Protein AF-A0A9X8MHT0-F1 (afdb_monomer)

Organism: NCBI:txid243924

Nearest PDB structures (foldseek):
  7pds-assembly1_A  TM=8.166E-01  e=4.684E-17  Staphylococcus aureus
  7pds-assembly1_C  TM=7.817E-01  e=2.841E-17  Staphylococcus aureus
  7pds-assembly1_B  TM=7.848E-01  e=4.191E-17  Staphylococcus aureus
  7pds-assembly1_E  TM=7.690E-01  e=4.191E-17  Staphylococcus aureus
  7pds-assembly1_F  TM=8.129E-01  e=7.954E-16  Staphylococcus aureus

InterPro domains:
  IPR006171 TOPRIM domain [PF13362] (264-344)
  IPR007936 Virulence-associated protein E-like domain [PF05272] (462-667)
  IPR034154 Archaeal primase DnaG/twinkle-like, TOPRIM domain [cd01029] (260-320)

pLDDT: mean 86.62, std 12.99, range [26.2, 98.44]

Radius of gyration: 37.27 Å; Cα contacts (8 Å, |Δi|>4): 1197; chains: 1; bounding box: 78×83×98 Å

Sequence (668 aa):
MYHERGSKPTPFYSFCADRFPTTIDSLTYFFKHAQAAAAEIGGKLDQLPHLDGERHYLSDLEGKADQRHYYVGSVDQDKDGTVWPCVTFGTFKDGGRTALWKPRNLAWTMFQGEPHRPAVSDEQHAEYARQAEAVKAKAEAAKAFQEAQAEEGQRAAAQAACEAWQVAQACTVHGYLTLKNIAAYGLRLATANRKARLWHKDEGRWIEEATVVRAGDLLIPAFDTDGQLVNLQRIDSTGKKRFVMGGKVKGTFFRIEGNEPVWLVEGYATGSTVRAATGCAAIVAFSAGNLPAVAKPLAGQLQAVAADNDESGAGLKGAELTGLPHVMPPTVGQDWNDFAAAHGLAAVATELSKLQLQKSQFVSVDFPDLSAKGNPLNTLQNLEALLAALHIEARYNLVSKSIEIQVPGLIATVDNRANVALTELSSHAARHRMPRESLMDYIKAIADRRSYSPIAEWICSKSWDGRDRVSTLIASLETENNQLRDVLVKRWLISAVAAAMRPNGMWSKGVLTLQGEQNLGKTSWFRALVPAELRHLLREGLCLDAQNKDSVMTAVSHWLVELGELEATLRRDMEALKAFITQTVDRLRRPYDRVDSEFPRRTVFCASVNSDRFLKDATGNTRFWVLRCLRINHAHGLDMQQVWAQVFEQYYQAGEQWHLTEWEEELL

Mean predicted aligned error: 19.29 Å

Secondary structure (DSSP, 8-state):
------PPPPHHHHHHHHH-SSHHHHHHHTHHHHHHHHHHTTEE--SPPP-SS-EEEEEETTS---TTEEEEEEEEE-TTS-EEEEEEEEE-STT--EEEE-HHHHHHHHHTTS---PPPPHHHHHHHHHHHHHHHHHHHHHHHHHHHHHHHHHHHHHHHHHHHHHHSEEPS--HHHHHHT---TT-EE--S-EEEEEEEGGGTEEEEEEEEE-TT-EEEEEE-TTS-EEEEEEE-TT--EEEPTT---TT-BEEEP-EEEEEEESSHHHHHHHHHHH-EEEEE-SSGGGHHHHHTTTTTTEEEEE--B-TT-HHHHHHHTTTS-EE--SSTTB-HHHHHHHH-HHHHHHHHHHHHHHHTT------SSB-TTSPBPS-HHHHHHHHHHTT-EEEEETTTTEEEEE-TT----TTTHHHHHHHHHHHHHHHTT---TTHHHHHHHHHHHT-B-HHHHHHTTS---S---HHHHHHTEEES-HHHHHHHHHHHHHHHHHHHH-TT------EEEEE-STTSSHHHHHHHTS-GGGGGGEE-S----TT-HHHHHHHHTSSEEEETTHHHHHHHHHHHHHHHHT-SEEEEPPTT-SS-EEEE---EEEEEE--TT--S-SSS-TTEEEEEEEEE-TT----HHHHHHHIIIIIITTT--SSPPHHHHTT-

Solvent-accessible surface area (backbone atoms only — not comparable to full-atom values): 36313 Å² total; per-residue (Å²): 142,79,80,82,73,76,70,74,74,46,74,63,44,52,55,39,53,74,73,31,74,42,44,63,46,40,49,60,74,41,34,72,59,54,32,52,58,27,43,76,62,49,16,38,59,90,67,85,81,63,66,78,65,50,83,46,72,21,23,30,78,88,65,48,88,35,90,49,19,33,37,32,17,31,76,47,71,48,97,80,67,48,60,33,47,35,36,37,33,37,29,72,54,98,82,55,54,72,47,81,46,50,57,59,62,56,52,50,57,53,56,76,72,59,88,89,81,87,84,85,58,73,70,59,54,55,52,51,54,55,52,53,51,52,52,49,53,52,51,52,52,53,50,53,52,52,52,52,50,50,52,52,15,23,52,44,20,14,51,54,32,45,58,51,55,70,73,24,43,80,43,88,78,51,62,49,36,64,74,65,70,46,74,51,79,90,26,27,28,28,78,51,71,39,63,40,60,27,26,38,77,95,74,74,43,77,36,70,74,34,70,60,48,43,53,63,20,38,37,42,65,25,22,41,92,86,69,46,63,32,20,33,40,34,27,37,77,86,55,56,72,44,66,33,54,39,28,63,57,82,38,25,34,33,76,37,87,53,39,84,67,27,34,35,20,26,34,64,61,36,24,38,40,50,28,69,37,63,51,21,15,20,36,20,24,72,33,31,87,24,33,33,52,41,40,62,85,42,64,87,64,54,65,31,28,50,28,34,20,43,82,85,43,49,21,53,55,18,36,58,66,46,74,48,56,66,49,56,44,93,49,80,66,27,41,49,37,58,48,26,74,76,60,33,46,69,48,48,32,52,60,62,45,52,57,57,67,59,54,76,68,68,67,82,61,78,57,84,49,56,42,100,85,70,44,42,43,79,46,61,66,33,52,52,37,47,29,60,62,62,62,38,46,50,28,20,36,67,41,58,72,41,78,48,64,48,53,74,90,69,85,66,56,86,92,48,33,71,62,51,39,52,50,50,50,53,50,51,36,51,75,68,55,29,61,63,92,54,48,72,63,37,50,51,57,54,7,54,78,47,51,44,39,73,61,38,53,51,32,66,68,47,78,50,87,82,72,83,42,55,66,57,56,52,63,31,53,37,42,84,50,56,72,58,46,53,51,54,53,51,23,50,53,33,38,47,48,43,22,46,65,38,87,77,26,35,62,47,68,57,25,51,25,44,30,32,64,80,88,53,37,59,67,48,34,64,50,56,66,44,57,82,93,51,40,86,34,49,41,74,61,41,69,58,39,77,87,39,68,68,43,42,52,58,52,53,29,13,40,39,34,30,25,48,39,46,53,63,32,48,68,73,45,50,65,54,44,56,53,58,53,49,37,36,60,45,78,48,63,56,92,91,54,95,58,74,42,79,39,51,24,33,52,39,51,30,29,37,44,61,64,96,71,62,65,94,52,91,88,77,47,83,42,53,47,74,40,54,42,80,46,50,51,40,82,69,82,67,63,44,54,50,32,47,12,36,42,39,59,69,35,43,71,68,62,54,70,40,64,76,51,77,73,58,55,75,71,111

Foldseek 3Di:
DDDPPPPDQDLLSQLCCVQPVDQVSLQVVCVVVVQVQQVVQQFGDPDRDDAPQDKDFGAGPVRHGDNFKIKGWHWDADPSGDIYIWMWIWGPPPPIDIDIDTSSVVSVVVSVVDDDDDGDDPVVVVVVVVVVVVVVVVVVVVVVVLVVLLVVQLVQQLVQQVVQLVPFAFDPDALLCVVLVFDQQRKTFRQAWDFAFHAASVVSDIDGGFTQDHGRWIWAFWAAPVRRGRWIWTQHNVRDTDIRHSHDQARTKGKRDFADQEEEEAAPSLQRLLCVLARHMYIYSPHLQRLLSNLVSCPPSHQAYAFEQEPVCSRVVSRVSSVHHYFYPPDHHGGLSRVCVVPNSPVSNVRVCVVVVVVVPPQDFDAPAADPVRAHEQDLSRLVSLCVSQVWDWAQAQQLRDIDIDGPPDDDDPVCRVVSSLVVSVSSCVVSRYDCPCVVVSSVVRRHVRYAHPVLCLLVVDAAPPDDCLVVLLVLFAFPDSVLSSLQSLLLLLLLLCLRPPPQAAADLAAEEEEAAPPLCVQLLVQLLDDPVQSVQEAEQQLADLVDQVSLSVQRSHSEYENAPLLNNCVPPVPSVSVSNGDQWDWHDDVPDPHTDIRGRSHRHYYYDYDPCSDVDPPPCLHYSYTHTPHHDSVSVDPSSNNSSCSVPVANVVPHHSYDDPVSSVVD

Structure (mmCIF, N/CA/C/O backbone):
data_AF-A0A9X8MHT0-F1
#
_entry.id   AF-A0A9X8MHT0-F1
#
loop_
_atom_site.group_PDB
_atom_site.id
_atom_site.type_symbol
_atom_site.label_atom_id
_atom_site.label_alt_id
_atom_site.label_comp_id
_atom_site.label_asym_id
_atom_site.label_entity_id
_atom_site.label_seq_id
_atom_site.pdbx_PDB_ins_code
_atom_site.Cartn_x
_atom_site.Cartn_y
_atom_site.Cartn_z
_atom_site.occupancy
_atom_site.B_iso_or_equiv
_atom_site.auth_seq_id
_atom_site.auth_comp_id
_atom_site.auth_asym_id
_atom_site.auth_atom_id
_atom_site.pdbx_PDB_model_num
ATOM 1 N N . MET A 1 1 ? -17.650 46.265 -8.496 1.00 33.97 1 MET A N 1
ATOM 2 C CA . MET A 1 1 ? -16.887 46.428 -7.241 1.00 33.97 1 MET A CA 1
ATOM 3 C C . MET A 1 1 ? -16.048 45.180 -6.993 1.00 33.97 1 MET A C 1
ATOM 5 O O . MET A 1 1 ? -16.470 44.300 -6.265 1.00 33.97 1 MET A O 1
ATOM 9 N N . TYR A 1 2 ? -14.873 45.107 -7.604 1.00 26.20 2 TYR A N 1
ATOM 10 C CA . TYR A 1 2 ? -13.741 44.342 -7.086 1.00 26.20 2 TYR A CA 1
ATOM 11 C C . TYR A 1 2 ? -12.548 45.262 -7.318 1.00 26.20 2 TYR A C 1
ATOM 13 O O . TYR A 1 2 ? -12.045 45.371 -8.428 1.00 26.20 2 TYR A O 1
ATOM 21 N N . HIS A 1 3 ? -12.222 46.066 -6.307 1.00 30.38 3 HIS A N 1
ATOM 22 C CA . HIS A 1 3 ? -11.006 46.864 -6.327 1.00 30.38 3 HIS A CA 1
ATOM 23 C C . HIS A 1 3 ? -9.830 45.894 -6.208 1.00 30.38 3 HIS A C 1
ATOM 25 O O . HIS A 1 3 ? -9.629 45.312 -5.141 1.00 30.38 3 HIS A O 1
ATOM 31 N N . GLU A 1 4 ? -9.058 45.742 -7.284 1.00 35.34 4 GLU A N 1
ATOM 32 C CA . GLU A 1 4 ? -7.657 45.341 -7.194 1.00 35.34 4 GLU A CA 1
ATOM 33 C C . GLU A 1 4 ? -6.960 46.344 -6.272 1.00 35.34 4 GLU A C 1
ATOM 35 O O . GLU A 1 4 ? -6.629 47.470 -6.646 1.00 35.34 4 GLU A O 1
ATOM 40 N N . ARG A 1 5 ? -6.792 45.964 -5.006 1.00 33.88 5 ARG A N 1
ATOM 41 C CA . ARG A 1 5 ? -5.812 46.610 -4.144 1.00 33.88 5 ARG A CA 1
ATOM 42 C C . ARG A 1 5 ? -4.451 46.161 -4.657 1.00 33.88 5 ARG A C 1
ATOM 44 O O . ARG A 1 5 ? -3.945 45.139 -4.208 1.00 33.88 5 ARG A O 1
ATOM 51 N N . GLY A 1 6 ? -3.866 46.926 -5.576 1.00 39.44 6 GLY A N 1
ATOM 52 C CA . GLY A 1 6 ? -2.419 46.929 -5.751 1.00 39.44 6 GLY A CA 1
ATOM 53 C C . GLY A 1 6 ? -1.812 47.264 -4.393 1.00 39.44 6 GLY A C 1
ATOM 54 O O . GLY A 1 6 ? -1.888 48.408 -3.937 1.00 39.44 6 GLY A O 1
ATOM 55 N N . SER A 1 7 ? -1.325 46.251 -3.673 1.00 42.12 7 SER A N 1
ATOM 56 C CA . SER A 1 7 ? -0.609 46.489 -2.429 1.00 42.12 7 SER A CA 1
ATOM 57 C C . SER A 1 7 ? 0.606 47.324 -2.791 1.00 42.12 7 SER A C 1
ATOM 59 O O . SER A 1 7 ? 1.390 46.911 -3.645 1.00 42.12 7 SER A O 1
ATOM 61 N N . LYS A 1 8 ? 0.756 48.500 -2.176 1.00 52.62 8 LYS A N 1
ATOM 62 C CA . LYS A 1 8 ? 1.987 49.279 -2.322 1.00 52.62 8 LYS A CA 1
ATOM 63 C C . LYS A 1 8 ? 3.182 48.345 -2.068 1.00 52.62 8 LYS A C 1
ATOM 65 O O . LYS A 1 8 ? 3.115 47.599 -1.085 1.00 52.62 8 LYS A O 1
ATOM 70 N N . PRO A 1 9 ? 4.217 48.353 -2.930 1.00 60.12 9 PRO A N 1
ATOM 71 C CA . PRO A 1 9 ? 5.373 47.485 -2.757 1.00 60.12 9 PRO A CA 1
ATOM 72 C C . PRO A 1 9 ? 5.938 47.667 -1.350 1.00 60.12 9 PRO A C 1
ATOM 74 O O . PRO A 1 9 ? 6.026 48.790 -0.840 1.00 60.12 9 PRO A O 1
ATOM 77 N N . THR A 1 10 ? 6.241 46.550 -0.688 1.00 73.44 10 THR A N 1
ATOM 78 C CA . THR A 1 10 ? 6.783 46.585 0.670 1.00 73.44 10 THR A CA 1
ATOM 79 C C . THR A 1 10 ? 8.122 47.336 0.656 1.00 73.44 10 THR A C 1
ATOM 81 O O . THR A 1 10 ? 8.833 47.322 -0.350 1.00 73.44 10 THR A O 1
ATOM 84 N N . PRO A 1 11 ? 8.525 47.989 1.757 1.00 76.06 11 PRO A N 1
ATOM 85 C CA . PRO A 1 11 ? 9.840 48.628 1.831 1.00 76.06 11 PRO A CA 1
ATOM 86 C C . PRO A 1 11 ? 11.003 47.671 1.517 1.00 76.06 11 PRO A C 1
ATOM 88 O O . PRO A 1 11 ? 12.005 48.093 0.945 1.00 76.06 11 PRO A O 1
ATOM 91 N N . PHE A 1 12 ? 10.842 46.381 1.839 1.00 78.38 12 PHE A N 1
ATOM 92 C CA . PHE A 1 12 ? 11.799 45.341 1.473 1.00 78.38 12 PHE A CA 1
ATOM 93 C C . PHE A 1 12 ? 11.793 45.051 -0.029 1.00 78.38 12 PHE A C 1
ATOM 95 O O . PHE A 1 12 ? 12.859 45.026 -0.631 1.00 78.38 12 PHE A O 1
ATOM 102 N N . TYR A 1 13 ? 10.617 44.931 -0.653 1.00 80.44 13 TYR A N 1
ATOM 103 C CA . TYR A 1 13 ? 10.503 44.805 -2.106 1.00 80.44 13 TYR A CA 1
ATOM 104 C C . TYR A 1 13 ? 11.238 45.942 -2.821 1.00 80.44 13 TYR A C 1
ATOM 106 O O . TYR A 1 13 ? 12.040 45.684 -3.713 1.00 80.44 13 TYR A O 1
ATOM 114 N N . SER A 1 14 ? 11.035 47.192 -2.392 1.00 77.62 14 SER A N 1
ATOM 115 C CA . SER A 1 14 ? 11.712 48.353 -2.985 1.00 77.62 14 SER A CA 1
ATOM 116 C C . SER A 1 14 ? 13.231 48.314 -2.788 1.00 77.62 14 SER A C 1
ATOM 118 O O . SER A 1 14 ? 13.975 48.606 -3.718 1.00 77.62 14 SER A O 1
ATOM 120 N N . PHE A 1 15 ? 13.704 47.912 -1.603 1.00 81.12 15 PHE A N 1
ATOM 121 C CA . PHE A 1 15 ? 15.132 47.710 -1.329 1.00 81.12 15 PHE A CA 1
ATOM 122 C C . PHE A 1 15 ? 15.749 46.639 -2.241 1.00 81.12 15 PHE A C 1
ATOM 124 O O . PHE A 1 15 ? 16.865 46.806 -2.734 1.00 81.12 15 PHE A O 1
ATOM 131 N N . CYS A 1 16 ? 15.027 45.544 -2.476 1.00 78.56 16 CYS A N 1
ATOM 132 C CA . CYS A 1 16 ? 15.486 44.454 -3.328 1.00 78.56 16 CYS A CA 1
ATOM 133 C C . CYS A 1 16 ? 15.444 44.827 -4.805 1.00 78.56 16 CYS A C 1
ATOM 135 O O . CYS A 1 16 ? 16.399 44.535 -5.509 1.00 78.56 16 CYS A O 1
ATOM 137 N N . ALA A 1 17 ? 14.397 45.511 -5.261 1.00 74.00 17 ALA A N 1
ATOM 138 C CA . ALA A 1 17 ? 14.278 45.960 -6.644 1.00 74.00 17 ALA A CA 1
ATOM 139 C C . ALA A 1 17 ? 15.393 46.946 -7.041 1.00 74.00 17 ALA A C 1
ATOM 141 O O . ALA A 1 17 ? 15.846 46.918 -8.180 1.00 74.00 17 ALA A O 1
ATOM 142 N N . ASP A 1 18 ? 15.859 47.782 -6.107 1.00 75.56 18 ASP A N 1
ATOM 143 C CA . ASP A 1 18 ? 16.950 48.738 -6.342 1.00 75.56 18 ASP A CA 1
ATOM 144 C C . ASP A 1 18 ? 18.331 48.060 -6.423 1.00 75.56 18 ASP A C 1
ATOM 146 O O . ASP A 1 18 ? 19.169 48.418 -7.248 1.00 75.56 18 ASP A O 1
ATOM 150 N N . ARG A 1 19 ? 18.581 47.053 -5.577 1.00 75.38 19 ARG A N 1
ATOM 151 C CA . ARG A 1 19 ? 19.916 46.440 -5.426 1.00 75.38 19 ARG A CA 1
ATOM 152 C C . ARG A 1 19 ? 20.104 45.119 -6.150 1.00 75.38 19 ARG A C 1
ATOM 154 O O . ARG A 1 19 ? 21.220 44.790 -6.545 1.00 75.38 19 ARG A O 1
ATOM 161 N N . PHE A 1 20 ? 19.033 44.351 -6.275 1.00 83.31 20 PHE A N 1
ATOM 162 C CA . PHE A 1 20 ? 19.010 43.008 -6.840 1.00 83.31 20 PHE A CA 1
ATOM 163 C C . PHE A 1 20 ? 17.824 42.880 -7.808 1.00 83.31 20 PHE A C 1
ATOM 165 O O . PHE A 1 20 ? 16.885 42.126 -7.538 1.00 83.31 20 PHE A O 1
ATOM 172 N N . PRO A 1 21 ? 17.829 43.637 -8.920 1.00 71.94 21 PRO A N 1
ATOM 173 C CA . PRO A 1 21 ? 16.684 43.696 -9.823 1.00 71.94 21 PRO A CA 1
ATOM 174 C C . PRO A 1 21 ? 16.373 42.339 -10.466 1.00 71.94 21 PRO A C 1
ATOM 176 O O . PRO A 1 21 ? 15.224 42.076 -10.819 1.00 71.94 21 PRO A O 1
ATOM 179 N N . THR A 1 22 ? 17.364 41.448 -10.574 1.00 78.44 22 THR A N 1
ATOM 180 C CA . THR A 1 22 ? 17.167 40.063 -11.004 1.00 78.44 22 THR A CA 1
ATOM 181 C C . THR A 1 22 ? 17.646 39.041 -9.969 1.00 78.44 22 THR A C 1
ATOM 183 O O . THR A 1 22 ? 18.463 39.306 -9.078 1.00 78.44 22 THR A O 1
ATOM 186 N N . THR A 1 23 ? 17.178 37.802 -10.127 1.00 77.62 23 THR A N 1
ATOM 187 C CA . THR A 1 23 ? 17.690 36.648 -9.374 1.00 77.62 23 THR A CA 1
ATOM 188 C C . THR A 1 23 ? 19.183 36.423 -9.616 1.00 77.62 23 THR A C 1
ATOM 190 O O . THR A 1 23 ? 19.892 36.008 -8.705 1.00 77.62 23 THR A O 1
ATOM 193 N N . ILE A 1 24 ? 19.690 36.744 -10.808 1.00 80.25 24 ILE A N 1
ATOM 194 C CA . ILE A 1 24 ? 21.117 36.639 -11.126 1.00 80.25 24 ILE A CA 1
ATOM 195 C C . ILE A 1 24 ? 21.918 37.708 -10.377 1.00 80.25 24 ILE A C 1
ATOM 197 O O . ILE A 1 24 ? 23.005 37.403 -9.893 1.00 80.25 24 ILE A O 1
ATOM 201 N N . ASP A 1 25 ? 21.384 38.920 -10.207 1.00 78.94 25 ASP A N 1
ATOM 202 C CA . ASP A 1 25 ? 22.069 39.992 -9.473 1.00 78.94 25 ASP A CA 1
ATOM 203 C C . ASP A 1 25 ? 22.220 39.648 -7.993 1.00 78.94 25 ASP A C 1
ATOM 205 O O . ASP A 1 25 ? 23.317 39.751 -7.446 1.00 78.94 25 ASP A O 1
ATOM 209 N N . SER A 1 26 ? 21.153 39.157 -7.352 1.00 84.31 26 SER A N 1
ATOM 210 C CA . SER A 1 26 ? 21.243 38.663 -5.969 1.00 84.31 26 SER A CA 1
ATOM 211 C C . SER A 1 26 ? 22.180 37.458 -5.855 1.00 84.31 26 SER A C 1
ATOM 213 O O . SER A 1 26 ? 23.005 37.408 -4.942 1.00 84.31 26 SER A O 1
ATOM 215 N N . LEU A 1 27 ? 22.114 36.503 -6.788 1.00 86.38 27 LEU A N 1
ATOM 216 C CA . LEU A 1 27 ? 23.010 35.343 -6.798 1.00 86.38 27 LEU A CA 1
ATOM 217 C C . LEU A 1 27 ? 24.481 35.758 -6.939 1.00 86.38 27 LEU A C 1
ATOM 219 O O . LEU A 1 27 ? 25.338 35.227 -6.235 1.00 86.38 27 LEU A O 1
ATOM 223 N N . THR A 1 28 ? 24.757 36.730 -7.808 1.00 84.12 28 THR A N 1
ATOM 224 C CA . THR A 1 28 ? 26.097 37.268 -8.064 1.00 84.12 28 THR A CA 1
ATOM 225 C C . THR A 1 28 ? 26.610 38.051 -6.865 1.00 84.12 28 THR A C 1
ATOM 227 O O . THR A 1 28 ? 27.733 37.829 -6.410 1.00 84.12 28 THR A O 1
ATOM 230 N N . TYR A 1 29 ? 25.779 38.927 -6.302 1.00 85.12 29 TYR A N 1
ATOM 231 C CA . TYR A 1 29 ? 26.145 39.759 -5.163 1.00 85.12 29 TYR A CA 1
ATOM 232 C C . TYR A 1 29 ? 26.493 38.921 -3.927 1.00 85.12 29 TYR A C 1
ATOM 234 O O . TYR A 1 29 ? 27.500 39.166 -3.261 1.00 85.12 29 TYR A O 1
ATOM 242 N N . PHE A 1 30 ? 25.705 37.879 -3.647 1.00 88.06 30 PHE A N 1
ATOM 243 C CA . PHE A 1 30 ? 25.924 36.989 -2.506 1.00 88.06 30 PHE A CA 1
ATOM 244 C C . PHE A 1 30 ? 26.766 35.748 -2.837 1.00 88.06 30 PHE A C 1
ATOM 246 O O . PHE A 1 30 ? 26.862 34.838 -2.010 1.00 88.06 30 PHE A O 1
ATOM 253 N N . PHE A 1 31 ? 27.417 35.702 -4.004 1.00 89.38 31 PHE A N 1
ATOM 254 C CA . PHE A 1 31 ? 28.102 34.500 -4.483 1.00 89.38 31 PHE A CA 1
ATOM 255 C C . PHE A 1 31 ? 29.164 33.982 -3.505 1.00 89.38 31 PHE A C 1
ATOM 257 O O . PHE A 1 31 ? 29.215 32.786 -3.236 1.00 89.38 31 PHE A O 1
ATOM 264 N N . LYS A 1 32 ? 29.935 34.866 -2.856 1.00 80.00 32 LYS A N 1
ATOM 265 C CA . LYS A 1 32 ? 30.912 34.464 -1.823 1.00 80.00 32 LYS A CA 1
ATOM 266 C C . LYS A 1 32 ? 30.283 33.689 -0.661 1.00 80.00 32 LYS A C 1
ATOM 268 O O . LYS A 1 32 ? 30.912 32.794 -0.105 1.00 80.00 32 LYS A O 1
ATOM 273 N N . HIS A 1 33 ? 29.042 34.006 -0.299 1.00 88.56 33 HIS A N 1
ATOM 274 C CA . HIS A 1 33 ? 28.326 33.282 0.746 1.00 88.56 33 HIS A CA 1
ATOM 275 C C . HIS A 1 33 ? 27.811 31.926 0.244 1.00 88.56 33 HIS A C 1
ATOM 277 O O . HIS A 1 33 ? 27.790 30.963 1.009 1.00 88.56 33 HIS A O 1
ATOM 283 N N . ALA A 1 34 ? 27.439 31.824 -1.036 1.00 87.00 34 ALA A N 1
ATOM 284 C CA . ALA A 1 34 ? 27.135 30.538 -1.662 1.00 87.00 34 ALA A CA 1
ATOM 285 C C . ALA A 1 34 ? 28.378 29.632 -1.703 1.00 87.00 34 ALA A C 1
ATOM 287 O O . ALA A 1 34 ? 28.284 28.446 -1.405 1.00 87.00 34 ALA A O 1
ATOM 288 N N . GLN A 1 35 ? 29.554 30.197 -2.001 1.00 88.38 35 GLN A N 1
ATOM 289 C CA . GLN A 1 35 ? 30.829 29.473 -1.971 1.00 88.38 35 GLN A CA 1
ATOM 290 C C . GLN A 1 35 ? 31.163 28.956 -0.567 1.00 88.38 35 GLN A C 1
ATOM 292 O O . GLN A 1 35 ? 31.587 27.812 -0.425 1.00 88.38 35 GLN A O 1
ATOM 297 N N . ALA A 1 36 ? 30.924 29.764 0.471 1.00 82.69 36 ALA A N 1
ATOM 298 C CA . ALA A 1 36 ? 31.090 29.331 1.857 1.00 82.69 36 ALA A CA 1
ATOM 299 C C . ALA A 1 36 ? 30.132 28.180 2.218 1.00 82.69 36 ALA A C 1
ATOM 301 O O . ALA A 1 36 ? 30.571 27.176 2.770 1.00 82.69 36 ALA A O 1
ATOM 302 N N . ALA A 1 37 ? 28.855 28.280 1.830 1.00 85.81 37 ALA A N 1
ATOM 303 C CA . ALA A 1 37 ? 27.865 27.225 2.061 1.00 85.81 37 ALA A CA 1
ATOM 304 C C . ALA A 1 37 ? 28.213 25.912 1.329 1.00 85.81 37 ALA A C 1
ATOM 306 O O . ALA A 1 37 ? 28.031 24.827 1.876 1.00 85.81 37 ALA A O 1
ATOM 307 N N . ALA A 1 38 ? 28.763 25.993 0.114 1.00 88.12 38 ALA A N 1
ATOM 308 C CA . ALA A 1 38 ? 29.285 24.826 -0.595 1.00 88.12 38 ALA A CA 1
ATOM 309 C C . ALA A 1 38 ? 30.496 24.210 0.133 1.00 88.12 38 ALA A C 1
ATOM 311 O O . ALA A 1 38 ? 30.588 22.989 0.264 1.00 88.12 38 ALA A O 1
ATOM 312 N N . ALA A 1 39 ? 31.396 25.037 0.671 1.00 86.25 39 ALA A N 1
ATOM 313 C CA . ALA A 1 39 ? 32.578 24.556 1.379 1.00 86.25 39 ALA A CA 1
ATOM 314 C C . ALA A 1 39 ? 32.237 23.807 2.681 1.00 86.25 39 ALA A C 1
ATOM 316 O O . ALA A 1 39 ? 32.941 22.862 3.037 1.00 86.25 39 ALA A O 1
ATOM 317 N N . GLU A 1 40 ? 31.136 24.157 3.357 1.00 85.56 40 GLU A N 1
ATOM 318 C CA . GLU A 1 40 ? 30.661 23.463 4.568 1.00 85.56 40 GLU A CA 1
ATOM 319 C C . GLU A 1 40 ? 30.324 21.985 4.329 1.00 85.56 40 GLU A C 1
ATOM 321 O O . GLU A 1 40 ? 30.498 21.152 5.224 1.00 85.56 40 GLU A O 1
ATOM 326 N N . ILE A 1 41 ? 29.871 21.642 3.120 1.00 86.94 41 ILE A N 1
ATOM 327 C CA . ILE A 1 41 ? 29.624 20.250 2.727 1.00 86.94 41 ILE A CA 1
ATOM 328 C C . ILE A 1 41 ? 30.848 19.586 2.083 1.00 86.94 41 ILE A C 1
ATOM 330 O O . ILE A 1 41 ? 30.754 18.425 1.702 1.00 86.94 41 ILE A O 1
ATOM 334 N N . GLY A 1 42 ? 31.975 20.295 1.959 1.00 86.00 42 GLY A N 1
ATOM 335 C CA . GLY A 1 42 ? 33.198 19.813 1.309 1.00 86.00 42 GLY A CA 1
ATOM 336 C C . GLY A 1 42 ? 33.249 20.006 -0.212 1.00 86.00 42 GLY A C 1
ATOM 337 O O . GLY A 1 42 ? 34.147 19.458 -0.851 1.00 86.00 42 GLY A O 1
ATOM 338 N N . GLY A 1 43 ? 32.315 20.769 -0.791 1.00 88.56 43 GLY A N 1
ATOM 339 C CA . GLY A 1 43 ? 32.254 21.058 -2.226 1.00 88.56 43 GLY A CA 1
ATOM 340 C C . GLY A 1 43 ? 32.823 22.433 -2.582 1.00 88.56 43 GLY A C 1
ATOM 341 O O . GLY A 1 43 ? 32.682 23.398 -1.833 1.00 88.56 43 GLY A O 1
ATOM 342 N N . LYS A 1 44 ? 33.442 22.548 -3.756 1.00 90.44 44 LYS A N 1
ATOM 343 C CA . LYS A 1 44 ? 33.968 23.806 -4.290 1.00 90.44 44 LYS A CA 1
ATOM 344 C C . LYS A 1 44 ? 33.047 24.356 -5.377 1.00 90.44 44 LYS A C 1
ATOM 346 O O . LYS A 1 44 ? 32.796 23.699 -6.383 1.00 90.44 44 LYS A O 1
ATOM 351 N N . LEU A 1 45 ? 32.549 25.577 -5.177 1.00 91.69 45 LEU A N 1
ATOM 352 C CA . LEU A 1 45 ? 31.682 26.280 -6.126 1.00 91.69 45 LEU A CA 1
ATOM 353 C C . LEU A 1 45 ? 32.474 27.379 -6.851 1.00 91.69 45 LEU A C 1
ATOM 355 O O . LEU A 1 45 ? 32.735 28.444 -6.293 1.00 91.69 45 LEU A O 1
ATOM 359 N N . ASP A 1 46 ? 32.859 27.117 -8.099 1.00 86.00 46 ASP A N 1
ATOM 360 C CA . ASP A 1 46 ? 33.697 28.027 -8.899 1.00 86.00 46 ASP A CA 1
ATOM 361 C C . ASP A 1 46 ? 32.888 28.940 -9.841 1.00 86.00 46 ASP A C 1
ATOM 363 O O . ASP A 1 46 ? 33.410 29.934 -10.342 1.00 86.00 46 ASP A O 1
ATOM 367 N N . GLN A 1 47 ? 31.611 28.626 -10.075 1.00 88.81 47 GLN A N 1
ATOM 368 C CA . GLN A 1 47 ? 30.714 29.363 -10.974 1.00 88.81 47 GLN A CA 1
ATOM 369 C C . GLN A 1 47 ? 29.345 29.592 -10.330 1.00 88.81 47 GLN A C 1
ATOM 371 O O . GLN A 1 47 ? 28.993 28.920 -9.359 1.00 88.81 47 GLN A O 1
ATOM 376 N N . LEU A 1 48 ? 28.575 30.541 -10.872 1.00 88.31 48 LEU A N 1
ATOM 377 C CA . LEU A 1 48 ? 27.219 30.816 -10.399 1.00 88.31 48 LEU A CA 1
ATOM 378 C C . LEU A 1 48 ? 26.339 29.559 -10.537 1.00 88.31 48 LEU A C 1
ATOM 380 O O . LEU A 1 48 ? 26.337 28.951 -11.607 1.00 88.31 48 LEU A O 1
ATOM 384 N N .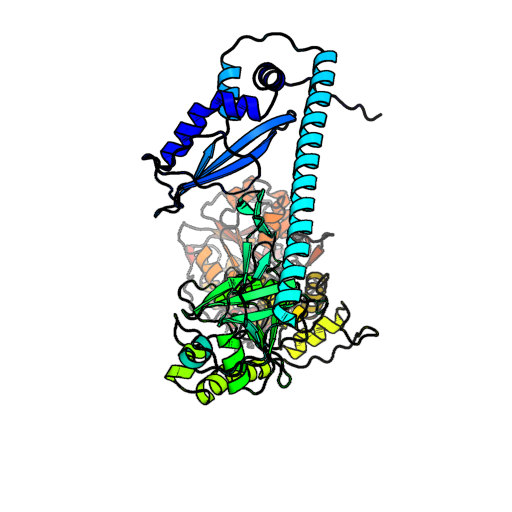 PRO A 1 49 ? 25.577 29.178 -9.494 1.00 89.19 49 PRO A N 1
ATOM 385 C CA . PRO A 1 49 ? 24.644 28.060 -9.565 1.00 89.19 49 PRO A CA 1
ATOM 386 C C . PRO A 1 49 ? 23.606 28.206 -10.682 1.00 89.19 49 PRO A C 1
ATOM 388 O O . PRO A 1 49 ? 22.968 29.252 -10.813 1.00 89.19 49 PRO A O 1
ATOM 391 N N . HIS A 1 50 ? 23.372 27.130 -11.430 1.00 88.88 50 HIS A N 1
ATOM 392 C CA . HIS A 1 50 ? 22.224 27.031 -12.329 1.00 88.88 50 HIS A CA 1
ATOM 393 C C . HIS A 1 50 ? 20.923 26.916 -11.521 1.00 88.88 50 HIS A C 1
ATOM 395 O O . HIS A 1 50 ? 20.867 26.206 -10.517 1.00 88.88 50 HIS A O 1
ATOM 401 N N . LEU A 1 51 ? 19.878 27.635 -11.947 1.00 87.81 51 LEU A N 1
ATOM 402 C CA . LEU A 1 51 ? 18.564 27.679 -11.287 1.00 87.81 51 LEU A CA 1
ATOM 403 C C . LEU A 1 51 ? 17.506 26.900 -12.088 1.00 87.81 51 LEU A C 1
ATOM 405 O O . LEU A 1 51 ? 16.411 27.398 -12.340 1.00 87.81 51 LEU A O 1
ATOM 409 N N . ASP A 1 52 ? 17.864 25.704 -12.545 1.00 85.62 52 ASP A N 1
ATOM 410 C CA . ASP A 1 52 ? 17.067 24.839 -13.428 1.00 85.62 52 ASP A CA 1
ATOM 411 C C . ASP A 1 52 ? 16.344 23.698 -12.689 1.00 85.62 52 ASP A C 1
ATOM 413 O O . ASP A 1 52 ? 15.588 22.942 -13.297 1.00 85.62 52 ASP A O 1
ATOM 417 N N . GLY A 1 53 ? 16.543 23.578 -11.374 1.00 84.56 53 GLY A N 1
ATOM 418 C CA . GLY A 1 53 ? 16.021 22.483 -10.559 1.00 84.56 53 GLY A CA 1
ATOM 419 C C . GLY A 1 53 ? 16.752 21.155 -10.768 1.00 84.56 53 GLY A C 1
ATOM 420 O O . GLY A 1 53 ? 16.365 20.151 -10.164 1.00 84.56 53 GLY A O 1
ATOM 421 N N . GLU A 1 54 ? 17.805 21.128 -11.589 1.00 86.81 54 GLU A N 1
ATOM 422 C CA . GLU A 1 54 ? 18.606 19.938 -11.837 1.00 86.81 54 GLU A CA 1
ATOM 423 C C . GLU A 1 54 ? 19.763 19.824 -10.839 1.00 86.81 54 GLU A C 1
ATOM 425 O O . GLU A 1 54 ? 20.127 20.760 -10.121 1.00 86.81 54 GLU A O 1
ATOM 430 N N . ARG A 1 55 ? 20.326 18.616 -10.747 1.00 91.62 55 ARG A N 1
ATOM 431 C CA . ARG A 1 55 ? 21.463 18.334 -9.874 1.00 91.62 55 ARG A CA 1
ATOM 432 C C . ARG A 1 55 ? 22.764 18.570 -10.625 1.00 91.62 55 ARG A C 1
ATOM 434 O O . ARG A 1 55 ? 23.046 17.878 -11.598 1.00 91.62 55 ARG A O 1
ATOM 441 N N . HIS A 1 56 ? 23.597 19.445 -10.080 1.00 92.00 56 HIS A N 1
ATOM 442 C CA . HIS A 1 56 ? 24.914 19.779 -10.613 1.00 92.00 56 HIS A CA 1
ATOM 443 C C . HIS A 1 56 ? 25.999 19.345 -9.630 1.00 92.00 56 HIS A C 1
ATOM 445 O O . HIS A 1 56 ? 25.919 19.652 -8.440 1.00 92.00 56 HIS A O 1
ATOM 451 N N . TYR A 1 57 ? 27.001 18.607 -10.105 1.00 92.50 57 TYR A N 1
ATOM 452 C CA . TYR A 1 57 ? 28.084 18.096 -9.260 1.00 92.50 57 TYR A CA 1
ATOM 453 C C . TYR A 1 57 ? 29.175 19.144 -9.044 1.00 92.50 57 TYR A C 1
ATOM 455 O O . TYR A 1 57 ? 29.512 19.904 -9.951 1.00 92.50 57 TYR A O 1
ATOM 463 N N . LEU A 1 58 ? 29.730 19.163 -7.835 1.00 89.12 58 LEU A N 1
ATOM 464 C CA . LEU A 1 58 ? 30.801 20.066 -7.426 1.00 89.12 58 LEU A CA 1
ATOM 465 C C . LEU A 1 58 ? 32.114 19.300 -7.300 1.00 89.12 58 LEU A C 1
ATOM 467 O O . LEU A 1 58 ? 32.131 18.164 -6.833 1.00 89.12 58 LEU A O 1
ATOM 471 N N . SER A 1 59 ? 33.223 19.938 -7.661 1.00 88.81 59 SER A N 1
ATOM 472 C CA . SER A 1 59 ? 34.551 19.429 -7.318 1.00 88.81 59 SER A CA 1
ATOM 473 C C . SER A 1 59 ? 34.762 19.430 -5.801 1.00 88.81 59 SER A C 1
ATOM 475 O O . SER A 1 59 ? 34.072 20.134 -5.058 1.00 88.81 59 SER A O 1
ATOM 477 N N . ASP A 1 60 ? 35.715 18.632 -5.326 1.00 85.25 60 ASP A N 1
ATOM 478 C CA . ASP A 1 60 ? 36.178 18.737 -3.943 1.00 85.25 60 ASP A CA 1
ATOM 479 C C . ASP A 1 60 ? 36.943 20.056 -3.706 1.00 85.25 60 ASP A C 1
ATOM 481 O O . ASP A 1 60 ? 37.240 20.816 -4.634 1.00 85.25 60 ASP A O 1
ATOM 485 N N . LEU A 1 61 ? 37.273 20.349 -2.445 1.00 83.94 61 LEU A N 1
ATOM 486 C CA . LEU A 1 61 ? 38.002 21.571 -2.077 1.00 83.94 61 LEU A CA 1
ATOM 487 C C . LEU A 1 61 ? 39.396 21.683 -2.728 1.00 83.94 61 LEU A C 1
ATOM 489 O O . LEU A 1 61 ? 39.916 22.792 -2.846 1.00 83.94 61 LEU A O 1
ATOM 493 N N . GLU A 1 62 ? 39.985 20.573 -3.183 1.00 82.38 62 GLU A N 1
ATOM 494 C CA . GLU A 1 62 ? 41.253 20.549 -3.926 1.00 82.38 62 GLU A CA 1
ATOM 495 C C . GLU A 1 62 ? 41.060 20.775 -5.438 1.00 82.38 62 GLU A C 1
ATOM 497 O O . GLU A 1 62 ? 42.038 20.881 -6.180 1.00 82.38 62 GLU A O 1
ATOM 502 N N . GLY A 1 63 ? 39.814 20.878 -5.912 1.00 76.25 63 GLY A N 1
ATOM 503 C CA . GLY A 1 63 ? 39.465 21.085 -7.316 1.00 76.25 63 GLY A CA 1
ATOM 504 C C . GLY A 1 63 ? 39.412 19.804 -8.151 1.00 76.25 63 GLY A C 1
ATOM 505 O O . GLY A 1 63 ? 39.305 19.892 -9.375 1.00 76.25 63 GLY A O 1
ATOM 506 N N . LYS A 1 64 ? 39.467 18.616 -7.537 1.00 77.81 64 LYS A N 1
ATOM 507 C CA . LYS A 1 64 ? 39.293 17.349 -8.257 1.00 77.81 64 LYS A CA 1
ATOM 508 C C . LYS A 1 64 ? 37.812 17.092 -8.494 1.00 77.81 64 LYS A C 1
ATOM 510 O O . LYS A 1 64 ? 36.973 17.326 -7.625 1.00 77.81 64 LYS A O 1
ATOM 515 N N . ALA A 1 65 ? 37.492 16.599 -9.688 1.00 76.88 65 ALA A N 1
ATOM 516 C CA . ALA A 1 65 ? 36.134 16.196 -10.019 1.00 76.88 65 ALA A CA 1
ATOM 517 C C . ALA A 1 65 ? 35.679 15.089 -9.060 1.00 76.88 65 ALA A C 1
ATOM 519 O O . ALA A 1 65 ? 36.316 14.039 -8.961 1.00 76.88 65 ALA A O 1
ATOM 520 N N . ASP A 1 66 ? 34.578 15.342 -8.362 1.00 68.62 66 ASP A N 1
ATOM 521 C CA . ASP A 1 66 ? 34.058 14.471 -7.323 1.00 68.62 66 ASP A CA 1
ATOM 522 C C . ASP A 1 66 ? 32.533 14.378 -7.468 1.00 68.62 66 ASP A C 1
ATOM 524 O O . ASP A 1 66 ? 31.833 15.380 -7.420 1.00 68.62 66 ASP A O 1
ATOM 528 N N . GLN A 1 67 ? 31.984 13.176 -7.663 1.00 82.19 67 GLN A N 1
ATOM 529 C CA . GLN A 1 67 ? 30.525 12.992 -7.742 1.00 82.19 67 GLN A CA 1
ATOM 530 C C . GLN A 1 67 ? 29.862 12.888 -6.359 1.00 82.19 67 GLN A C 1
ATOM 532 O O . GLN A 1 67 ? 28.673 12.588 -6.254 1.00 82.19 67 GLN A O 1
ATOM 537 N N . ARG A 1 68 ? 30.614 13.125 -5.278 1.00 84.38 68 ARG A N 1
ATOM 538 C CA . ARG A 1 68 ? 30.101 13.057 -3.905 1.00 84.38 68 ARG A CA 1
ATOM 539 C C . ARG A 1 68 ? 29.399 14.334 -3.453 1.00 84.38 68 ARG A C 1
ATOM 541 O O . ARG A 1 68 ? 28.556 14.229 -2.570 1.00 84.38 68 ARG A O 1
ATOM 548 N N . HIS A 1 69 ? 29.700 15.493 -4.042 1.00 89.69 69 HIS A N 1
ATOM 549 C CA . HIS A 1 69 ? 29.132 16.793 -3.663 1.00 89.69 69 HIS A CA 1
ATOM 550 C C . HIS A 1 69 ? 28.293 17.361 -4.804 1.00 89.69 69 HIS A C 1
ATOM 552 O O . HIS A 1 69 ? 28.660 17.236 -5.972 1.00 89.69 69 HIS A O 1
ATOM 558 N N . TYR A 1 70 ? 27.167 17.988 -4.486 1.00 92.88 70 TYR A N 1
ATOM 559 C CA . TYR A 1 70 ? 26.281 18.553 -5.497 1.00 92.88 70 TYR A CA 1
ATOM 560 C C . TYR A 1 70 ? 25.522 19.775 -4.988 1.00 92.88 70 TYR A C 1
ATOM 562 O O . TYR A 1 70 ? 25.437 20.018 -3.782 1.00 92.88 70 TYR A O 1
ATOM 570 N N . TYR A 1 71 ? 24.909 20.503 -5.917 1.00 94.50 71 TYR A N 1
ATOM 571 C CA . TYR A 1 71 ? 23.863 21.468 -5.620 1.00 94.50 71 TYR A CA 1
ATOM 572 C C . TYR A 1 71 ? 22.630 21.270 -6.506 1.00 94.50 71 TYR A C 1
ATOM 574 O O . TYR A 1 71 ? 22.704 20.664 -7.575 1.00 94.50 71 TYR A O 1
ATOM 582 N N . VAL A 1 72 ? 21.494 21.779 -6.034 1.00 94.00 72 VAL A N 1
ATOM 583 C CA . VAL A 1 72 ? 20.256 21.948 -6.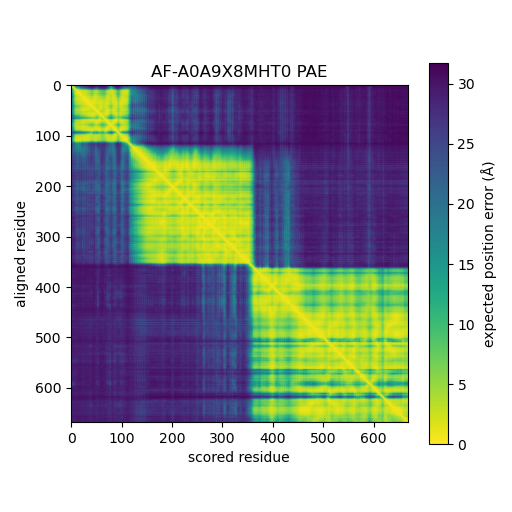803 1.00 94.00 72 VAL A CA 1
ATOM 584 C C . VAL A 1 72 ? 19.803 23.389 -6.616 1.00 94.00 72 VAL A C 1
ATOM 586 O O . VAL A 1 72 ? 19.515 23.801 -5.489 1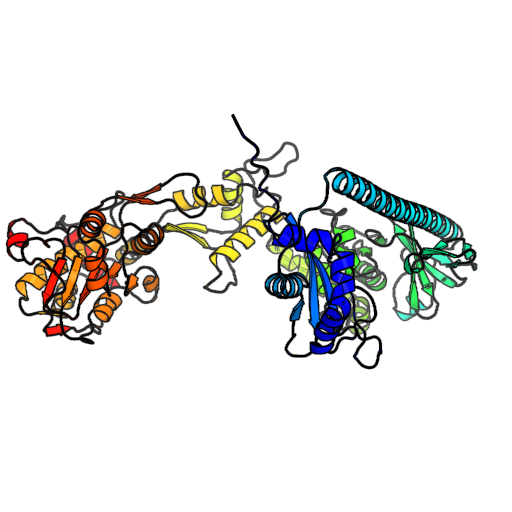.00 94.00 72 VAL A O 1
ATOM 589 N N . GLY A 1 73 ? 19.794 24.166 -7.696 1.00 91.50 73 GLY A N 1
ATOM 590 C CA . GLY A 1 73 ? 19.359 25.558 -7.683 1.00 91.50 73 GLY A CA 1
ATOM 591 C C . GLY A 1 73 ? 17.937 25.702 -8.208 1.00 91.50 73 GLY A C 1
ATOM 592 O O . GLY A 1 73 ? 17.545 25.055 -9.172 1.00 91.50 73 GLY A O 1
ATOM 593 N N . SER A 1 74 ? 17.156 26.561 -7.571 1.00 89.94 74 SER A N 1
ATOM 594 C CA . SER A 1 74 ? 15.766 26.849 -7.920 1.00 89.94 74 SER A CA 1
ATOM 595 C C . SER A 1 74 ? 15.444 28.316 -7.648 1.00 89.94 74 SER A C 1
ATOM 597 O O . SER A 1 74 ? 16.290 29.073 -7.161 1.00 89.94 74 SER A O 1
ATOM 599 N N . VAL A 1 75 ? 14.221 28.720 -7.977 1.00 88.19 75 VAL A N 1
ATOM 600 C CA . VAL A 1 75 ? 13.720 30.073 -7.759 1.00 88.19 75 VAL A CA 1
ATOM 601 C C . VAL A 1 75 ? 12.488 30.009 -6.860 1.00 88.19 75 VAL A C 1
ATOM 603 O O . VAL A 1 75 ? 11.532 29.310 -7.183 1.00 88.19 75 VAL A O 1
ATOM 606 N N . ASP A 1 76 ? 12.511 30.761 -5.762 1.00 82.81 76 ASP A N 1
ATOM 607 C CA . ASP A 1 76 ? 11.385 30.937 -4.843 1.00 82.81 76 ASP A CA 1
ATOM 608 C C . ASP A 1 76 ? 10.781 32.339 -5.013 1.00 82.81 76 ASP A C 1
ATOM 610 O O . ASP A 1 76 ? 11.501 33.304 -5.273 1.00 82.81 76 ASP A O 1
ATOM 614 N N . GLN A 1 77 ? 9.466 32.471 -4.819 1.00 84.06 77 GLN A N 1
ATOM 615 C CA . GLN A 1 77 ? 8.772 33.761 -4.804 1.00 84.06 77 GLN A CA 1
ATOM 616 C C . GLN A 1 77 ? 8.122 34.012 -3.439 1.00 84.06 77 GLN A C 1
ATOM 618 O O . GLN A 1 77 ? 7.393 33.170 -2.913 1.00 84.06 77 GLN A O 1
ATOM 623 N N . ASP A 1 78 ? 8.372 35.189 -2.874 1.00 77.12 78 ASP A N 1
ATOM 624 C CA . ASP A 1 78 ? 7.779 35.634 -1.618 1.00 77.12 78 ASP A CA 1
ATOM 625 C C . ASP A 1 78 ? 6.350 36.161 -1.797 1.00 77.12 78 ASP A C 1
ATOM 627 O O . ASP A 1 78 ? 5.917 36.547 -2.883 1.00 77.12 78 ASP A O 1
ATOM 631 N N . LYS A 1 79 ? 5.621 36.274 -0.679 1.00 73.44 79 LYS A N 1
ATOM 632 C CA . LYS A 1 79 ? 4.267 36.857 -0.642 1.00 73.44 79 LYS A CA 1
ATOM 633 C C . LYS A 1 79 ? 4.202 38.312 -1.121 1.00 73.44 79 LYS A C 1
ATOM 635 O O . LYS A 1 79 ? 3.123 38.760 -1.491 1.00 73.44 79 LYS A O 1
ATOM 640 N N . ASP A 1 80 ? 5.313 39.046 -1.073 1.00 68.88 80 ASP A N 1
ATOM 641 C CA . ASP A 1 80 ? 5.408 40.425 -1.565 1.00 68.88 80 ASP A CA 1
ATOM 642 C C . ASP A 1 80 ? 5.814 40.521 -3.044 1.00 68.88 80 ASP A C 1
ATOM 644 O O . ASP A 1 80 ? 5.960 41.621 -3.569 1.00 68.88 80 ASP A O 1
ATOM 648 N N . GLY A 1 81 ? 5.965 39.377 -3.717 1.00 73.44 81 GLY A N 1
ATOM 649 C CA . GLY A 1 81 ? 6.292 39.283 -5.132 1.00 73.44 81 GLY A CA 1
ATOM 650 C C . GLY A 1 81 ? 7.787 39.245 -5.439 1.00 73.44 81 GLY A C 1
ATOM 651 O O . GLY A 1 81 ? 8.122 38.988 -6.595 1.00 73.44 81 GLY A O 1
ATOM 652 N N . THR A 1 82 ? 8.681 39.446 -4.456 1.00 76.88 82 THR A N 1
ATOM 653 C CA . THR A 1 82 ? 10.130 39.323 -4.691 1.00 76.88 82 THR A CA 1
ATOM 654 C C . THR A 1 82 ? 10.517 37.891 -5.054 1.00 76.88 82 THR A C 1
ATOM 656 O O . THR A 1 82 ? 9.991 36.924 -4.501 1.00 76.88 82 THR A O 1
ATOM 659 N N . VAL A 1 83 ? 11.440 37.756 -6.005 1.00 81.31 83 VAL A N 1
ATOM 660 C CA . VAL A 1 83 ? 11.869 36.472 -6.563 1.00 81.31 83 VAL A CA 1
ATOM 661 C C . VAL A 1 83 ? 13.334 36.240 -6.202 1.00 81.31 83 VAL A C 1
ATOM 663 O O . VAL A 1 83 ? 14.179 37.097 -6.454 1.00 81.31 83 VAL A O 1
ATOM 666 N N . TRP A 1 84 ? 13.644 35.082 -5.621 1.00 88.06 84 TRP A N 1
ATOM 667 C CA . TRP A 1 84 ? 14.949 34.784 -5.038 1.00 88.06 84 TRP A CA 1
ATOM 668 C C . TRP A 1 84 ? 15.521 33.456 -5.528 1.00 88.06 84 TRP A C 1
ATOM 670 O O . TRP A 1 84 ? 14.794 32.465 -5.598 1.00 88.06 84 TRP A O 1
ATOM 680 N N . PRO A 1 85 ? 16.839 33.381 -5.779 1.00 89.31 85 PRO A N 1
ATOM 681 C CA . PRO A 1 85 ? 17.531 32.105 -5.868 1.00 89.31 85 PRO A CA 1
ATOM 682 C C . PRO A 1 85 ? 17.381 31.306 -4.571 1.00 89.31 85 PRO A C 1
ATOM 684 O O . PRO A 1 85 ? 17.396 31.862 -3.471 1.00 89.31 85 PRO A O 1
ATOM 687 N N . CYS A 1 86 ? 17.308 29.991 -4.698 1.00 90.12 86 CYS A N 1
ATOM 688 C CA . CYS A 1 86 ? 17.276 29.050 -3.592 1.00 90.12 86 CYS A CA 1
ATOM 689 C C . CYS A 1 86 ? 18.151 27.853 -3.970 1.00 90.12 86 CYS A C 1
ATOM 691 O O . CYS A 1 86 ? 17.842 27.142 -4.926 1.00 90.12 86 CYS A O 1
ATOM 693 N N . VAL A 1 87 ? 19.270 27.656 -3.267 1.00 93.19 87 VAL A N 1
ATOM 694 C CA . VAL A 1 87 ? 20.260 26.628 -3.622 1.00 93.19 87 VAL A CA 1
ATOM 695 C C . VAL A 1 87 ? 20.412 25.649 -2.470 1.00 93.19 87 VAL A C 1
ATOM 697 O O . VAL A 1 87 ? 20.723 26.041 -1.348 1.00 93.19 87 VAL A O 1
ATOM 700 N N . THR A 1 88 ? 20.200 24.366 -2.747 1.00 94.00 88 THR A N 1
ATOM 701 C CA . THR A 1 88 ? 20.450 23.286 -1.787 1.00 94.00 88 THR A CA 1
ATOM 702 C C . THR A 1 88 ? 21.761 22.604 -2.130 1.00 94.00 88 THR A C 1
ATOM 704 O O . THR A 1 88 ? 21.879 22.038 -3.213 1.00 94.00 88 THR A O 1
ATOM 707 N N . PHE A 1 89 ? 22.720 22.612 -1.211 1.00 92.88 89 PHE A N 1
ATOM 708 C CA . PHE A 1 89 ? 23.979 21.877 -1.315 1.00 92.88 89 PHE A CA 1
ATOM 709 C C . PHE A 1 89 ? 23.857 20.532 -0.589 1.00 92.88 89 PHE A C 1
ATOM 711 O O . PHE A 1 89 ? 23.289 20.483 0.502 1.00 92.88 89 PHE A O 1
ATOM 718 N N . GLY A 1 90 ? 24.371 19.441 -1.163 1.00 90.19 90 GLY A N 1
ATOM 719 C CA . GLY A 1 90 ? 24.327 18.109 -0.548 1.00 90.19 90 GLY A CA 1
ATOM 720 C C . GLY A 1 90 ? 25.577 17.255 -0.780 1.00 90.19 90 GLY A C 1
ATOM 721 O O . GLY A 1 90 ? 26.333 17.483 -1.725 1.00 90.19 90 GLY A O 1
ATOM 722 N N . THR A 1 91 ? 25.782 16.255 0.087 1.00 85.94 91 THR A N 1
ATOM 723 C CA . THR A 1 91 ? 26.875 15.269 -0.013 1.00 85.94 91 THR A CA 1
ATOM 724 C C . THR A 1 91 ? 26.395 13.827 0.192 1.00 85.94 91 THR A C 1
ATOM 726 O O . THR A 1 91 ? 25.492 13.581 0.990 1.00 85.94 91 THR A O 1
ATOM 729 N N . PHE A 1 92 ? 27.019 12.870 -0.503 1.00 80.56 92 PHE A N 1
ATOM 730 C CA . PHE A 1 92 ? 26.725 11.428 -0.423 1.00 80.56 92 PHE A CA 1
ATOM 731 C C . PHE A 1 92 ? 27.600 10.648 0.580 1.00 80.56 92 PHE A C 1
ATOM 733 O O . PHE A 1 92 ? 27.541 9.422 0.620 1.00 80.56 92 PHE A O 1
ATOM 740 N N . LYS A 1 93 ? 28.434 11.320 1.383 1.00 70.12 93 LYS A N 1
ATOM 741 C CA . LYS A 1 93 ? 29.265 10.669 2.415 1.00 70.12 93 LYS A CA 1
ATOM 742 C C . LYS A 1 93 ? 28.416 10.220 3.620 1.00 70.12 93 LYS A C 1
ATOM 744 O O . LYS A 1 93 ? 27.386 10.837 3.891 1.00 70.12 93 LYS A O 1
ATOM 749 N N . ASP A 1 94 ? 28.855 9.190 4.353 1.00 43.69 94 ASP A N 1
ATOM 750 C CA . ASP A 1 94 ? 28.153 8.630 5.525 1.00 43.69 94 ASP A CA 1
ATOM 751 C C . ASP A 1 94 ? 27.625 9.726 6.471 1.00 43.69 94 ASP A C 1
ATOM 753 O O . ASP A 1 94 ? 28.395 10.495 7.053 1.00 43.69 94 ASP A O 1
ATOM 757 N N . GLY A 1 95 ? 26.294 9.817 6.587 1.00 56.94 95 GLY A N 1
ATOM 758 C CA . GLY A 1 95 ? 25.589 10.843 7.367 1.00 56.94 95 GLY A CA 1
ATOM 759 C C . GLY A 1 95 ? 25.021 12.036 6.578 1.00 56.94 95 GLY A C 1
ATOM 760 O O . GLY A 1 95 ? 24.494 12.944 7.214 1.00 56.94 95 GLY A O 1
ATOM 761 N N . GLY A 1 96 ? 25.126 12.050 5.240 1.00 59.59 96 GLY A N 1
ATOM 762 C CA . GLY A 1 96 ? 24.367 12.881 4.286 1.00 59.59 96 GLY A CA 1
ATOM 763 C C . GLY A 1 96 ? 23.923 14.261 4.782 1.00 59.59 96 GLY A C 1
ATOM 764 O O . GLY A 1 96 ? 22.775 14.442 5.185 1.00 59.59 96 GLY A O 1
ATOM 765 N N . ARG A 1 97 ? 24.817 15.255 4.739 1.00 65.75 97 ARG A N 1
ATOM 766 C CA . ARG A 1 97 ? 24.485 16.635 5.126 1.00 65.75 97 ARG A CA 1
ATOM 767 C C . ARG A 1 97 ? 23.908 17.400 3.939 1.00 65.75 97 ARG A C 1
ATOM 769 O O . ARG A 1 97 ? 24.483 17.377 2.851 1.00 65.75 97 ARG A O 1
ATOM 776 N N . THR A 1 98 ? 22.810 18.114 4.170 1.00 77.81 98 THR A N 1
ATOM 777 C CA . THR A 1 98 ? 22.216 19.047 3.206 1.00 77.81 98 THR A CA 1
ATOM 778 C C . THR A 1 98 ? 22.126 20.440 3.810 1.00 77.81 98 THR A C 1
ATOM 780 O O . THR A 1 98 ? 21.612 20.591 4.918 1.00 77.81 98 THR A O 1
ATOM 783 N N . ALA A 1 99 ? 22.584 21.449 3.078 1.00 78.38 99 ALA A N 1
ATOM 784 C CA . ALA A 1 99 ? 22.538 22.846 3.486 1.00 78.38 99 ALA A CA 1
ATOM 785 C C . ALA A 1 99 ? 21.678 23.645 2.503 1.00 78.38 99 ALA A C 1
ATOM 787 O O . ALA A 1 99 ? 21.962 23.692 1.306 1.00 78.38 99 ALA A O 1
ATOM 788 N N . LEU A 1 100 ? 20.619 24.274 3.013 1.00 86.00 100 LEU A N 1
ATOM 789 C CA . LEU A 1 100 ? 19.771 25.170 2.235 1.00 86.00 100 LEU A CA 1
ATOM 790 C C . LEU A 1 100 ? 20.303 26.598 2.345 1.00 86.00 100 LEU A C 1
ATOM 792 O O . LEU A 1 100 ? 20.327 27.174 3.432 1.00 86.00 100 LEU A O 1
ATOM 796 N N . TRP A 1 101 ? 20.682 27.185 1.218 1.00 88.50 101 TRP A N 1
ATOM 797 C CA . TRP A 1 101 ? 21.197 28.542 1.142 1.00 88.50 101 TRP A CA 1
ATOM 798 C C . TRP A 1 101 ? 20.215 29.461 0.407 1.00 88.50 101 TRP A C 1
ATOM 800 O O . TRP A 1 101 ? 19.831 29.203 -0.738 1.00 88.50 101 TRP A O 1
ATOM 810 N N . LYS A 1 102 ? 19.811 30.549 1.079 1.00 87.50 102 LYS A N 1
ATOM 811 C CA . LYS A 1 102 ? 18.889 31.560 0.542 1.00 87.50 102 LYS A CA 1
ATOM 812 C C . LYS A 1 102 ? 19.481 32.974 0.672 1.00 87.50 102 LYS A C 1
ATOM 814 O O . LYS A 1 102 ? 19.493 33.507 1.786 1.00 87.50 102 LYS A O 1
ATOM 819 N N . PRO A 1 103 ? 19.902 33.629 -0.428 1.00 85.88 103 PRO A N 1
ATOM 820 C CA . PRO A 1 103 ? 20.409 35.005 -0.411 1.00 85.88 103 PRO A CA 1
ATOM 821 C C . PRO A 1 103 ? 19.384 36.016 0.122 1.00 85.88 103 PRO A C 1
ATOM 823 O O . PRO A 1 103 ? 19.767 37.010 0.732 1.00 85.88 103 PRO A O 1
ATOM 826 N N . ARG A 1 104 ? 18.084 35.714 0.002 1.00 86.94 104 ARG A N 1
ATOM 827 C CA . ARG A 1 104 ? 16.979 36.462 0.623 1.00 86.94 104 ARG A CA 1
ATOM 828 C C . ARG A 1 104 ? 17.231 36.805 2.093 1.00 86.94 104 ARG A C 1
ATOM 830 O O . ARG A 1 104 ? 16.980 37.928 2.516 1.00 86.94 104 ARG A O 1
ATOM 837 N N . ASN A 1 105 ? 17.705 35.840 2.884 1.00 83.50 105 ASN A N 1
ATOM 838 C CA . ASN A 1 105 ? 17.889 36.036 4.323 1.00 83.50 105 ASN A CA 1
ATOM 839 C C . ASN A 1 105 ? 19.006 37.049 4.605 1.00 83.50 105 ASN A C 1
ATOM 841 O O . ASN A 1 105 ? 18.871 37.876 5.501 1.00 83.50 105 ASN A O 1
ATOM 845 N N . LEU A 1 106 ? 20.063 37.032 3.791 1.00 81.62 106 LEU A N 1
ATOM 846 C CA . LEU A 1 106 ? 21.173 37.982 3.871 1.00 81.62 106 LEU A CA 1
ATOM 847 C C . LEU A 1 106 ? 20.728 39.382 3.443 1.00 81.62 106 LEU A C 1
ATOM 849 O O . LEU A 1 106 ? 21.029 40.362 4.122 1.00 81.62 106 LEU A O 1
ATOM 853 N N . ALA A 1 107 ? 19.949 39.472 2.363 1.00 82.81 107 ALA A N 1
ATOM 854 C CA . ALA A 1 107 ? 19.355 40.725 1.915 1.00 82.81 107 ALA A CA 1
ATOM 855 C C . ALA A 1 107 ? 18.394 41.318 2.957 1.00 82.81 107 ALA A C 1
ATOM 857 O O . ALA A 1 107 ? 18.387 42.529 3.159 1.00 82.81 107 ALA A O 1
ATOM 858 N N . TRP A 1 108 ? 17.624 40.483 3.662 1.00 80.75 108 TRP A N 1
ATOM 859 C CA . TRP A 1 108 ? 16.753 40.923 4.755 1.00 80.75 108 TRP A CA 1
ATOM 860 C C . TRP A 1 108 ? 17.548 41.512 5.924 1.00 80.75 108 TRP A C 1
ATOM 862 O O . TRP A 1 108 ? 17.192 42.569 6.442 1.00 80.75 108 TRP A O 1
ATOM 872 N N . THR A 1 109 ? 18.665 40.889 6.304 1.00 77.94 109 THR A N 1
ATOM 873 C CA . THR A 1 109 ? 19.569 41.442 7.324 1.00 77.94 109 THR A CA 1
ATOM 874 C C . THR A 1 109 ? 20.180 42.778 6.887 1.00 77.94 109 THR A C 1
ATOM 876 O O . THR A 1 109 ? 20.266 43.694 7.699 1.00 77.94 109 THR A O 1
ATOM 879 N N . MET A 1 110 ? 20.549 42.927 5.608 1.00 78.56 110 MET A N 1
ATOM 880 C CA . MET A 1 110 ? 21.035 44.204 5.060 1.00 78.56 110 MET A CA 1
ATOM 881 C C . MET A 1 110 ? 19.952 45.287 5.078 1.00 78.56 110 MET A C 1
ATOM 883 O O . MET A 1 110 ? 20.216 46.420 5.469 1.00 78.56 110 MET A O 1
ATOM 887 N N . PHE A 1 111 ? 18.723 44.927 4.713 1.00 77.25 111 PHE A N 1
ATOM 888 C CA . PHE A 1 111 ? 17.578 45.830 4.736 1.00 77.25 111 PHE A CA 1
ATOM 889 C C . PHE A 1 111 ? 17.270 46.357 6.144 1.00 77.25 111 PHE A C 1
ATOM 891 O O . PHE A 1 111 ? 16.979 47.538 6.309 1.00 77.25 111 PHE A O 1
ATOM 898 N N . GLN A 1 112 ? 17.382 45.510 7.170 1.00 74.81 112 GLN A N 1
ATOM 899 C CA . GLN A 1 112 ? 17.188 45.919 8.566 1.00 74.81 112 GLN A CA 1
ATOM 900 C C . GLN A 1 112 ? 18.266 46.896 9.078 1.00 74.81 112 GLN A C 1
ATOM 902 O O . GLN A 1 112 ? 18.069 47.511 10.125 1.00 74.81 112 GLN A O 1
ATOM 907 N N . GLY A 1 113 ? 19.387 47.043 8.361 1.00 63.88 113 GLY A N 1
ATOM 908 C CA . GLY A 1 113 ? 20.535 47.859 8.758 1.00 63.88 113 GLY A CA 1
ATOM 909 C C . GLY A 1 113 ? 20.614 49.267 8.153 1.00 63.88 113 GLY A C 1
ATOM 910 O O . GLY A 1 113 ? 21.545 49.990 8.503 1.00 63.88 113 GLY A O 1
ATOM 911 N N . GLU A 1 114 ? 19.693 49.688 7.271 1.00 56.22 114 GLU A N 1
ATOM 912 C CA . GLU A 1 114 ? 19.816 50.958 6.526 1.00 56.22 114 GLU A CA 1
ATOM 913 C C . GLU A 1 114 ? 18.584 51.894 6.597 1.00 56.22 114 GLU A C 1
ATOM 915 O O . GLU A 1 114 ? 17.446 51.423 6.560 1.00 56.22 114 GLU A O 1
ATOM 920 N N . PRO A 1 115 ? 18.771 53.235 6.620 1.00 48.06 115 PRO A N 1
ATOM 921 C CA . PRO A 1 115 ? 17.671 54.201 6.528 1.00 48.06 115 PRO A CA 1
ATOM 922 C C . PRO A 1 115 ? 17.172 54.415 5.076 1.00 48.06 115 PRO A C 1
ATOM 924 O O . PRO A 1 115 ? 17.956 54.592 4.147 1.00 48.06 115 PRO A O 1
ATOM 927 N N . HIS A 1 116 ? 15.843 54.416 4.893 1.00 46.78 116 HIS A N 1
ATOM 928 C CA . HIS A 1 116 ? 15.117 54.321 3.609 1.00 46.78 116 HIS A CA 1
ATOM 929 C C . HIS A 1 116 ? 15.361 55.451 2.570 1.00 46.78 116 HIS A C 1
ATOM 931 O O . HIS A 1 116 ? 15.330 56.633 2.912 1.00 46.78 116 HIS A O 1
ATOM 937 N N . ARG A 1 117 ? 15.469 55.089 1.273 1.00 40.47 117 ARG A N 1
ATOM 938 C CA . ARG A 1 117 ? 15.389 55.983 0.084 1.00 40.47 117 ARG A CA 1
ATOM 939 C C . ARG A 1 117 ? 14.110 55.723 -0.751 1.00 40.47 117 ARG A C 1
ATOM 941 O O . ARG A 1 117 ? 13.566 54.623 -0.662 1.00 40.47 117 ARG A O 1
ATOM 948 N N . PRO A 1 118 ? 13.604 56.710 -1.525 1.00 45.50 118 PRO A N 1
ATOM 949 C CA . PRO A 1 118 ? 12.309 56.622 -2.216 1.00 45.50 118 PRO A CA 1
ATOM 950 C C . PRO A 1 118 ? 12.339 55.828 -3.540 1.00 45.50 118 PRO A C 1
ATOM 952 O O . PRO A 1 118 ? 13.399 55.605 -4.115 1.00 45.50 118 PRO A O 1
ATOM 955 N N . ALA A 1 119 ? 11.146 55.410 -3.988 1.00 46.34 119 ALA A N 1
ATOM 956 C CA . ALA A 1 119 ? 10.888 54.421 -5.042 1.00 46.34 119 ALA A CA 1
ATOM 957 C C . ALA A 1 119 ? 11.153 54.893 -6.491 1.00 46.34 119 ALA A C 1
ATOM 959 O O . ALA A 1 119 ? 11.032 56.075 -6.810 1.00 46.34 119 ALA A O 1
ATOM 960 N N . VAL A 1 120 ? 11.478 53.917 -7.348 1.00 48.50 120 VAL A N 1
ATOM 961 C CA . VAL A 1 120 ? 11.807 54.023 -8.783 1.00 48.50 120 VAL A CA 1
ATOM 962 C C . VAL A 1 120 ? 10.542 54.286 -9.630 1.00 48.50 120 VAL A C 1
ATOM 964 O O . VAL A 1 120 ? 9.443 53.917 -9.221 1.00 48.50 120 VAL A O 1
ATOM 967 N N . SER A 1 121 ? 10.677 54.950 -10.785 1.00 50.34 121 SER A N 1
ATOM 968 C CA . SER A 1 121 ? 9.547 55.409 -11.622 1.00 50.34 121 SER A CA 1
ATOM 969 C C . SER A 1 121 ? 8.896 54.311 -12.487 1.00 50.34 121 SER A C 1
ATOM 971 O O . SER A 1 121 ? 9.547 53.338 -12.870 1.00 50.34 121 SER A O 1
ATOM 973 N N . ASP A 1 122 ? 7.623 54.499 -12.861 1.00 46.94 122 ASP A N 1
ATOM 974 C CA . ASP A 1 122 ? 6.842 53.555 -13.686 1.00 46.94 122 ASP A CA 1
ATOM 975 C C . ASP A 1 122 ? 7.459 53.292 -15.080 1.00 46.94 122 ASP A C 1
ATOM 977 O O . ASP A 1 122 ? 7.350 52.185 -15.612 1.00 46.94 122 ASP A O 1
ATOM 981 N N . GLU A 1 123 ? 8.171 54.266 -15.662 1.00 49.34 123 GLU A N 1
ATOM 982 C CA . GLU A 1 123 ? 8.887 54.094 -16.940 1.00 49.34 123 GLU A CA 1
ATOM 983 C C . GLU A 1 123 ? 10.040 53.088 -16.835 1.00 49.34 123 GLU A C 1
ATOM 985 O O . GLU A 1 123 ? 10.273 52.300 -17.753 1.00 49.34 123 GLU A O 1
ATOM 990 N N . GLN A 1 124 ? 10.736 53.062 -15.698 1.00 45.34 124 GLN A N 1
ATOM 991 C CA . GLN A 1 124 ? 11.840 52.129 -15.475 1.00 45.34 124 GLN A CA 1
ATOM 992 C C . GLN A 1 124 ? 11.321 50.699 -15.267 1.00 45.34 124 GLN A C 1
ATOM 994 O O . GLN A 1 124 ? 11.943 49.749 -15.736 1.00 45.34 124 GLN A O 1
ATOM 999 N N . HIS A 1 125 ? 10.139 50.530 -14.664 1.00 45.50 125 HIS A N 1
ATOM 1000 C CA . HIS A 1 125 ? 9.478 49.225 -14.568 1.00 45.50 125 HIS A CA 1
ATOM 1001 C C . HIS A 1 125 ? 9.098 48.643 -15.938 1.00 45.50 125 HIS A C 1
ATOM 1003 O O . HIS A 1 125 ? 9.307 47.451 -16.177 1.00 45.50 125 HIS A O 1
ATOM 1009 N N . ALA A 1 126 ? 8.582 49.472 -16.850 1.00 52.03 126 ALA A N 1
ATOM 1010 C CA . ALA A 1 126 ? 8.236 49.039 -18.204 1.00 52.03 126 ALA A CA 1
ATOM 1011 C C . ALA A 1 126 ? 9.476 48.632 -19.023 1.00 52.03 126 ALA A C 1
ATOM 1013 O O . ALA A 1 126 ? 9.431 47.669 -19.792 1.00 52.03 126 ALA A O 1
ATOM 1014 N N . GLU A 1 127 ? 10.600 49.326 -18.834 1.00 47.53 127 GLU A N 1
ATOM 1015 C CA . GLU A 1 127 ? 11.873 48.985 -19.476 1.00 47.53 127 GLU A CA 1
ATOM 1016 C C . GLU A 1 127 ? 12.392 47.609 -19.027 1.00 47.53 127 GLU A C 1
ATOM 1018 O O . GLU A 1 127 ? 12.757 46.782 -19.865 1.00 47.53 127 GLU A O 1
ATOM 1023 N N . TYR A 1 128 ? 12.338 47.309 -17.725 1.00 48.84 128 TYR A N 1
ATOM 1024 C CA . TYR A 1 128 ? 12.768 46.009 -17.201 1.00 48.84 128 TYR A CA 1
ATOM 1025 C C . TYR A 1 128 ? 11.904 44.842 -17.693 1.00 48.84 128 TYR A C 1
ATOM 1027 O O . TYR A 1 128 ? 12.438 43.781 -18.022 1.00 48.84 128 TYR A O 1
ATOM 1035 N N . ALA A 1 129 ? 10.586 45.033 -17.811 1.00 50.91 129 ALA A N 1
ATOM 1036 C CA . ALA A 1 129 ? 9.693 44.011 -18.359 1.00 50.91 129 ALA A CA 1
ATOM 1037 C C . ALA A 1 129 ? 10.051 43.658 -19.816 1.00 50.91 129 ALA A C 1
ATOM 1039 O O . ALA A 1 129 ? 10.147 42.478 -20.161 1.00 50.91 129 ALA A O 1
ATOM 1040 N N . ARG A 1 130 ? 10.350 44.669 -20.649 1.00 63.38 130 ARG A N 1
ATOM 1041 C CA . ARG A 1 130 ? 10.783 44.465 -22.044 1.00 63.38 130 ARG A CA 1
ATOM 1042 C C . ARG A 1 130 ? 12.104 43.701 -22.138 1.00 63.38 130 ARG A C 1
ATOM 1044 O O . ARG A 1 130 ? 12.258 42.829 -22.993 1.00 63.38 130 ARG A O 1
ATOM 1051 N N . GLN A 1 131 ? 13.053 43.996 -21.253 1.00 54.59 131 GLN A N 1
ATOM 1052 C CA . GLN A 1 131 ? 14.344 43.305 -21.224 1.00 54.59 131 GLN A CA 1
ATOM 1053 C C . GLN A 1 131 ? 14.203 41.840 -20.780 1.00 54.59 131 GLN A C 1
ATOM 1055 O O . GLN A 1 131 ? 14.825 40.959 -21.376 1.00 54.59 131 GLN A O 1
ATOM 1060 N N . ALA A 1 132 ? 13.342 41.550 -19.799 1.00 51.69 132 ALA A N 1
ATOM 1061 C CA . ALA A 1 132 ? 13.067 40.185 -19.350 1.00 51.69 132 ALA A CA 1
ATOM 1062 C C . ALA A 1 132 ? 12.406 39.325 -20.444 1.00 51.69 132 ALA A C 1
ATOM 1064 O O . ALA A 1 132 ? 12.814 38.179 -20.661 1.00 51.69 132 ALA A O 1
ATOM 1065 N N . GLU A 1 133 ? 11.439 39.879 -21.182 1.00 59.97 133 GLU A N 1
ATOM 1066 C CA . GLU A 1 133 ? 10.824 39.198 -22.329 1.00 59.97 133 GLU A CA 1
ATOM 1067 C C . GLU A 1 133 ? 11.842 38.910 -23.440 1.00 59.97 133 GLU A C 1
ATOM 1069 O O . GLU A 1 133 ? 11.867 37.801 -23.977 1.00 59.97 133 GLU A O 1
ATOM 1074 N N . ALA A 1 134 ? 12.739 39.856 -23.738 1.00 64.75 134 ALA A N 1
ATOM 1075 C CA . ALA A 1 134 ? 13.789 39.662 -24.737 1.00 64.75 134 ALA A CA 1
ATOM 1076 C C . ALA A 1 134 ? 14.778 38.546 -24.348 1.00 64.75 134 ALA A C 1
ATOM 1078 O O . ALA A 1 134 ? 15.186 37.748 -25.197 1.00 64.75 134 ALA A O 1
ATOM 1079 N N . VAL A 1 135 ? 15.145 38.447 -23.065 1.00 61.84 135 VAL A N 1
ATOM 1080 C CA . VAL A 1 135 ? 16.012 37.371 -22.553 1.00 61.84 135 VAL A CA 1
ATOM 1081 C C . VAL A 1 135 ? 15.312 36.014 -22.636 1.00 61.84 135 VAL A C 1
ATOM 1083 O O . VAL A 1 135 ? 15.916 35.047 -23.107 1.00 61.84 135 VAL A O 1
ATOM 1086 N N . LYS A 1 136 ? 14.033 35.943 -22.248 1.00 60.97 136 LYS A N 1
ATOM 1087 C CA . LYS A 1 136 ? 13.227 34.719 -22.349 1.00 60.97 136 LYS A CA 1
ATOM 1088 C C . LYS A 1 136 ? 13.099 34.251 -23.800 1.00 60.97 136 LYS A C 1
ATOM 1090 O O . LYS A 1 136 ? 13.389 33.092 -24.088 1.00 60.97 136 LYS A O 1
ATOM 1095 N N . ALA A 1 137 ? 12.775 35.161 -24.717 1.00 72.06 137 ALA A N 1
ATOM 1096 C CA . ALA A 1 137 ? 12.674 34.859 -26.143 1.00 72.06 137 ALA A CA 1
ATOM 1097 C C . ALA A 1 137 ? 14.007 34.351 -26.721 1.00 72.06 137 ALA A C 1
ATOM 1099 O O . ALA A 1 137 ? 14.031 33.401 -27.503 1.00 72.06 137 ALA A O 1
ATOM 1100 N N . LYS A 1 138 ? 15.140 34.929 -26.300 1.00 71.12 138 LYS A N 1
ATOM 1101 C CA . LYS A 1 138 ? 16.474 34.481 -26.725 1.00 71.12 138 LYS A CA 1
ATOM 1102 C C . LYS A 1 138 ? 16.814 33.079 -26.202 1.00 71.12 138 LYS A C 1
ATOM 1104 O O . LYS A 1 138 ? 17.405 32.291 -26.939 1.00 71.12 138 LYS A O 1
ATOM 1109 N N . ALA A 1 139 ? 16.438 32.759 -24.964 1.00 68.31 139 ALA A N 1
ATOM 1110 C CA . ALA A 1 139 ? 16.638 31.432 -24.379 1.00 68.31 139 ALA A CA 1
ATOM 1111 C C . ALA A 1 139 ? 15.763 30.363 -25.058 1.00 68.31 139 ALA A C 1
ATOM 1113 O O . ALA A 1 139 ? 16.253 29.284 -25.390 1.00 68.31 139 ALA A O 1
ATOM 1114 N N . GLU A 1 140 ? 14.494 30.678 -25.328 1.00 74.19 140 GLU A N 1
ATOM 1115 C CA . GLU A 1 140 ? 13.575 29.796 -26.057 1.00 74.19 140 GLU A CA 1
ATOM 1116 C C . GLU A 1 140 ? 14.054 29.545 -27.493 1.00 74.19 140 GLU A C 1
ATOM 1118 O O . GLU A 1 140 ? 14.091 28.397 -27.934 1.00 74.19 140 GLU A O 1
ATOM 1123 N N . ALA A 1 141 ? 14.522 30.585 -28.192 1.00 77.75 141 ALA A N 1
ATOM 1124 C CA . ALA A 1 141 ? 15.101 30.450 -29.528 1.00 77.75 141 ALA A CA 1
ATOM 1125 C C . ALA A 1 141 ? 16.374 29.584 -29.533 1.00 77.75 141 ALA A C 1
ATOM 1127 O O . ALA A 1 141 ? 16.548 28.748 -30.420 1.00 77.75 141 ALA A O 1
ATOM 1128 N N . ALA A 1 142 ? 17.250 29.735 -28.532 1.00 75.31 142 ALA A N 1
ATOM 1129 C CA . ALA A 1 142 ? 18.451 28.911 -28.398 1.00 75.31 142 ALA A CA 1
ATOM 1130 C C . ALA A 1 142 ? 18.112 27.434 -28.132 1.00 75.31 142 ALA A C 1
ATOM 1132 O O . ALA A 1 142 ? 18.721 26.546 -28.733 1.00 75.31 142 ALA A O 1
ATOM 1133 N N . LYS A 1 143 ? 17.115 27.163 -27.280 1.00 77.75 143 LYS A N 1
ATOM 1134 C CA . LYS A 1 143 ? 16.627 25.805 -27.010 1.00 77.75 143 LYS A CA 1
ATOM 1135 C C . LYS A 1 143 ? 16.015 25.168 -28.259 1.00 77.75 143 LYS A C 1
ATOM 1137 O O . LYS A 1 143 ? 16.401 24.057 -28.613 1.00 77.75 143 LYS A O 1
ATOM 1142 N N . ALA A 1 144 ? 15.135 25.887 -28.955 1.00 81.50 144 ALA A N 1
ATOM 1143 C CA . ALA A 1 144 ? 14.506 25.408 -30.185 1.00 81.50 144 ALA A CA 1
ATOM 1144 C C . ALA A 1 144 ? 15.543 25.103 -31.281 1.00 81.50 144 ALA A C 1
ATOM 1146 O O . ALA A 1 144 ? 15.442 24.092 -31.973 1.00 81.50 144 ALA A O 1
ATOM 1147 N N . PHE A 1 145 ? 16.582 25.936 -31.406 1.00 80.19 145 PHE A N 1
ATOM 1148 C CA . PHE A 1 145 ? 17.684 25.687 -32.334 1.00 80.19 145 PHE A CA 1
ATOM 1149 C C . PHE A 1 145 ? 18.456 24.402 -31.991 1.00 80.19 145 PHE A C 1
ATOM 1151 O O . PHE A 1 145 ? 18.742 23.601 -32.879 1.00 80.19 145 PHE A O 1
ATOM 1158 N N . GLN A 1 146 ? 18.761 24.173 -30.710 1.00 77.44 146 GLN A N 1
ATOM 1159 C CA . GLN A 1 146 ? 19.449 22.957 -30.257 1.00 77.44 146 GLN A CA 1
ATOM 1160 C C . GLN A 1 146 ? 18.601 21.692 -30.451 1.00 77.44 146 GLN A C 1
ATOM 1162 O O . GLN A 1 146 ? 19.121 20.662 -30.879 1.00 77.44 146 GLN A O 1
ATOM 1167 N N . GLU A 1 147 ? 17.295 21.761 -30.184 1.00 83.25 147 GLU A N 1
ATOM 1168 C CA . GLU A 1 147 ? 16.365 20.652 -30.426 1.00 83.25 147 GLU A CA 1
ATOM 1169 C C . GLU A 1 147 ? 16.272 20.314 -31.921 1.00 83.25 147 GLU A C 1
ATOM 1171 O O . GLU A 1 147 ? 16.389 19.144 -32.288 1.00 83.25 147 GLU A O 1
ATOM 1176 N N . ALA A 1 148 ? 16.186 21.327 -32.791 1.00 86.56 148 ALA A N 1
ATOM 1177 C CA . ALA A 1 148 ? 16.191 21.135 -34.241 1.00 86.56 148 ALA A CA 1
ATOM 1178 C C . ALA A 1 148 ? 17.489 20.468 -34.740 1.00 86.56 148 ALA A C 1
ATOM 1180 O O . ALA A 1 148 ? 17.431 19.533 -35.541 1.00 86.56 148 ALA A O 1
ATOM 1181 N N . GLN A 1 149 ? 18.654 20.887 -34.228 1.00 85.94 149 GLN A N 1
ATOM 1182 C CA . GLN A 1 149 ? 19.940 20.251 -34.551 1.00 85.94 149 GLN A CA 1
ATOM 1183 C C . GLN A 1 149 ? 20.008 18.796 -34.061 1.00 85.94 149 GLN A C 1
ATOM 1185 O O . GLN A 1 149 ? 20.517 17.924 -34.765 1.00 85.94 149 GLN A O 1
ATOM 1190 N N . ALA A 1 150 ? 19.464 18.498 -32.877 1.00 84.75 150 ALA A N 1
ATOM 1191 C CA . ALA A 1 150 ? 19.423 17.135 -32.352 1.00 84.75 150 ALA A CA 1
ATOM 1192 C C . ALA A 1 150 ? 18.508 16.211 -33.177 1.00 84.75 150 ALA A C 1
ATOM 1194 O O . ALA A 1 150 ? 18.857 15.049 -33.397 1.00 84.75 150 ALA A O 1
ATOM 1195 N N . GLU A 1 151 ? 17.361 16.707 -33.651 1.00 89.94 151 GLU A N 1
ATOM 1196 C CA . GLU A 1 151 ? 16.481 15.960 -34.557 1.00 89.94 151 GLU A CA 1
ATOM 1197 C C . GLU A 1 151 ? 17.139 15.686 -35.911 1.00 89.94 151 GLU A C 1
ATOM 1199 O O . GLU A 1 151 ? 17.090 14.557 -36.403 1.00 89.94 151 GLU A O 1
ATOM 1204 N N . GLU A 1 152 ? 17.776 16.695 -36.509 1.00 93.06 152 GLU A N 1
ATOM 1205 C CA . GLU A 1 152 ? 18.535 16.535 -37.752 1.00 93.06 152 GLU A CA 1
ATOM 1206 C C . GLU A 1 152 ? 19.664 15.508 -37.572 1.00 93.06 152 GLU A C 1
ATOM 1208 O O . GLU A 1 152 ? 19.828 14.601 -38.391 1.00 93.06 152 GLU A O 1
ATOM 1213 N N . GLY A 1 153 ? 20.371 15.576 -36.442 1.00 93.12 153 GLY A N 1
ATOM 1214 C CA . GLY A 1 153 ? 21.382 14.606 -36.039 1.00 93.12 153 GLY A CA 1
ATOM 1215 C C . GLY A 1 153 ? 20.862 13.170 -35.952 1.00 93.12 153 GLY A C 1
ATOM 1216 O O . GLY A 1 153 ? 21.511 12.250 -36.453 1.00 93.12 153 GLY A O 1
ATOM 1217 N N . GLN A 1 154 ? 19.675 12.968 -35.371 1.00 93.75 154 GLN A N 1
ATOM 1218 C CA . GLN A 1 154 ? 19.041 11.647 -35.311 1.00 93.75 154 GLN A CA 1
ATOM 1219 C C . GLN A 1 154 ? 18.675 11.119 -36.700 1.00 93.75 154 GLN A C 1
ATOM 1221 O O . GLN A 1 154 ? 18.894 9.937 -36.969 1.00 93.75 154 GLN A O 1
ATOM 1226 N N . ARG A 1 155 ? 18.160 11.974 -37.595 1.00 94.88 155 ARG A N 1
ATOM 1227 C CA . ARG A 1 155 ? 17.834 11.590 -38.982 1.00 94.88 155 ARG A CA 1
ATOM 1228 C C . ARG A 1 155 ? 19.089 11.185 -39.756 1.00 94.88 155 ARG A C 1
ATOM 1230 O O . ARG A 1 155 ? 19.086 10.141 -40.404 1.00 94.88 155 ARG A O 1
ATOM 1237 N N . ALA A 1 156 ? 20.172 11.954 -39.632 1.00 96.19 156 ALA A N 1
ATOM 1238 C CA . ALA A 1 156 ? 21.456 11.637 -40.259 1.00 96.19 156 ALA A CA 1
ATOM 1239 C C . ALA A 1 156 ? 22.024 10.296 -39.758 1.00 96.19 156 ALA A C 1
ATOM 1241 O O . ALA A 1 156 ? 22.457 9.459 -40.552 1.00 96.19 156 ALA A O 1
ATOM 1242 N N . ALA A 1 157 ? 21.966 10.051 -38.446 1.00 96.88 157 ALA A N 1
ATOM 1243 C CA . ALA A 1 157 ? 22.402 8.788 -37.858 1.00 96.88 157 ALA A CA 1
ATOM 1244 C C . ALA A 1 157 ? 21.539 7.596 -38.306 1.00 96.88 157 ALA A C 1
ATOM 1246 O O . ALA A 1 157 ? 22.088 6.540 -38.620 1.00 96.88 157 ALA A O 1
ATOM 1247 N N . ALA A 1 158 ? 20.214 7.762 -38.382 1.00 97.31 158 ALA A N 1
ATOM 1248 C CA . ALA A 1 158 ? 19.292 6.736 -38.871 1.00 97.31 158 ALA A CA 1
ATOM 1249 C C . ALA A 1 158 ? 19.553 6.386 -40.344 1.00 97.31 158 ALA A C 1
ATOM 1251 O O . ALA A 1 158 ? 19.621 5.206 -40.694 1.00 97.31 158 ALA A O 1
ATOM 1252 N N . GLN A 1 159 ? 19.779 7.392 -41.195 1.00 97.69 159 GLN A N 1
ATOM 1253 C CA . GLN A 1 159 ? 20.146 7.180 -42.595 1.00 97.69 159 GLN A CA 1
ATOM 1254 C C . GLN A 1 159 ? 21.471 6.412 -42.712 1.00 97.69 159 GLN A C 1
ATOM 1256 O O . GLN A 1 159 ? 21.530 5.377 -43.377 1.00 97.69 159 GLN A O 1
ATOM 1261 N N . ALA A 1 160 ? 22.515 6.861 -42.011 1.00 97.31 160 ALA A N 1
ATOM 1262 C CA . ALA A 1 160 ? 23.820 6.204 -42.027 1.00 97.31 160 ALA A CA 1
ATOM 1263 C C . ALA A 1 160 ? 23.751 4.754 -41.506 1.00 97.31 160 ALA A C 1
ATOM 1265 O O . ALA A 1 160 ? 24.394 3.855 -42.056 1.00 97.31 160 ALA A O 1
ATOM 1266 N N . ALA A 1 161 ? 22.945 4.511 -40.468 1.00 97.75 161 ALA A N 1
ATOM 1267 C CA . ALA A 1 161 ? 22.651 3.182 -39.941 1.00 97.75 161 ALA A CA 1
ATOM 1268 C C . ALA A 1 161 ? 21.956 2.290 -40.984 1.00 97.75 161 ALA A C 1
ATOM 1270 O O . ALA A 1 161 ? 22.376 1.148 -41.183 1.00 97.75 161 ALA A O 1
ATOM 1271 N N . CYS A 1 162 ? 20.944 2.805 -41.687 1.00 97.50 162 CYS A N 1
ATOM 1272 C CA . CYS A 1 162 ? 20.244 2.079 -42.748 1.00 97.50 162 CYS A CA 1
ATOM 1273 C C . CYS A 1 162 ? 21.173 1.694 -43.901 1.00 97.50 162 CYS A C 1
ATOM 1275 O O . CYS A 1 162 ? 21.203 0.532 -44.308 1.00 97.50 162 CYS A O 1
ATOM 1277 N N . GLU A 1 163 ? 21.969 2.641 -44.396 1.00 96.81 163 GLU A N 1
ATOM 1278 C CA . GLU A 1 163 ? 22.926 2.396 -45.476 1.00 96.81 163 GLU A CA 1
ATOM 1279 C C . GLU A 1 163 ? 23.969 1.345 -45.074 1.00 96.81 163 GLU A C 1
ATOM 1281 O O . GLU A 1 163 ? 24.270 0.432 -45.845 1.00 96.81 163 GLU A O 1
ATOM 1286 N N . ALA A 1 164 ? 24.498 1.436 -43.847 1.00 97.25 164 ALA A N 1
ATOM 1287 C CA . ALA A 1 164 ? 25.432 0.450 -43.315 1.00 97.25 164 ALA A CA 1
ATOM 1288 C C . ALA A 1 164 ? 24.789 -0.940 -43.176 1.00 97.25 164 ALA A C 1
ATOM 1290 O O . ALA A 1 164 ? 25.421 -1.939 -43.517 1.00 97.25 164 ALA A O 1
ATOM 1291 N N . TRP A 1 165 ? 23.535 -1.015 -42.723 1.00 97.50 165 TRP A N 1
ATOM 1292 C CA . TRP A 1 165 ? 22.797 -2.270 -42.581 1.00 97.50 165 TRP A CA 1
ATOM 1293 C C . TRP A 1 165 ? 22.526 -2.951 -43.925 1.00 97.50 165 TRP A C 1
ATOM 1295 O O . TRP A 1 165 ? 22.710 -4.163 -44.046 1.00 97.50 165 TRP A O 1
ATOM 1305 N N . GLN A 1 166 ? 22.114 -2.188 -44.942 1.00 96.19 166 GLN A N 1
ATOM 1306 C CA . GLN A 1 166 ? 21.746 -2.710 -46.262 1.00 96.19 166 GLN A CA 1
ATOM 1307 C C . GLN A 1 166 ? 22.903 -3.426 -46.962 1.00 96.19 166 GLN A C 1
ATOM 1309 O O . GLN A 1 166 ? 22.685 -4.474 -47.566 1.00 96.19 166 GLN A O 1
ATOM 1314 N N . VAL A 1 167 ? 24.121 -2.889 -46.852 1.00 95.50 167 VAL A N 1
ATOM 1315 C CA . VAL A 1 167 ? 25.317 -3.464 -47.493 1.00 95.50 167 VAL A CA 1
ATOM 1316 C C . VAL A 1 167 ? 26.057 -4.486 -46.626 1.00 95.50 167 VAL A C 1
ATOM 1318 O O . VAL A 1 167 ? 26.986 -5.141 -47.102 1.00 95.50 167 VAL A O 1
ATOM 1321 N N . ALA A 1 168 ? 25.686 -4.605 -45.350 1.00 96.75 168 ALA A N 1
ATOM 1322 C CA . ALA A 1 168 ? 26.241 -5.608 -44.455 1.00 96.75 168 ALA A CA 1
ATOM 1323 C C . ALA A 1 168 ? 25.745 -7.006 -44.845 1.00 96.75 168 ALA A C 1
ATOM 1325 O O . ALA A 1 168 ? 24.620 -7.185 -45.316 1.00 96.75 168 ALA A O 1
ATOM 1326 N N . GLN A 1 169 ? 26.585 -8.014 -44.632 1.00 96.12 169 GLN A N 1
ATOM 1327 C CA . GLN A 1 169 ? 26.259 -9.398 -44.972 1.00 96.12 169 GLN A CA 1
ATOM 1328 C C . GLN A 1 169 ? 25.645 -10.118 -43.778 1.00 96.12 169 GLN A C 1
ATOM 1330 O O . GLN A 1 169 ? 25.930 -9.772 -42.635 1.00 96.12 169 GLN A O 1
ATOM 1335 N N . ALA A 1 170 ? 24.811 -11.129 -44.023 1.00 96.00 170 ALA A N 1
ATOM 1336 C CA . ALA A 1 170 ? 24.305 -11.981 -42.950 1.00 96.00 170 ALA A CA 1
ATOM 1337 C C . ALA A 1 170 ? 25.478 -12.567 -42.148 1.00 96.00 170 ALA A C 1
ATOM 1339 O O . ALA A 1 170 ? 26.423 -13.109 -42.722 1.00 96.00 170 ALA A O 1
ATOM 1340 N N . CYS A 1 171 ? 25.437 -12.431 -40.823 1.00 92.62 171 CYS A N 1
ATOM 1341 C CA . CYS A 1 171 ? 26.493 -12.955 -39.973 1.00 92.62 171 CYS A CA 1
ATOM 1342 C C . CYS A 1 171 ? 26.270 -14.452 -39.740 1.00 92.62 171 CYS A C 1
ATOM 1344 O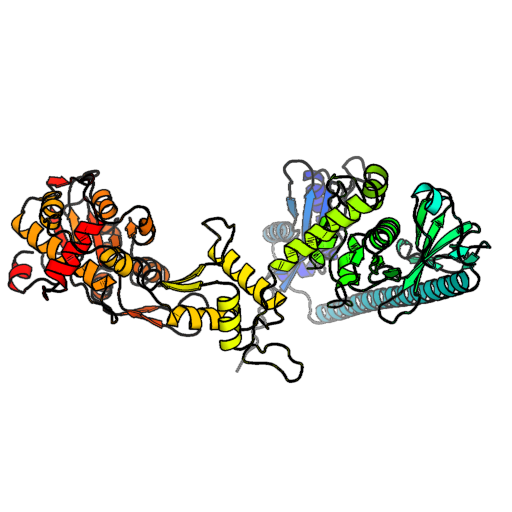 O . CYS A 1 171 ? 25.257 -14.852 -39.169 1.00 92.62 171 CYS A O 1
ATOM 1346 N N . THR A 1 172 ? 27.233 -15.274 -40.158 1.00 80.69 172 THR A N 1
ATOM 1347 C CA . THR A 1 172 ? 27.261 -16.710 -39.843 1.00 80.69 172 THR A CA 1
ATOM 1348 C C . THR A 1 172 ? 28.261 -17.046 -38.739 1.00 80.69 172 THR A C 1
ATOM 1350 O O . THR A 1 172 ? 28.010 -17.954 -37.952 1.00 80.69 172 THR A O 1
ATOM 1353 N N . VAL A 1 173 ? 29.369 -16.301 -38.641 1.00 84.06 173 VAL A N 1
ATOM 1354 C CA . VAL A 1 173 ? 30.414 -16.468 -37.619 1.00 84.06 173 VAL A CA 1
ATOM 1355 C C . VAL A 1 173 ? 30.935 -15.096 -37.190 1.00 84.06 173 VAL A C 1
ATOM 1357 O O . VAL A 1 173 ? 31.199 -14.237 -38.030 1.00 84.06 173 VAL A O 1
ATOM 1360 N N . HIS A 1 174 ? 31.107 -14.890 -35.883 1.00 92.56 174 HIS A N 1
ATOM 1361 C CA . HIS A 1 174 ? 31.750 -13.700 -35.324 1.00 92.56 174 HIS A CA 1
ATOM 1362 C C . HIS A 1 174 ? 32.362 -14.016 -33.954 1.00 92.56 174 HIS A C 1
ATOM 1364 O O . HIS A 1 174 ? 31.752 -14.732 -33.162 1.00 92.56 174 HIS A O 1
ATOM 1370 N N . GLY A 1 175 ? 33.529 -13.438 -33.641 1.00 90.00 175 GLY A N 1
ATOM 1371 C CA . GLY A 1 175 ? 34.277 -13.739 -32.412 1.00 90.00 175 GLY A CA 1
ATOM 1372 C C . GLY A 1 175 ? 33.464 -13.554 -31.127 1.00 90.00 175 GLY A C 1
ATOM 1373 O O . GLY A 1 175 ? 33.509 -14.409 -30.252 1.00 90.00 175 GLY A O 1
ATOM 1374 N N . TYR A 1 176 ? 32.641 -12.501 -31.046 1.00 92.69 176 TYR A N 1
ATOM 1375 C CA . TYR A 1 176 ? 31.733 -12.284 -29.909 1.00 92.69 176 TYR A CA 1
ATOM 1376 C C . TYR A 1 176 ? 30.692 -13.403 -29.747 1.00 92.69 176 TYR A C 1
ATOM 1378 O O . TYR A 1 176 ? 30.436 -13.839 -28.628 1.00 92.69 176 TYR A O 1
ATOM 1386 N N . LEU A 1 177 ? 30.102 -13.872 -30.852 1.00 92.88 177 LEU A N 1
ATOM 1387 C CA . LEU A 1 177 ? 29.076 -14.918 -30.826 1.00 92.88 177 LEU A CA 1
ATOM 1388 C C . LEU A 1 177 ? 29.682 -16.261 -30.423 1.00 92.88 177 LEU A C 1
ATOM 1390 O O . LEU A 1 177 ? 29.110 -16.962 -29.595 1.00 92.88 177 LEU A O 1
ATOM 1394 N N . THR A 1 178 ? 30.873 -16.574 -30.945 1.00 91.75 178 THR A N 1
ATOM 1395 C CA . THR A 1 178 ? 31.643 -17.760 -30.553 1.00 91.75 178 THR A CA 1
ATOM 1396 C C . THR A 1 178 ? 32.043 -17.699 -29.080 1.00 91.75 178 THR A C 1
ATOM 1398 O O . THR A 1 178 ? 31.849 -18.671 -28.361 1.00 91.75 178 THR A O 1
ATOM 1401 N N . LEU A 1 179 ? 32.550 -16.552 -28.610 1.00 90.56 179 LEU A N 1
ATOM 1402 C CA . LEU A 1 179 ? 32.972 -16.360 -27.219 1.00 90.56 179 LEU A CA 1
ATOM 1403 C C . LEU A 1 179 ? 31.808 -16.525 -26.237 1.00 90.56 179 LEU A C 1
ATOM 1405 O O . LEU A 1 179 ? 31.962 -17.168 -25.205 1.00 90.56 179 LEU A O 1
ATOM 1409 N N . LYS A 1 180 ? 30.648 -15.938 -26.552 1.00 90.69 180 LYS A N 1
ATOM 1410 C CA . LYS A 1 180 ? 29.445 -16.041 -25.717 1.00 90.69 180 LYS A CA 1
ATOM 1411 C C . LYS A 1 180 ? 28.648 -17.330 -25.969 1.00 90.69 180 LYS A C 1
ATOM 1413 O O . LYS A 1 180 ? 27.718 -17.584 -25.219 1.00 90.69 180 LYS A O 1
ATOM 1418 N N . ASN A 1 181 ? 29.033 -18.141 -26.960 1.00 93.12 181 ASN A N 1
ATOM 1419 C CA . ASN A 1 181 ? 28.351 -19.363 -27.398 1.00 93.12 181 ASN A CA 1
ATOM 1420 C C . ASN A 1 181 ? 26.857 -19.154 -27.728 1.00 93.12 181 ASN A C 1
ATOM 1422 O O . ASN A 1 181 ? 25.984 -19.882 -27.258 1.00 93.12 181 ASN A O 1
ATOM 1426 N N . ILE A 1 182 ? 26.565 -18.132 -28.537 1.00 93.75 182 ILE A N 1
ATOM 1427 C CA . ILE A 1 182 ? 25.202 -17.703 -28.886 1.00 93.75 182 ILE A CA 1
ATOM 1428 C C . ILE A 1 182 ? 25.006 -17.573 -30.395 1.00 93.75 182 ILE A C 1
ATOM 1430 O O . ILE A 1 182 ? 25.934 -17.267 -31.142 1.00 93.75 182 ILE A O 1
ATOM 1434 N N . ALA A 1 183 ? 23.768 -17.761 -30.854 1.00 94.00 183 ALA A N 1
ATOM 1435 C CA . ALA A 1 183 ? 23.424 -17.655 -32.268 1.00 94.00 183 ALA A CA 1
ATOM 1436 C C . ALA A 1 183 ? 23.247 -16.197 -32.724 1.00 94.00 183 ALA A C 1
ATOM 1438 O O . ALA A 1 183 ? 22.962 -15.294 -31.928 1.00 94.00 183 ALA A O 1
ATOM 1439 N N . ALA A 1 184 ? 23.388 -15.988 -34.036 1.00 93.00 184 ALA A N 1
ATOM 1440 C CA . ALA A 1 184 ? 23.324 -14.680 -34.680 1.00 93.00 184 ALA A CA 1
ATOM 1441 C C . ALA A 1 184 ? 21.905 -14.182 -34.988 1.00 93.00 184 ALA A C 1
ATOM 1443 O O . ALA A 1 184 ? 21.782 -13.018 -35.293 1.00 93.00 184 ALA A O 1
ATOM 1444 N N . TYR A 1 185 ? 20.858 -15.012 -35.000 1.00 94.38 185 TYR A N 1
ATOM 1445 C CA . TYR A 1 185 ? 19.448 -14.607 -35.203 1.00 94.38 185 TYR A CA 1
ATOM 1446 C C . TYR A 1 185 ? 19.190 -13.334 -36.052 1.00 94.38 185 TYR A C 1
ATOM 1448 O O . TYR A 1 185 ? 18.577 -12.376 -35.588 1.00 94.38 185 TYR A O 1
ATOM 1456 N N . GLY A 1 186 ? 19.658 -13.310 -37.305 1.00 92.06 186 GLY A N 1
ATOM 1457 C CA . GLY A 1 186 ? 19.416 -12.190 -38.230 1.00 92.06 186 GLY A CA 1
ATOM 1458 C C . GLY A 1 186 ? 20.371 -10.993 -38.104 1.00 92.06 186 GLY A C 1
ATOM 1459 O O . GLY A 1 186 ? 20.210 -10.019 -38.841 1.00 92.06 186 GLY A O 1
ATOM 1460 N N . LEU A 1 187 ? 21.382 -11.062 -37.233 1.00 96.94 187 LEU A N 1
ATOM 1461 C CA . LEU A 1 187 ? 22.473 -10.091 -37.164 1.00 96.94 187 LEU A CA 1
ATOM 1462 C C . LEU A 1 187 ? 23.312 -10.086 -38.449 1.00 96.94 187 LEU A C 1
ATOM 1464 O O . LEU A 1 187 ? 23.400 -11.079 -39.181 1.00 96.94 187 LEU A O 1
ATOM 1468 N N . ARG A 1 188 ? 23.972 -8.955 -38.710 1.00 97.69 188 ARG A N 1
ATOM 1469 C CA . ARG A 1 188 ? 24.813 -8.756 -39.898 1.00 97.69 188 ARG A CA 1
ATOM 1470 C C . ARG A 1 188 ? 26.240 -8.380 -39.532 1.00 97.69 188 ARG A C 1
ATOM 1472 O O . ARG A 1 188 ? 26.489 -7.845 -38.459 1.00 97.69 188 ARG A O 1
ATOM 1479 N N . LEU A 1 189 ? 27.173 -8.654 -40.433 1.00 96.94 189 LEU A N 1
ATOM 1480 C CA . LEU A 1 189 ? 28.574 -8.280 -40.323 1.00 96.94 189 LEU A CA 1
ATOM 1481 C C . LEU A 1 189 ? 28.872 -7.119 -41.273 1.00 96.94 189 LEU A C 1
ATOM 1483 O O . LEU A 1 189 ? 28.597 -7.195 -42.475 1.00 96.94 189 LEU A O 1
ATOM 1487 N N . ALA A 1 190 ? 29.465 -6.055 -40.741 1.00 96.75 190 ALA A N 1
ATOM 1488 C CA . ALA A 1 190 ? 29.986 -4.973 -41.560 1.00 96.75 190 ALA A CA 1
ATOM 1489 C C . ALA A 1 190 ? 31.179 -5.469 -42.392 1.00 96.75 190 ALA A C 1
ATOM 1491 O O . ALA A 1 190 ? 32.160 -5.981 -41.858 1.00 96.75 190 ALA A O 1
ATOM 1492 N N . THR A 1 191 ? 31.122 -5.291 -43.710 1.00 94.50 191 THR A N 1
ATOM 1493 C CA . THR A 1 191 ? 32.173 -5.737 -44.644 1.00 94.50 191 THR A CA 1
ATOM 1494 C C . THR A 1 191 ? 33.189 -4.646 -44.981 1.00 94.50 191 THR A C 1
ATOM 1496 O O . THR A 1 191 ? 34.258 -4.939 -45.508 1.00 94.50 191 THR A O 1
ATOM 1499 N N . ALA A 1 192 ? 32.880 -3.389 -44.661 1.00 94.88 192 ALA A N 1
ATOM 1500 C CA . ALA A 1 192 ? 33.723 -2.233 -44.937 1.00 94.88 192 ALA A CA 1
ATOM 1501 C C . ALA A 1 192 ? 33.606 -1.186 -43.821 1.00 94.88 192 ALA A C 1
ATOM 1503 O O . ALA A 1 192 ? 32.598 -1.113 -43.115 1.00 94.88 192 ALA A O 1
ATOM 1504 N N . ASN A 1 193 ? 34.630 -0.341 -43.696 1.00 97.00 193 ASN A N 1
ATOM 1505 C CA . ASN A 1 193 ? 34.565 0.843 -42.845 1.00 97.00 193 ASN A CA 1
ATOM 1506 C C . ASN A 1 193 ? 33.613 1.869 -43.467 1.00 97.00 193 ASN A C 1
ATOM 1508 O O . ASN A 1 193 ? 33.726 2.171 -44.654 1.00 97.00 193 ASN A O 1
ATOM 1512 N N . ARG A 1 194 ? 32.719 2.444 -42.661 1.00 96.25 194 ARG A N 1
ATOM 1513 C CA . ARG A 1 194 ? 31.855 3.552 -43.079 1.00 96.25 194 ARG A CA 1
ATOM 1514 C C . ARG A 1 194 ? 31.936 4.700 -42.093 1.00 96.25 194 ARG A C 1
ATOM 1516 O O . ARG A 1 194 ? 31.914 4.501 -40.874 1.00 96.25 194 ARG A O 1
ATOM 1523 N N . LYS A 1 195 ? 32.003 5.904 -42.647 1.00 97.38 195 LYS A N 1
ATOM 1524 C CA . LYS A 1 195 ? 31.951 7.164 -41.918 1.00 97.38 195 LYS A CA 1
ATOM 1525 C C . LYS A 1 195 ? 30.825 8.024 -42.474 1.00 97.38 195 LYS A C 1
ATOM 1527 O O . LYS A 1 195 ? 30.469 7.873 -43.640 1.00 97.38 195 LYS A O 1
ATOM 1532 N N . ALA A 1 196 ? 30.284 8.895 -41.639 1.00 96.81 196 ALA A N 1
ATOM 1533 C CA . ALA A 1 196 ? 29.278 9.869 -42.025 1.00 96.81 196 ALA A CA 1
ATOM 1534 C C . ALA A 1 196 ? 29.397 11.114 -41.145 1.00 96.81 196 ALA A C 1
ATOM 1536 O O . ALA A 1 196 ? 30.003 11.073 -40.068 1.00 96.81 196 ALA A O 1
ATOM 1537 N N . ARG A 1 197 ? 28.759 12.195 -41.590 1.00 96.75 197 ARG A N 1
ATOM 1538 C CA . ARG A 1 197 ? 28.574 13.404 -40.797 1.00 96.75 197 ARG A CA 1
ATOM 1539 C C . ARG A 1 197 ? 27.517 13.144 -39.722 1.00 96.75 197 ARG A C 1
ATOM 1541 O O . ARG A 1 197 ? 26.350 12.957 -40.053 1.00 96.75 197 ARG A O 1
ATOM 1548 N N . LEU A 1 198 ? 27.917 13.100 -38.449 1.00 96.50 198 LEU A N 1
ATOM 1549 C CA . LEU A 1 198 ? 27.032 12.773 -37.319 1.00 96.50 198 LEU A CA 1
ATOM 1550 C C . LEU A 1 198 ? 27.046 13.866 -36.247 1.00 96.50 198 LEU A C 1
ATOM 1552 O O . LEU A 1 198 ? 28.053 14.546 -36.050 1.00 96.50 198 LEU A O 1
ATOM 1556 N N . TRP A 1 199 ? 25.930 14.020 -35.535 1.00 94.00 199 TRP A N 1
ATOM 1557 C CA . TRP A 1 199 ? 25.783 15.004 -34.461 1.00 94.00 199 TRP A CA 1
ATOM 1558 C C . TRP A 1 199 ? 26.317 14.476 -33.124 1.00 94.00 199 TRP A C 1
ATOM 1560 O O . TRP A 1 199 ? 25.898 13.414 -32.653 1.00 94.00 199 TRP A O 1
ATOM 1570 N N . HIS A 1 200 ? 27.205 15.236 -32.481 1.00 91.94 200 HIS A N 1
ATOM 1571 C CA . HIS A 1 200 ? 27.727 14.940 -31.149 1.00 91.94 200 HIS A CA 1
ATOM 1572 C C . HIS A 1 200 ? 26.954 15.728 -30.091 1.00 91.94 200 HIS A C 1
ATOM 1574 O O . HIS A 1 200 ? 27.249 16.894 -29.827 1.00 91.94 200 HIS A O 1
ATOM 1580 N N . LYS A 1 201 ? 25.972 15.077 -29.457 1.00 84.75 201 LYS A N 1
ATOM 1581 C CA . LYS A 1 201 ? 25.044 15.726 -28.518 1.00 84.75 201 LYS A CA 1
ATOM 1582 C C . LYS A 1 201 ? 25.753 16.468 -27.381 1.00 84.75 201 LYS A C 1
ATOM 1584 O O . LYS A 1 201 ? 25.415 17.616 -27.123 1.00 84.75 201 LYS A O 1
ATOM 1589 N N . ASP A 1 202 ? 26.747 15.847 -26.751 1.0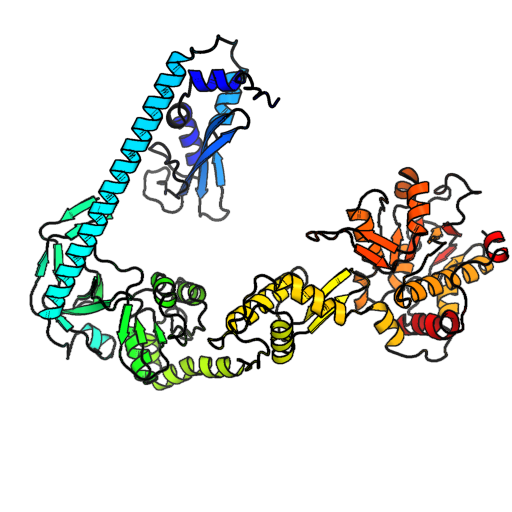0 82.75 202 ASP A N 1
ATOM 1590 C CA . ASP A 1 202 ? 27.399 16.426 -25.565 1.00 82.75 202 ASP A CA 1
ATOM 1591 C C . ASP A 1 202 ? 28.330 17.598 -25.907 1.00 82.75 202 ASP A C 1
ATOM 1593 O O . ASP A 1 202 ? 28.624 18.430 -25.058 1.00 82.75 202 ASP A O 1
ATOM 1597 N N . GLU A 1 203 ? 28.780 17.683 -27.162 1.00 85.94 203 GLU A N 1
ATOM 1598 C CA . GLU A 1 203 ? 29.654 18.766 -27.631 1.00 85.94 203 GLU A CA 1
ATOM 1599 C C . GLU A 1 203 ? 28.869 19.826 -28.419 1.00 85.94 203 GLU A C 1
ATOM 1601 O O . GLU A 1 203 ? 29.440 20.840 -28.812 1.00 85.94 203 GLU A O 1
ATOM 1606 N N . GLY A 1 204 ? 27.577 19.590 -28.687 1.00 86.69 204 GLY A N 1
ATOM 1607 C CA . GLY A 1 204 ? 26.718 20.494 -29.451 1.00 86.69 204 GLY A CA 1
ATOM 1608 C C . GLY A 1 204 ? 27.240 20.809 -30.857 1.00 86.69 204 GLY A C 1
ATOM 1609 O O . GLY A 1 204 ? 27.091 21.943 -31.314 1.00 86.69 204 GLY A O 1
ATOM 1610 N N . ARG A 1 205 ? 27.896 19.850 -31.532 1.00 91.44 205 ARG A N 1
ATOM 1611 C CA . ARG A 1 205 ? 28.510 20.065 -32.856 1.00 91.44 205 ARG A CA 1
ATOM 1612 C C . ARG A 1 205 ? 28.429 18.856 -33.787 1.00 91.44 205 ARG A C 1
ATOM 1614 O O . ARG A 1 205 ? 28.311 17.713 -33.348 1.00 91.44 205 ARG A O 1
ATOM 1621 N N . TRP A 1 206 ? 28.577 19.117 -35.085 1.00 93.94 206 TRP A N 1
ATOM 1622 C CA . TRP A 1 206 ? 28.720 18.095 -36.124 1.00 93.94 206 TRP A CA 1
ATOM 1623 C C . TRP A 1 206 ? 30.153 17.556 -36.200 1.00 93.94 206 TRP A C 1
ATOM 1625 O O . TRP A 1 206 ? 31.121 18.313 -36.126 1.00 93.94 206 TRP A O 1
ATOM 1635 N N . ILE A 1 207 ? 30.276 16.246 -36.400 1.00 95.50 207 ILE A N 1
ATOM 1636 C CA . ILE A 1 207 ? 31.528 15.542 -36.674 1.00 95.50 207 ILE A CA 1
ATOM 1637 C C . ILE A 1 207 ? 31.454 15.010 -38.104 1.00 95.50 207 ILE A C 1
ATOM 1639 O O . ILE A 1 207 ? 30.703 14.076 -38.375 1.00 95.50 207 ILE A O 1
ATOM 1643 N N . GLU A 1 208 ? 32.235 15.597 -39.011 1.00 94.19 208 GLU A N 1
ATOM 1644 C CA . GLU A 1 208 ? 32.171 15.322 -40.458 1.00 94.19 208 GLU A CA 1
ATOM 1645 C C . GLU A 1 208 ? 32.530 13.872 -40.828 1.00 94.19 208 GLU A C 1
ATOM 1647 O O . GLU A 1 208 ? 31.931 13.279 -41.720 1.00 94.19 208 GLU A O 1
ATOM 1652 N N . GLU A 1 209 ? 33.476 13.269 -40.105 1.00 95.50 209 GLU A N 1
ATOM 1653 C CA . GLU A 1 209 ? 34.003 11.927 -40.375 1.00 95.50 209 GLU A CA 1
ATOM 1654 C C . GLU A 1 209 ? 33.805 10.969 -39.185 1.00 95.50 209 GLU A C 1
ATOM 1656 O O . GLU A 1 209 ? 34.711 10.232 -38.771 1.00 95.50 209 GLU A O 1
ATOM 1661 N N . ALA A 1 210 ? 32.609 10.967 -38.599 1.00 95.94 210 ALA A N 1
ATOM 1662 C CA . ALA A 1 210 ? 32.299 10.072 -37.495 1.00 95.94 210 ALA A CA 1
ATOM 1663 C C . ALA A 1 210 ? 32.176 8.619 -37.981 1.00 95.94 210 ALA A C 1
ATOM 1665 O O . ALA A 1 210 ? 31.581 8.328 -39.016 1.00 95.94 210 ALA A O 1
ATOM 1666 N N . THR A 1 211 ? 32.740 7.677 -37.221 1.00 96.56 211 THR A N 1
ATOM 1667 C CA . THR A 1 211 ? 32.641 6.245 -37.546 1.00 96.56 211 THR A CA 1
ATOM 1668 C C . THR A 1 211 ? 31.209 5.753 -37.353 1.00 96.56 211 THR A C 1
ATOM 1670 O O . THR A 1 211 ? 30.703 5.778 -36.231 1.00 96.56 211 THR A O 1
ATOM 1673 N N . VAL A 1 212 ? 30.612 5.221 -38.419 1.00 96.88 212 VAL A N 1
ATOM 1674 C CA . VAL A 1 212 ? 29.315 4.533 -38.382 1.00 96.88 212 VAL A CA 1
ATOM 1675 C C . VAL A 1 212 ? 29.545 3.066 -38.021 1.00 96.88 212 VAL A C 1
ATOM 1677 O O . VAL A 1 212 ? 29.101 2.605 -36.974 1.00 96.88 212 VAL A O 1
ATOM 1680 N N . VAL A 1 213 ? 30.331 2.354 -38.837 1.00 96.94 213 VAL A N 1
ATOM 1681 C CA . VAL A 1 213 ? 30.730 0.951 -38.627 1.00 96.94 213 VAL A CA 1
ATOM 1682 C C . VAL A 1 213 ? 32.165 0.723 -39.104 1.00 96.94 213 VAL A C 1
ATOM 1684 O O . VAL A 1 213 ? 32.670 1.461 -39.954 1.00 96.94 213 VAL A O 1
ATOM 1687 N N . ARG A 1 214 ? 32.835 -0.297 -38.567 1.00 96.19 214 ARG A N 1
ATOM 1688 C CA . ARG A 1 214 ? 34.129 -0.792 -39.054 1.00 96.19 214 ARG A CA 1
ATOM 1689 C C . ARG A 1 214 ? 33.962 -2.162 -39.688 1.00 96.19 214 ARG A C 1
ATOM 1691 O O . ARG A 1 214 ? 33.087 -2.920 -39.287 1.00 96.19 214 ARG A O 1
ATOM 1698 N N . ALA A 1 215 ? 34.817 -2.490 -40.650 1.00 95.31 215 ALA A N 1
ATOM 1699 C CA . ALA A 1 215 ? 34.875 -3.836 -41.200 1.00 95.31 215 ALA A CA 1
ATOM 1700 C C . ALA A 1 215 ? 35.111 -4.850 -40.066 1.00 95.31 215 ALA A C 1
ATOM 1702 O O . ALA A 1 215 ? 36.017 -4.675 -39.251 1.00 95.31 215 ALA A O 1
ATOM 1703 N N . GLY A 1 216 ? 34.277 -5.885 -40.014 1.00 94.25 216 GLY A N 1
ATOM 1704 C CA . GLY A 1 216 ? 34.274 -6.893 -38.960 1.00 94.25 216 GLY A CA 1
ATOM 1705 C C . GLY A 1 216 ? 33.394 -6.571 -37.750 1.00 94.25 216 GLY A C 1
ATOM 1706 O O . GLY A 1 216 ? 33.227 -7.456 -36.921 1.00 94.25 216 GLY A O 1
ATOM 1707 N N . ASP A 1 217 ? 32.801 -5.375 -37.639 1.00 97.19 217 ASP A N 1
ATOM 1708 C CA . ASP A 1 217 ? 31.827 -5.093 -36.576 1.00 97.19 217 ASP A CA 1
ATOM 1709 C C . ASP A 1 217 ? 30.567 -5.964 -36.778 1.00 97.19 217 ASP A C 1
ATOM 1711 O O . ASP A 1 217 ? 29.974 -5.992 -37.863 1.00 97.19 217 ASP A O 1
ATOM 1715 N N . LEU A 1 218 ? 30.122 -6.638 -35.716 1.00 97.88 218 LEU A N 1
ATOM 1716 C CA . LEU A 1 218 ? 28.813 -7.289 -35.656 1.00 97.88 218 LEU A CA 1
ATOM 1717 C C . LEU A 1 218 ? 27.735 -6.237 -35.394 1.00 97.88 218 LEU A C 1
ATOM 1719 O O . LEU A 1 218 ? 27.846 -5.448 -34.456 1.00 97.88 218 LEU A O 1
ATOM 1723 N N . LEU A 1 219 ? 26.683 -6.237 -36.204 1.00 98.19 219 LEU A N 1
ATOM 1724 C CA . LEU A 1 219 ? 25.639 -5.221 -36.207 1.00 98.19 219 LEU A CA 1
ATOM 1725 C C . LEU A 1 219 ? 24.327 -5.790 -35.674 1.00 98.19 219 LEU A C 1
ATOM 1727 O O . LEU A 1 219 ? 23.816 -6.778 -36.206 1.00 98.19 219 LEU A O 1
ATOM 1731 N N . ILE A 1 220 ? 23.768 -5.113 -34.671 1.00 98.06 220 ILE A N 1
ATOM 1732 C CA . ILE A 1 220 ? 22.427 -5.339 -34.134 1.00 98.06 220 ILE A CA 1
ATOM 1733 C C . ILE A 1 220 ? 21.545 -4.143 -34.503 1.00 98.06 220 ILE A C 1
ATOM 1735 O O . ILE A 1 220 ? 21.859 -3.017 -34.100 1.00 98.06 220 ILE A O 1
ATOM 1739 N N . PRO A 1 221 ? 20.465 -4.353 -35.273 1.00 98.06 221 PRO A N 1
ATOM 1740 C CA . PRO A 1 221 ? 19.599 -3.270 -35.705 1.00 98.06 221 PRO A CA 1
ATOM 1741 C C . PRO A 1 221 ? 18.677 -2.825 -34.574 1.00 98.06 221 PRO A C 1
ATOM 1743 O O . PRO A 1 221 ? 18.115 -3.653 -33.864 1.00 98.06 221 PRO A O 1
ATOM 1746 N N . ALA A 1 222 ? 18.524 -1.516 -34.405 1.00 98.12 222 ALA A N 1
ATOM 1747 C CA . ALA A 1 222 ? 17.637 -0.931 -33.412 1.00 98.12 222 ALA A CA 1
ATOM 1748 C C . ALA A 1 222 ? 16.451 -0.266 -34.118 1.00 98.12 222 ALA A C 1
ATOM 1750 O O . ALA A 1 222 ? 16.603 0.768 -34.779 1.00 98.12 222 ALA A O 1
ATOM 1751 N N . PHE A 1 223 ? 15.283 -0.883 -33.977 1.00 97.81 223 PHE A N 1
ATOM 1752 C CA . PHE A 1 223 ? 14.031 -0.435 -34.571 1.00 97.81 223 PHE A CA 1
ATOM 1753 C C . PHE A 1 223 ? 13.219 0.393 -33.584 1.00 97.81 223 PHE A C 1
ATOM 1755 O O . PHE A 1 223 ? 13.301 0.173 -32.375 1.00 97.81 223 PHE A O 1
ATOM 1762 N N . ASP A 1 224 ? 12.435 1.339 -34.083 1.00 94.94 224 ASP A N 1
ATOM 1763 C CA . ASP A 1 224 ? 11.387 1.984 -33.296 1.00 94.94 224 ASP A CA 1
ATOM 1764 C C . ASP A 1 224 ? 10.056 1.211 -33.357 1.00 94.94 224 ASP A C 1
ATOM 1766 O O . ASP A 1 224 ? 9.954 0.122 -33.925 1.00 94.94 224 ASP A O 1
ATOM 1770 N N . THR A 1 225 ? 9.021 1.768 -32.728 1.00 90.38 225 THR A N 1
ATOM 1771 C CA . THR A 1 225 ? 7.678 1.175 -32.657 1.00 90.38 225 THR A CA 1
ATOM 1772 C C . THR A 1 225 ? 6.958 1.117 -33.999 1.00 90.38 225 THR A C 1
ATOM 1774 O O . THR A 1 225 ? 6.025 0.332 -34.137 1.00 90.38 225 THR A O 1
ATOM 1777 N N . ASP A 1 226 ? 7.403 1.906 -34.978 1.00 89.75 226 ASP A N 1
ATOM 1778 C CA . ASP A 1 226 ? 6.863 1.922 -36.338 1.00 89.75 226 ASP A CA 1
ATOM 1779 C C . ASP A 1 226 ? 7.611 0.931 -37.253 1.00 89.75 226 ASP A C 1
ATOM 1781 O O . ASP A 1 226 ? 7.355 0.854 -38.457 1.00 89.75 226 ASP A O 1
ATOM 1785 N N . GLY A 1 227 ? 8.549 0.159 -36.687 1.00 91.12 227 GLY A N 1
ATOM 1786 C CA . GLY A 1 227 ? 9.355 -0.827 -37.401 1.00 91.12 227 GLY A CA 1
ATOM 1787 C C . GLY A 1 227 ? 10.469 -0.211 -38.249 1.00 91.12 227 GLY A C 1
ATOM 1788 O O . GLY A 1 227 ? 11.038 -0.904 -39.094 1.00 91.12 227 GLY A O 1
ATOM 1789 N N . GLN A 1 228 ? 10.799 1.068 -38.047 1.00 95.62 228 GLN A N 1
ATOM 1790 C CA . GLN A 1 228 ? 11.854 1.746 -38.795 1.00 95.62 228 GLN A CA 1
ATOM 1791 C C . GLN A 1 228 ? 13.210 1.533 -38.134 1.00 95.62 228 GLN A C 1
ATOM 1793 O O . GLN A 1 228 ? 13.359 1.666 -36.919 1.00 95.62 228 GLN A O 1
ATOM 1798 N N . LEU A 1 229 ? 14.224 1.211 -38.940 1.00 97.25 229 LEU A N 1
ATOM 1799 C CA . LEU A 1 229 ? 15.601 1.119 -38.467 1.00 97.25 229 LEU A CA 1
ATOM 1800 C C . LEU A 1 229 ? 16.132 2.530 -38.207 1.00 97.25 229 LEU A C 1
ATOM 1802 O O . LEU A 1 229 ? 16.366 3.293 -39.139 1.00 97.25 229 LEU A O 1
ATOM 1806 N N . VAL A 1 230 ? 16.354 2.865 -36.939 1.00 97.12 230 VAL A N 1
ATOM 1807 C CA . VAL A 1 230 ? 16.752 4.225 -36.537 1.00 97.12 230 VAL A CA 1
ATOM 1808 C C . VAL A 1 230 ? 18.157 4.296 -35.944 1.00 97.12 230 VAL A C 1
ATOM 1810 O O . VAL A 1 230 ? 18.680 5.390 -35.735 1.00 97.12 230 VAL A O 1
ATOM 1813 N N . ASN A 1 231 ? 18.785 3.148 -35.659 1.00 98.06 231 ASN A N 1
ATOM 1814 C CA . ASN A 1 231 ? 20.166 3.070 -35.180 1.00 98.06 231 ASN A CA 1
ATOM 1815 C C . ASN A 1 231 ? 20.752 1.650 -35.338 1.00 98.06 231 ASN A C 1
ATOM 1817 O O . ASN A 1 231 ? 20.025 0.684 -35.560 1.00 98.06 231 ASN A O 1
ATOM 1821 N N . LEU A 1 232 ? 22.068 1.508 -35.167 1.00 98.12 232 LEU A N 1
ATOM 1822 C CA . LEU A 1 232 ? 22.769 0.228 -35.035 1.00 98.12 232 LEU A CA 1
ATOM 1823 C C . LEU A 1 232 ? 23.551 0.191 -33.721 1.00 98.12 232 LEU A C 1
ATOM 1825 O O . LEU A 1 232 ? 24.297 1.123 -33.413 1.00 98.12 232 LEU A O 1
ATOM 1829 N N . GLN A 1 233 ? 23.459 -0.917 -32.986 1.00 98.00 233 GLN A N 1
ATOM 1830 C CA . GLN A 1 233 ? 24.474 -1.279 -32.002 1.00 98.00 233 GLN A CA 1
ATOM 1831 C C . GLN A 1 233 ? 25.534 -2.129 -32.697 1.00 98.00 233 GLN A C 1
ATOM 1833 O O . GLN A 1 233 ? 25.241 -3.184 -33.253 1.00 98.00 233 GLN A O 1
ATOM 1838 N N . ARG A 1 234 ? 26.779 -1.675 -32.652 1.00 96.69 234 ARG A N 1
ATOM 1839 C CA . ARG A 1 234 ? 27.936 -2.395 -33.172 1.00 96.69 234 ARG A CA 1
ATOM 1840 C C . ARG A 1 234 ? 28.731 -3.031 -32.044 1.00 96.69 234 ARG A C 1
ATOM 1842 O O . ARG A 1 234 ? 28.942 -2.407 -31.002 1.00 96.69 234 ARG A O 1
ATOM 1849 N N . ILE A 1 235 ? 29.186 -4.253 -32.274 1.00 96.44 235 ILE A N 1
ATOM 1850 C CA . ILE A 1 235 ? 30.056 -5.008 -31.379 1.00 96.44 235 ILE A CA 1
ATOM 1851 C C . ILE A 1 235 ? 31.347 -5.290 -32.136 1.00 96.44 235 ILE A C 1
ATOM 1853 O O . ILE A 1 235 ? 31.326 -5.981 -33.153 1.00 96.44 235 ILE A O 1
ATOM 1857 N N . ASP A 1 236 ? 32.454 -4.729 -31.655 1.00 91.00 236 ASP A N 1
ATOM 1858 C CA . ASP A 1 236 ? 33.762 -4.988 -32.260 1.00 91.00 236 ASP A CA 1
ATOM 1859 C C . ASP A 1 236 ? 34.294 -6.385 -31.884 1.00 91.00 236 ASP A C 1
ATOM 1861 O O . ASP A 1 236 ? 33.715 -7.111 -31.069 1.00 91.00 236 ASP A O 1
ATOM 1865 N N . SER A 1 237 ? 35.422 -6.772 -32.478 1.00 80.94 237 SER A N 1
ATOM 1866 C CA . SER A 1 237 ? 36.074 -8.067 -32.247 1.00 80.94 237 SER A CA 1
ATOM 1867 C C . SER A 1 237 ? 36.477 -8.309 -30.787 1.00 80.94 237 SER A C 1
ATOM 1869 O O . SER A 1 237 ? 36.620 -9.461 -30.385 1.00 80.94 237 SER A O 1
ATOM 1871 N N . THR A 1 238 ? 36.604 -7.250 -29.977 1.00 83.88 238 THR A N 1
ATOM 1872 C CA . THR A 1 238 ? 36.884 -7.347 -28.534 1.00 83.88 238 THR A CA 1
ATOM 1873 C C . THR A 1 238 ? 35.618 -7.501 -27.684 1.00 83.88 238 THR A C 1
ATOM 1875 O O . THR A 1 238 ? 35.706 -7.670 -26.472 1.00 83.88 238 THR A O 1
ATOM 1878 N N . GLY A 1 239 ? 34.430 -7.439 -28.296 1.00 86.12 239 GLY A N 1
ATOM 1879 C CA . GLY A 1 239 ? 33.145 -7.481 -27.600 1.00 86.12 239 GLY A CA 1
ATOM 1880 C C . GLY A 1 239 ? 32.654 -6.113 -27.122 1.00 86.12 239 GLY A C 1
ATOM 1881 O O . GLY A 1 239 ? 31.615 -6.037 -26.458 1.00 86.12 239 GLY A O 1
ATOM 1882 N N . LYS A 1 240 ? 33.350 -5.015 -27.449 1.00 92.81 240 LYS A N 1
ATOM 1883 C CA . LYS A 1 240 ? 32.950 -3.681 -26.993 1.00 92.81 240 LYS A CA 1
ATOM 1884 C C . LYS A 1 240 ? 31.785 -3.161 -27.829 1.00 92.81 240 LYS A C 1
ATOM 1886 O O . LYS A 1 240 ? 31.889 -2.972 -29.041 1.00 92.81 240 LYS A O 1
ATOM 1891 N N . LYS A 1 241 ? 30.675 -2.892 -27.141 1.00 94.75 241 LYS A N 1
ATOM 1892 C CA . LYS A 1 241 ? 29.400 -2.469 -27.729 1.00 94.75 241 LYS A CA 1
ATOM 1893 C C . LYS A 1 241 ? 29.322 -0.946 -27.811 1.00 94.75 241 LYS A C 1
ATOM 1895 O O . LYS A 1 241 ? 29.640 -0.260 -26.840 1.00 94.75 241 LYS A O 1
ATOM 1900 N N . ARG A 1 242 ? 28.906 -0.398 -28.952 1.00 95.50 242 ARG A N 1
ATOM 1901 C CA . ARG A 1 242 ? 28.673 1.046 -29.145 1.00 95.50 242 ARG A CA 1
ATOM 1902 C C . ARG A 1 242 ? 27.493 1.262 -30.082 1.00 95.50 242 ARG A C 1
ATOM 1904 O O . ARG A 1 242 ? 27.331 0.498 -31.020 1.00 95.50 242 ARG A O 1
ATOM 1911 N N . PHE A 1 243 ? 26.709 2.310 -29.874 1.00 97.38 243 PHE A N 1
ATOM 1912 C CA . PHE A 1 243 ? 25.719 2.747 -30.863 1.00 97.38 243 PHE A CA 1
ATOM 1913 C C . PHE A 1 243 ? 26.346 3.680 -31.904 1.00 97.38 243 PHE A C 1
ATOM 1915 O O . PHE A 1 243 ? 27.431 4.228 -31.671 1.00 97.38 243 PHE A O 1
ATOM 1922 N N . VAL A 1 244 ? 25.670 3.875 -33.041 1.00 96.62 244 VAL A N 1
ATOM 1923 C CA . VAL A 1 244 ? 26.007 4.967 -33.964 1.00 96.62 244 VAL A CA 1
ATOM 1924 C C . VAL A 1 244 ? 25.730 6.294 -33.255 1.00 96.62 244 VAL A C 1
ATOM 1926 O O . VAL A 1 244 ? 24.682 6.489 -32.634 1.00 96.62 244 VAL A O 1
ATOM 1929 N N . MET A 1 245 ? 26.714 7.192 -33.307 1.00 94.88 245 MET A N 1
ATOM 1930 C CA . MET A 1 245 ? 26.668 8.495 -32.645 1.00 94.88 245 MET A CA 1
ATOM 1931 C C . MET A 1 245 ? 25.484 9.325 -33.148 1.00 94.88 245 MET A C 1
ATOM 1933 O O . MET A 1 245 ? 25.180 9.320 -34.337 1.00 94.88 245 MET A O 1
ATOM 1937 N N . GLY A 1 246 ? 24.815 10.029 -32.235 1.00 91.94 246 GLY A N 1
ATOM 1938 C CA . GLY A 1 246 ? 23.664 10.876 -32.558 1.00 91.94 246 GLY A CA 1
ATOM 1939 C C . GLY A 1 246 ? 22.366 10.111 -32.839 1.00 91.94 246 GLY A C 1
ATOM 1940 O O . GLY A 1 246 ? 21.307 10.728 -32.871 1.00 91.94 246 GLY A O 1
ATOM 1941 N N . GLY A 1 247 ? 22.413 8.784 -32.990 1.00 93.75 247 GLY A N 1
ATOM 1942 C CA . GLY A 1 247 ? 21.230 7.971 -33.258 1.00 93.75 247 GLY A CA 1
ATOM 1943 C C . GLY A 1 247 ? 20.333 7.775 -32.034 1.00 93.75 247 GLY A C 1
ATOM 1944 O O . GLY A 1 247 ? 20.780 7.783 -30.884 1.00 93.75 247 GLY A O 1
ATOM 1945 N N . LYS A 1 248 ? 19.043 7.542 -32.287 1.00 94.88 248 LYS A N 1
ATOM 1946 C CA . LYS A 1 248 ? 18.044 7.259 -31.249 1.00 94.88 248 LYS A CA 1
ATOM 1947 C C . LYS A 1 248 ? 18.314 5.893 -30.602 1.00 94.88 248 LYS A C 1
ATOM 1949 O O . LYS A 1 248 ? 18.576 4.914 -31.294 1.00 94.88 248 LYS A O 1
ATOM 1954 N N . VAL A 1 249 ? 18.262 5.824 -29.271 1.00 94.69 249 VAL A N 1
ATOM 1955 C CA . VAL A 1 249 ? 18.432 4.570 -28.497 1.00 94.69 249 VAL A CA 1
ATOM 1956 C C . VAL A 1 249 ? 17.249 4.333 -27.560 1.00 94.69 249 VAL A C 1
ATOM 1958 O O . VAL A 1 249 ? 16.747 3.223 -27.440 1.00 94.69 249 VAL A O 1
ATOM 1961 N N . LYS A 1 250 ? 16.759 5.387 -26.900 1.00 95.25 250 LYS A N 1
ATOM 1962 C CA . LYS A 1 250 ? 15.615 5.265 -25.994 1.00 95.25 250 LYS A CA 1
ATOM 1963 C C . LYS A 1 250 ? 14.361 4.829 -26.761 1.00 95.25 250 LYS A C 1
ATOM 1965 O O . LYS A 1 250 ? 13.978 5.476 -27.737 1.00 95.25 250 LYS A O 1
ATOM 1970 N N . GLY A 1 251 ? 13.718 3.769 -26.282 1.00 95.31 251 GLY A N 1
ATOM 1971 C CA . GLY A 1 251 ? 12.520 3.168 -26.867 1.00 95.31 251 GLY A CA 1
ATOM 1972 C C . GLY A 1 251 ? 12.772 2.336 -28.125 1.00 95.31 251 GLY A C 1
ATOM 1973 O O . GLY A 1 251 ? 11.802 1.876 -28.718 1.00 95.31 251 GLY A O 1
ATOM 1974 N N . THR A 1 252 ? 14.028 2.147 -28.546 1.00 97.56 252 THR A N 1
ATOM 1975 C CA . THR A 1 252 ? 14.351 1.261 -29.670 1.00 97.56 252 THR A CA 1
ATOM 1976 C C . THR A 1 252 ? 14.626 -0.157 -29.187 1.00 97.56 252 THR A C 1
ATOM 1978 O O . THR A 1 252 ? 15.044 -0.363 -28.044 1.00 97.56 252 THR A O 1
ATOM 1981 N N . PHE A 1 253 ? 14.377 -1.140 -30.047 1.00 98.31 253 PHE A N 1
ATOM 1982 C CA . PHE A 1 253 ? 14.525 -2.553 -29.715 1.00 98.31 253 PHE A CA 1
ATOM 1983 C C . PHE A 1 253 ? 14.933 -3.396 -30.926 1.00 98.31 253 PHE A C 1
ATOM 1985 O O . PHE A 1 253 ? 14.843 -2.959 -32.073 1.00 98.31 253 PHE A O 1
ATOM 1992 N N . PHE A 1 254 ? 15.370 -4.626 -30.667 1.00 98.25 254 PHE A N 1
ATOM 1993 C CA . PHE A 1 254 ? 15.555 -5.652 -31.692 1.00 98.25 254 PHE A CA 1
ATOM 1994 C C . PHE A 1 254 ? 14.704 -6.878 -31.372 1.00 98.25 254 PHE A C 1
ATOM 1996 O O . PHE A 1 254 ? 14.739 -7.362 -30.243 1.00 98.25 254 PHE A O 1
ATOM 2003 N N . ARG A 1 255 ? 13.960 -7.404 -32.349 1.00 97.12 255 ARG A N 1
ATOM 2004 C CA . ARG A 1 255 ? 13.184 -8.638 -32.184 1.00 97.12 255 ARG A CA 1
ATOM 2005 C C . ARG A 1 255 ? 13.971 -9.830 -32.726 1.00 97.12 255 ARG A C 1
ATOM 2007 O O . ARG A 1 255 ? 14.270 -9.903 -33.912 1.00 97.12 255 ARG A O 1
ATOM 2014 N N . ILE A 1 256 ? 14.269 -10.777 -31.843 1.00 97.88 256 ILE A N 1
ATOM 2015 C CA . ILE A 1 256 ? 14.711 -12.126 -32.188 1.00 97.88 256 ILE A CA 1
ATOM 2016 C C . ILE A 1 256 ? 13.455 -12.969 -32.415 1.00 97.88 256 ILE A C 1
ATOM 2018 O O . ILE A 1 256 ? 12.668 -13.181 -31.487 1.00 97.88 256 ILE A O 1
ATOM 2022 N N . GLU A 1 257 ? 13.266 -13.450 -33.642 1.00 96.38 257 GLU A N 1
ATOM 2023 C CA . GLU A 1 257 ? 12.072 -14.214 -34.012 1.00 96.38 257 GLU A CA 1
ATOM 2024 C C . GLU A 1 257 ? 12.005 -15.588 -33.338 1.00 96.38 257 GLU A C 1
ATOM 2026 O O . GLU A 1 257 ? 13.007 -16.292 -33.191 1.00 96.38 257 GLU A O 1
ATOM 2031 N N . GLY A 1 258 ? 10.795 -15.998 -32.961 1.00 93.94 258 GLY A N 1
ATOM 2032 C CA . GLY A 1 258 ? 10.499 -17.246 -32.261 1.00 93.94 258 GLY A CA 1
ATOM 2033 C C . GLY A 1 258 ? 8.999 -17.432 -32.048 1.00 93.94 258 GLY A C 1
ATOM 2034 O O . GLY A 1 258 ? 8.194 -16.698 -32.617 1.00 93.94 258 GLY A O 1
ATOM 2035 N N . ASN A 1 259 ? 8.630 -18.413 -31.229 1.00 91.06 259 ASN A N 1
ATOM 2036 C CA . ASN A 1 259 ? 7.228 -18.674 -30.908 1.00 91.06 259 ASN A CA 1
ATOM 2037 C C . ASN A 1 259 ? 6.677 -17.636 -29.920 1.00 91.06 259 ASN A C 1
ATOM 2039 O O . ASN A 1 259 ? 7.421 -17.053 -29.132 1.00 91.06 259 ASN A O 1
ATOM 2043 N N . GLU A 1 260 ? 5.363 -17.445 -29.916 1.00 82.88 260 GLU A N 1
ATOM 2044 C CA . GLU A 1 260 ? 4.691 -16.828 -28.773 1.00 82.88 260 GLU A CA 1
ATOM 2045 C C . GLU A 1 260 ? 4.750 -17.780 -27.566 1.00 82.88 260 GLU A C 1
ATOM 2047 O O . GLU A 1 260 ? 4.727 -19.003 -27.756 1.00 82.88 260 GLU A O 1
ATOM 2052 N N . PRO A 1 261 ? 4.777 -17.270 -26.325 1.00 88.00 261 PRO A N 1
ATOM 2053 C CA . PRO A 1 261 ? 4.731 -15.854 -25.919 1.00 88.00 261 PRO A CA 1
ATOM 2054 C C . PRO A 1 261 ? 6.076 -15.086 -26.010 1.00 88.00 261 PRO A C 1
ATOM 2056 O O . PRO A 1 261 ? 7.133 -15.684 -25.843 1.00 88.00 261 PRO A O 1
ATOM 2059 N N . VAL A 1 262 ? 6.065 -13.755 -26.199 1.00 93.50 262 VAL A N 1
ATOM 2060 C CA . VAL A 1 262 ? 7.297 -12.927 -26.323 1.00 93.50 262 VAL A CA 1
ATOM 2061 C C . VAL A 1 262 ? 7.933 -12.539 -24.979 1.00 93.50 262 VAL A C 1
ATOM 2063 O O . VAL A 1 262 ? 7.264 -12.014 -24.087 1.00 93.50 262 VAL A O 1
ATOM 2066 N N . TRP A 1 263 ? 9.251 -12.715 -24.844 1.00 96.75 263 TRP A N 1
ATOM 2067 C CA . TRP A 1 263 ? 10.055 -12.197 -23.725 1.00 96.75 263 TRP A CA 1
ATOM 2068 C C . TRP A 1 263 ? 10.600 -10.795 -23.996 1.00 96.75 263 TRP A C 1
ATOM 2070 O O . TRP A 1 263 ? 11.055 -10.514 -25.101 1.00 96.75 263 TRP A O 1
ATOM 2080 N N . LEU A 1 264 ? 10.646 -9.939 -22.976 1.00 97.75 264 LEU A N 1
ATOM 2081 C CA . LEU A 1 264 ? 11.474 -8.731 -22.989 1.00 97.75 264 LEU A CA 1
ATOM 2082 C C . LEU A 1 264 ? 12.806 -9.029 -22.293 1.00 97.75 264 LEU A C 1
ATOM 2084 O O . LEU A 1 264 ? 12.816 -9.645 -21.231 1.00 97.75 264 LEU A O 1
ATOM 2088 N N . VAL A 1 265 ? 13.924 -8.596 -22.870 1.00 97.50 265 VAL A N 1
ATOM 2089 C CA . VAL A 1 265 ? 15.263 -8.853 -22.325 1.00 97.50 265 VAL A CA 1
ATOM 2090 C C . VAL A 1 265 ? 16.139 -7.609 -22.362 1.00 97.50 265 VAL A C 1
ATOM 2092 O O . VAL A 1 265 ? 15.950 -6.720 -23.195 1.00 97.50 265 VAL A O 1
ATOM 2095 N N . GLU A 1 266 ? 17.139 -7.566 -21.488 1.00 94.94 266 GLU A N 1
ATOM 2096 C CA . GLU A 1 266 ? 18.087 -6.456 -21.418 1.00 94.94 266 GLU A CA 1
ATOM 2097 C C . GLU A 1 266 ? 19.060 -6.441 -22.607 1.00 94.94 266 GLU A C 1
ATOM 2099 O O . GLU A 1 266 ? 19.107 -5.472 -23.364 1.00 94.94 266 GLU A O 1
ATOM 2104 N N . GLY A 1 267 ? 19.829 -7.513 -22.803 1.00 95.44 267 GLY A N 1
ATOM 2105 C CA . GLY A 1 267 ? 20.888 -7.582 -23.810 1.00 95.44 267 GLY A CA 1
ATOM 2106 C C . GLY A 1 267 ? 20.634 -8.591 -24.929 1.00 95.44 267 GLY A C 1
ATOM 2107 O O . GLY A 1 267 ? 19.814 -9.500 -24.815 1.00 95.44 267 GLY A O 1
ATOM 2108 N N . TYR A 1 268 ? 21.396 -8.472 -26.023 1.00 96.50 268 TYR A N 1
ATOM 2109 C CA . TYR A 1 268 ? 21.325 -9.433 -27.130 1.00 96.50 268 TYR A CA 1
ATOM 2110 C C . TYR A 1 268 ? 21.737 -10.852 -26.710 1.00 96.50 268 TYR A C 1
ATOM 2112 O O . TYR A 1 268 ? 21.086 -11.811 -27.110 1.00 96.50 268 TYR A O 1
ATOM 2120 N N . ALA A 1 269 ? 22.791 -10.994 -25.894 1.00 95.62 269 ALA A N 1
ATOM 2121 C CA . ALA A 1 269 ? 23.220 -12.301 -25.388 1.00 95.62 269 ALA A CA 1
ATOM 2122 C C . ALA A 1 269 ? 22.102 -12.966 -24.575 1.00 95.62 269 ALA A C 1
ATOM 2124 O O . ALA A 1 269 ? 21.699 -14.076 -24.902 1.00 95.62 269 ALA A O 1
ATOM 2125 N N . THR A 1 270 ? 21.518 -12.230 -23.626 1.00 96.69 270 THR A N 1
ATOM 2126 C CA . THR A 1 270 ? 20.328 -12.633 -22.868 1.00 96.69 270 THR A CA 1
ATOM 2127 C C . THR A 1 270 ? 19.190 -13.074 -23.792 1.00 96.69 270 THR A C 1
ATOM 2129 O O . THR A 1 270 ? 18.666 -14.174 -23.640 1.00 96.69 270 THR A O 1
ATOM 2132 N N . GLY A 1 271 ? 18.852 -12.280 -24.813 1.00 97.25 271 GLY A N 1
ATOM 2133 C CA . GLY A 1 271 ? 17.802 -12.624 -25.780 1.00 97.25 271 GLY A CA 1
ATOM 2134 C C . GLY A 1 271 ? 18.082 -13.878 -26.593 1.00 97.25 271 GLY A C 1
ATOM 2135 O O . GLY A 1 271 ? 17.192 -14.709 -26.767 1.00 97.25 271 GLY A O 1
ATOM 2136 N N . SER A 1 272 ? 19.319 -14.039 -27.059 1.00 97.44 272 SER A N 1
ATOM 2137 C CA . SER A 1 272 ? 19.744 -15.215 -27.818 1.00 97.44 272 SER A CA 1
ATOM 2138 C C . SER A 1 272 ? 19.641 -16.487 -26.968 1.00 97.44 272 SER A C 1
ATOM 2140 O O . SER A 1 272 ? 19.107 -17.502 -27.423 1.00 97.44 272 SER A O 1
ATOM 2142 N N . THR A 1 273 ? 20.050 -16.403 -25.702 1.00 97.81 273 THR A N 1
ATOM 2143 C CA . THR A 1 273 ? 19.981 -17.501 -24.735 1.00 97.81 273 THR A CA 1
ATOM 2144 C C . THR A 1 273 ? 18.547 -17.858 -24.359 1.00 97.81 273 THR A C 1
ATOM 2146 O O . THR A 1 273 ? 18.179 -19.031 -24.404 1.00 97.81 273 THR A O 1
ATOM 2149 N N . VAL A 1 274 ? 17.701 -16.866 -24.066 1.00 96.50 274 VAL A N 1
ATOM 2150 C CA . VAL A 1 274 ? 16.272 -17.075 -23.777 1.00 96.50 274 VAL A CA 1
ATOM 2151 C C . VAL A 1 274 ? 15.566 -17.718 -24.974 1.00 96.50 274 VAL A C 1
ATOM 2153 O O . VAL A 1 274 ? 14.821 -18.688 -24.803 1.00 96.50 274 VAL A O 1
ATOM 2156 N N . ARG A 1 275 ? 15.846 -17.250 -26.199 1.00 96.94 275 ARG A N 1
ATOM 2157 C CA . ARG A 1 275 ? 15.308 -17.831 -27.439 1.00 96.94 275 ARG A CA 1
ATOM 2158 C C . ARG A 1 275 ? 15.727 -19.287 -27.629 1.00 96.94 275 ARG A C 1
ATOM 2160 O O . ARG A 1 275 ? 14.907 -20.105 -28.059 1.00 96.94 275 ARG A O 1
ATOM 2167 N N . ALA A 1 276 ? 16.990 -19.601 -27.346 1.00 96.56 276 ALA A N 1
ATOM 2168 C CA . ALA A 1 276 ? 17.530 -20.950 -27.468 1.00 96.56 276 ALA A CA 1
ATOM 2169 C C . ALA A 1 276 ? 16.945 -21.900 -26.410 1.00 96.56 276 ALA A C 1
ATOM 2171 O O . ALA A 1 276 ? 16.610 -23.035 -26.733 1.00 96.56 276 ALA A O 1
ATOM 2172 N N . ALA A 1 277 ? 16.775 -21.428 -25.172 1.00 96.00 277 ALA A N 1
ATOM 2173 C CA . ALA A 1 277 ? 16.250 -22.227 -24.068 1.00 96.00 277 ALA A CA 1
ATOM 2174 C C . ALA A 1 277 ? 14.740 -22.497 -24.178 1.00 96.00 277 ALA A C 1
ATOM 2176 O O . ALA A 1 277 ? 14.282 -23.579 -23.826 1.00 96.00 277 ALA A O 1
ATOM 2177 N N . THR A 1 278 ? 13.956 -21.523 -24.653 1.00 94.12 278 THR A N 1
ATOM 2178 C CA . THR A 1 278 ? 12.482 -21.580 -24.576 1.00 94.12 278 THR A CA 1
ATOM 2179 C C . THR A 1 278 ? 11.779 -21.783 -25.914 1.00 94.12 278 THR A C 1
ATOM 2181 O O . THR A 1 278 ? 10.582 -22.057 -25.941 1.00 94.12 278 THR A O 1
ATOM 2184 N N . GLY A 1 279 ? 12.463 -21.575 -27.040 1.00 94.81 279 GLY A N 1
ATOM 2185 C CA . GLY A 1 279 ? 11.803 -21.521 -28.345 1.00 94.81 279 GLY A CA 1
ATOM 2186 C C . GLY A 1 279 ? 11.064 -20.202 -28.632 1.00 94.81 279 GLY A C 1
ATOM 2187 O O . GLY A 1 279 ? 10.673 -19.956 -29.775 1.00 94.81 279 GLY A O 1
ATOM 2188 N N . CYS A 1 280 ? 10.877 -19.355 -27.618 1.00 95.00 280 CYS A N 1
ATOM 2189 C CA . CYS A 1 280 ? 10.038 -18.163 -27.674 1.00 95.00 280 CYS A CA 1
ATOM 2190 C C . CYS A 1 280 ? 10.769 -16.951 -28.265 1.00 95.00 280 CYS A C 1
ATOM 2192 O O . CYS A 1 280 ? 11.985 -16.823 -28.120 1.00 95.00 280 CYS A O 1
ATOM 2194 N N . ALA A 1 281 ? 10.029 -16.043 -28.902 1.00 96.88 281 ALA A N 1
ATOM 2195 C CA . ALA A 1 281 ? 10.561 -14.774 -29.390 1.00 96.88 281 ALA A CA 1
ATOM 2196 C C . ALA A 1 281 ? 11.087 -13.906 -28.232 1.00 96.88 281 ALA A C 1
ATOM 2198 O O . ALA A 1 281 ? 10.570 -13.962 -27.112 1.00 96.88 281 ALA A O 1
ATOM 2199 N N . ALA A 1 282 ? 12.097 -13.079 -28.510 1.00 97.75 282 ALA A N 1
ATOM 2200 C CA . ALA A 1 282 ? 12.694 -12.179 -27.524 1.00 97.75 282 ALA A CA 1
ATOM 2201 C C . ALA A 1 282 ? 12.890 -10.769 -28.095 1.00 97.75 282 ALA A C 1
ATOM 2203 O O . ALA A 1 282 ? 13.425 -10.599 -29.189 1.00 97.75 282 ALA A O 1
ATOM 2204 N N . ILE A 1 283 ? 12.488 -9.753 -27.338 1.00 98.12 283 ILE A N 1
ATOM 2205 C CA . ILE A 1 283 ? 12.689 -8.340 -27.652 1.00 98.12 283 ILE A CA 1
ATOM 2206 C C . ILE A 1 283 ? 13.838 -7.809 -26.805 1.00 98.12 283 ILE A C 1
ATOM 2208 O O . ILE A 1 283 ? 13.752 -7.758 -25.583 1.00 98.12 283 ILE A O 1
ATOM 2212 N N . VAL A 1 284 ? 14.917 -7.415 -27.470 1.00 98.25 284 VAL A N 1
ATOM 2213 C CA . VAL A 1 284 ? 16.144 -6.890 -26.872 1.00 98.25 284 VAL A CA 1
ATOM 2214 C C . VAL A 1 284 ? 16.020 -5.382 -26.690 1.00 98.25 284 VAL A C 1
ATOM 2216 O O . VAL A 1 284 ? 15.920 -4.650 -27.674 1.00 98.25 284 VAL A O 1
ATOM 2219 N N . ALA A 1 285 ? 16.066 -4.922 -25.439 1.00 97.75 285 ALA A N 1
ATOM 2220 C CA . ALA A 1 285 ? 15.986 -3.506 -25.079 1.00 97.75 285 ALA A CA 1
ATOM 2221 C C . ALA A 1 285 ? 17.351 -2.794 -25.056 1.00 97.75 285 ALA A C 1
ATOM 2223 O O . ALA A 1 285 ? 17.408 -1.582 -24.885 1.00 97.75 285 ALA A O 1
ATOM 2224 N N . PHE A 1 286 ? 18.453 -3.518 -25.234 1.00 97.25 286 PHE A N 1
ATOM 2225 C CA . PHE A 1 286 ? 19.846 -3.052 -25.213 1.00 97.25 286 PHE A CA 1
ATOM 2226 C C . PHE A 1 286 ? 20.420 -2.590 -23.863 1.00 97.25 286 PHE A C 1
ATOM 2228 O O . PHE A 1 286 ? 21.647 -2.555 -23.742 1.00 97.25 286 PHE A O 1
ATOM 2235 N N . SER A 1 287 ? 19.592 -2.220 -22.883 1.00 95.38 287 SER A N 1
ATOM 2236 C CA . SER A 1 287 ? 20.015 -1.903 -21.513 1.00 95.38 287 SER A CA 1
ATOM 2237 C C . SER A 1 287 ? 18.846 -1.933 -20.526 1.00 95.38 287 SER A C 1
ATOM 2239 O O . SER A 1 287 ? 17.697 -1.687 -20.911 1.00 95.38 287 SER A O 1
ATOM 2241 N N . ALA A 1 288 ? 19.142 -2.138 -19.239 1.00 93.56 288 ALA A N 1
ATOM 2242 C CA . ALA A 1 288 ? 18.147 -2.110 -18.169 1.00 93.56 288 ALA A CA 1
ATOM 2243 C C . ALA A 1 288 ? 17.307 -0.820 -18.152 1.00 93.56 288 ALA A C 1
ATOM 2245 O O . ALA A 1 288 ? 16.082 -0.852 -18.042 1.00 93.56 288 ALA A O 1
ATOM 2246 N N . GLY A 1 289 ? 17.952 0.338 -18.332 1.00 93.62 289 GLY A N 1
ATOM 2247 C CA . GLY A 1 289 ? 17.275 1.640 -18.342 1.00 93.62 289 GLY A CA 1
ATOM 2248 C C . GLY A 1 289 ? 16.315 1.844 -19.521 1.00 93.62 289 GLY A C 1
ATOM 2249 O O . GLY A 1 289 ? 15.462 2.732 -19.468 1.00 93.62 289 GLY A O 1
ATOM 2250 N N . ASN A 1 290 ? 16.431 1.036 -20.579 1.00 96.94 290 ASN A N 1
ATOM 2251 C CA . ASN A 1 290 ? 15.569 1.114 -21.754 1.00 96.94 290 ASN A CA 1
ATOM 2252 C C . ASN A 1 290 ? 14.382 0.133 -21.703 1.00 96.94 290 ASN A C 1
ATOM 2254 O O . ASN A 1 290 ? 13.407 0.334 -22.428 1.00 96.94 290 ASN A O 1
ATOM 2258 N N . LEU A 1 291 ? 14.414 -0.870 -20.813 1.00 96.62 291 LEU A N 1
ATOM 2259 C CA . LEU A 1 291 ? 13.319 -1.826 -20.593 1.00 96.62 291 LEU A CA 1
ATOM 2260 C C . LEU A 1 291 ? 11.936 -1.153 -20.479 1.00 96.62 291 LEU A C 1
ATOM 2262 O O . LEU A 1 291 ? 11.058 -1.502 -21.271 1.00 96.62 291 LEU A O 1
ATOM 2266 N N . PRO A 1 292 ? 11.702 -0.155 -19.598 1.00 94.81 292 PRO A N 1
ATOM 2267 C CA . PRO A 1 292 ? 10.379 0.466 -19.473 1.00 94.81 292 PRO A CA 1
ATOM 2268 C C . PRO A 1 292 ? 9.962 1.265 -20.716 1.00 94.81 292 PRO A C 1
ATOM 2270 O O . PRO A 1 292 ? 8.775 1.336 -21.039 1.00 94.81 292 PRO A O 1
ATOM 2273 N N . ALA A 1 293 ? 10.920 1.852 -21.442 1.00 94.25 293 ALA A N 1
ATOM 2274 C CA . ALA A 1 293 ? 10.639 2.607 -22.662 1.00 94.25 293 ALA A CA 1
ATOM 2275 C C . ALA A 1 293 ? 10.193 1.696 -23.819 1.00 94.25 293 ALA A C 1
ATOM 2277 O O . ALA A 1 293 ? 9.397 2.133 -24.647 1.00 94.25 293 ALA A O 1
ATOM 2278 N N . VAL A 1 294 ? 10.670 0.446 -23.846 1.00 96.25 294 VAL A N 1
ATOM 2279 C CA . VAL A 1 294 ? 10.275 -0.586 -24.819 1.00 96.25 294 VAL A CA 1
ATOM 2280 C C . VAL A 1 294 ? 9.010 -1.329 -24.374 1.00 96.25 294 VAL A C 1
ATOM 2282 O O . VAL A 1 294 ? 8.137 -1.603 -25.193 1.00 96.25 294 VAL A O 1
ATOM 2285 N N . ALA A 1 295 ? 8.861 -1.611 -23.076 1.00 93.56 295 ALA A N 1
ATOM 2286 C CA . ALA A 1 295 ? 7.711 -2.339 -22.540 1.00 93.56 295 ALA A CA 1
ATOM 2287 C C . ALA A 1 295 ? 6.388 -1.589 -22.746 1.00 93.56 295 ALA A C 1
ATOM 2289 O O . ALA A 1 295 ? 5.383 -2.189 -23.123 1.00 93.56 295 ALA A O 1
ATOM 2290 N N . LYS A 1 296 ? 6.388 -0.268 -22.525 1.00 90.75 296 LYS A N 1
ATOM 2291 C CA . LYS A 1 296 ? 5.186 0.573 -22.592 1.00 90.75 296 LYS A CA 1
ATOM 2292 C C . LYS A 1 296 ? 4.444 0.497 -23.941 1.00 90.75 296 LYS A C 1
ATOM 2294 O O . LYS A 1 296 ? 3.243 0.238 -23.912 1.00 90.75 296 LYS A O 1
ATOM 2299 N N . PRO A 1 297 ? 5.082 0.724 -25.107 1.00 87.94 297 PRO A N 1
ATOM 2300 C CA . PRO A 1 297 ? 4.393 0.626 -26.397 1.00 87.94 297 PRO A CA 1
ATOM 2301 C C . PRO A 1 297 ? 4.017 -0.810 -26.793 1.00 87.94 297 PRO A C 1
ATOM 2303 O O . PRO A 1 297 ? 3.121 -0.992 -27.610 1.00 87.94 297 PRO A O 1
ATOM 2306 N N . LEU A 1 298 ? 4.662 -1.824 -26.208 1.00 86.25 298 LEU A N 1
ATOM 2307 C CA . LEU A 1 298 ? 4.426 -3.245 -26.497 1.00 86.25 298 LEU A CA 1
ATOM 2308 C C . LEU A 1 298 ? 3.562 -3.939 -25.431 1.00 86.25 298 LEU A C 1
ATOM 2310 O O . LEU A 1 298 ? 3.520 -5.171 -25.342 1.00 86.25 298 LEU A O 1
ATOM 2314 N N . ALA A 1 299 ? 2.863 -3.158 -24.605 1.00 81.19 299 ALA A N 1
ATOM 2315 C CA . ALA A 1 299 ? 2.002 -3.674 -23.553 1.00 81.19 299 ALA A CA 1
ATOM 2316 C C . ALA A 1 299 ? 0.946 -4.639 -24.123 1.00 81.19 299 ALA A C 1
ATOM 2318 O O . ALA A 1 299 ? 0.267 -4.345 -25.106 1.00 81.19 299 ALA A O 1
ATOM 2319 N N . GLY A 1 300 ? 0.811 -5.810 -23.499 1.00 76.62 300 GLY A N 1
ATOM 2320 C CA . GLY A 1 300 ? -0.094 -6.873 -23.949 1.00 76.62 300 GLY A CA 1
ATOM 2321 C C . GLY A 1 300 ? 0.483 -7.824 -25.003 1.00 76.62 300 GLY A C 1
ATOM 2322 O O . GLY A 1 300 ? -0.126 -8.864 -25.232 1.00 76.62 300 GLY A O 1
ATOM 2323 N N . GLN A 1 301 ? 1.645 -7.520 -25.594 1.00 84.00 301 GLN A N 1
ATOM 2324 C CA . GLN A 1 301 ? 2.390 -8.444 -26.468 1.00 84.00 301 GLN A CA 1
ATOM 2325 C C . GLN A 1 301 ? 3.505 -9.189 -25.716 1.00 84.00 301 GLN A C 1
ATOM 2327 O O . GLN A 1 301 ? 3.970 -10.234 -26.155 1.00 84.00 301 GLN A O 1
ATOM 2332 N N . LEU A 1 302 ? 3.946 -8.641 -24.583 1.00 88.12 302 LEU A N 1
ATOM 2333 C CA . LEU A 1 302 ? 5.039 -9.169 -23.772 1.00 88.12 302 LEU A CA 1
ATOM 2334 C C . LEU A 1 302 ? 4.511 -10.030 -22.626 1.00 88.12 302 LEU A C 1
ATOM 2336 O O . LEU A 1 302 ? 3.547 -9.663 -21.954 1.00 88.12 302 LEU A O 1
ATOM 2340 N N . GLN A 1 303 ? 5.183 -11.147 -22.358 1.00 87.69 303 GLN A N 1
ATOM 2341 C CA . GLN A 1 303 ? 4.806 -12.050 -21.272 1.00 87.69 303 GLN A CA 1
ATOM 2342 C C . GLN A 1 303 ? 5.437 -11.687 -19.933 1.00 87.69 303 GLN A C 1
ATOM 2344 O O . GLN A 1 303 ? 4.790 -11.813 -18.897 1.00 87.69 303 GLN A O 1
ATOM 2349 N N . ALA A 1 304 ? 6.719 -11.330 -19.972 1.00 91.94 304 ALA A N 1
ATOM 2350 C CA . ALA A 1 304 ? 7.582 -11.153 -18.819 1.00 91.94 304 ALA A CA 1
ATOM 2351 C C . ALA A 1 304 ? 8.937 -10.590 -19.264 1.00 91.94 304 ALA A C 1
ATOM 2353 O O . ALA A 1 304 ? 9.286 -10.627 -20.451 1.00 91.94 304 ALA A O 1
ATOM 2354 N N . VAL A 1 305 ? 9.704 -10.117 -18.288 1.00 95.38 305 VAL A N 1
ATOM 2355 C CA . VAL A 1 305 ? 11.084 -9.669 -18.454 1.00 95.38 305 VAL A CA 1
ATOM 2356 C C . VAL A 1 305 ? 12.043 -10.759 -17.978 1.00 95.38 305 VAL A C 1
ATOM 2358 O O . VAL A 1 305 ? 11.968 -11.190 -16.830 1.00 95.38 305 VAL A O 1
ATOM 2361 N N . ALA A 1 306 ? 12.965 -11.189 -18.834 1.00 96.19 306 ALA A N 1
ATOM 2362 C CA . ALA A 1 306 ? 14.154 -11.923 -18.409 1.00 96.19 306 ALA A CA 1
ATOM 2363 C C . ALA A 1 306 ? 15.298 -10.907 -18.284 1.00 96.19 306 ALA A C 1
ATOM 2365 O O . ALA A 1 306 ? 15.939 -10.545 -19.274 1.00 96.19 306 ALA A O 1
ATOM 2366 N N . ALA A 1 307 ? 15.467 -10.379 -17.071 1.00 94.19 307 ALA A N 1
ATOM 2367 C CA . ALA A 1 307 ? 16.458 -9.354 -16.753 1.00 94.19 307 ALA A CA 1
ATOM 2368 C C . ALA A 1 307 ? 17.756 -9.987 -16.245 1.00 94.19 307 ALA A C 1
ATOM 2370 O O . ALA A 1 307 ? 17.751 -11.129 -15.777 1.00 94.19 307 ALA A O 1
ATOM 2371 N N . ASP A 1 308 ? 18.853 -9.245 -16.344 1.00 94.62 308 ASP A N 1
ATOM 2372 C CA . ASP A 1 308 ? 20.144 -9.667 -15.810 1.00 94.62 308 ASP A CA 1
ATOM 2373 C C . ASP A 1 308 ? 20.164 -9.437 -14.281 1.00 94.62 308 ASP A C 1
ATOM 2375 O O . ASP A 1 308 ? 19.492 -8.537 -13.772 1.00 94.62 308 ASP A O 1
ATOM 2379 N N . ASN A 1 309 ? 20.893 -10.273 -13.534 1.00 94.19 309 ASN A N 1
ATOM 2380 C CA . ASN A 1 309 ? 21.040 -10.139 -12.081 1.00 94.19 309 ASN A CA 1
ATOM 2381 C C . ASN A 1 309 ? 22.365 -9.442 -11.772 1.00 94.19 309 ASN A C 1
ATOM 2383 O O . ASN A 1 309 ? 23.327 -10.085 -11.367 1.00 94.19 309 ASN A O 1
ATOM 2387 N N . ASP A 1 310 ? 22.468 -8.147 -12.041 1.00 90.19 310 ASP A N 1
ATOM 2388 C CA . ASP A 1 310 ? 23.705 -7.392 -11.858 1.00 90.19 310 ASP A CA 1
ATOM 2389 C C . ASP A 1 310 ? 23.893 -6.896 -10.411 1.00 90.19 310 ASP A C 1
ATOM 2391 O O . ASP A 1 310 ? 22.932 -6.610 -9.700 1.00 90.19 310 ASP A O 1
ATOM 2395 N N . GLU A 1 311 ? 25.146 -6.718 -9.976 1.00 88.31 311 GLU A N 1
ATOM 2396 C CA . GLU A 1 311 ? 25.463 -6.218 -8.624 1.00 88.31 311 GLU A CA 1
ATOM 2397 C C . GLU A 1 311 ? 24.908 -4.812 -8.347 1.00 88.31 311 GLU A C 1
ATOM 2399 O O . GLU A 1 311 ? 24.660 -4.460 -7.194 1.00 88.31 311 GLU A O 1
ATOM 2404 N N . SER A 1 312 ? 24.701 -3.998 -9.390 1.00 88.81 312 SER A N 1
ATOM 2405 C CA . SER A 1 312 ? 24.153 -2.647 -9.236 1.00 88.81 312 SER A CA 1
ATOM 2406 C C . SER A 1 312 ? 22.629 -2.627 -9.058 1.00 88.81 312 SER A C 1
ATOM 2408 O O . SER A 1 312 ? 22.068 -1.583 -8.718 1.00 88.81 312 SER A O 1
ATOM 2410 N N . GLY A 1 313 ? 21.956 -3.766 -9.273 1.00 89.25 313 GLY A N 1
ATOM 2411 C CA . GLY A 1 313 ? 20.500 -3.896 -9.255 1.00 89.25 313 GLY A CA 1
ATOM 2412 C C . GLY A 1 313 ? 19.799 -3.158 -10.400 1.00 89.25 313 GLY A C 1
ATOM 2413 O O . GLY A 1 313 ? 18.596 -2.890 -10.318 1.00 89.25 313 GLY A O 1
ATOM 2414 N N . ALA A 1 314 ? 20.529 -2.783 -11.453 1.00 88.62 314 ALA A N 1
ATOM 2415 C CA . ALA A 1 314 ? 19.985 -2.034 -12.576 1.00 88.62 314 ALA A CA 1
ATOM 2416 C C . ALA A 1 314 ? 18.946 -2.859 -13.342 1.00 88.62 314 ALA A C 1
ATOM 2418 O O . ALA A 1 314 ? 17.873 -2.330 -13.642 1.00 88.62 314 ALA A O 1
ATOM 2419 N N . GLY A 1 315 ? 19.231 -4.137 -13.603 1.00 88.69 315 GLY A N 1
ATOM 2420 C CA . GLY A 1 315 ? 18.352 -5.085 -14.282 1.00 88.69 315 GLY A CA 1
ATOM 2421 C C . GLY A 1 315 ? 17.037 -5.275 -13.533 1.00 88.69 315 GLY A C 1
ATOM 2422 O O . GLY A 1 315 ? 15.969 -5.097 -14.125 1.00 88.69 315 GLY A O 1
ATOM 2423 N N . LEU A 1 316 ? 17.101 -5.510 -12.215 1.00 90.44 316 LEU A N 1
ATOM 2424 C CA . LEU A 1 316 ? 15.919 -5.590 -11.346 1.00 90.44 316 LEU A CA 1
ATOM 2425 C C . LEU A 1 316 ? 15.083 -4.310 -11.426 1.00 90.44 316 LEU A C 1
ATOM 2427 O O . LEU A 1 316 ? 13.903 -4.355 -11.768 1.00 90.44 316 LEU A O 1
ATOM 2431 N N . LYS A 1 317 ? 15.703 -3.151 -11.184 1.00 89.94 317 LYS A N 1
ATOM 2432 C CA . LYS A 1 317 ? 15.006 -1.860 -11.216 1.00 89.94 317 LYS A CA 1
ATOM 2433 C C . LYS A 1 317 ? 14.370 -1.588 -12.581 1.00 89.94 317 LYS A C 1
ATOM 2435 O O . LYS A 1 317 ? 13.248 -1.091 -12.663 1.00 89.94 317 LYS A O 1
ATOM 2440 N N . GLY A 1 318 ? 15.085 -1.896 -13.661 1.00 86.00 318 GLY A N 1
ATOM 2441 C CA . GLY A 1 318 ? 14.589 -1.766 -15.027 1.00 86.00 318 GLY A CA 1
ATOM 2442 C C . GLY A 1 318 ? 13.378 -2.661 -15.283 1.00 86.00 318 GLY A C 1
ATOM 2443 O O . GLY A 1 318 ? 12.397 -2.194 -15.861 1.00 86.00 318 GLY A O 1
ATOM 2444 N N . ALA A 1 319 ? 13.420 -3.907 -14.805 1.00 91.12 319 ALA A N 1
ATOM 2445 C CA . ALA A 1 319 ? 12.330 -4.869 -14.907 1.00 91.12 319 ALA A CA 1
ATOM 2446 C C . ALA A 1 319 ? 11.099 -4.453 -14.087 1.00 91.12 319 ALA A C 1
ATOM 2448 O O . ALA A 1 319 ? 9.991 -4.450 -14.622 1.00 91.12 319 ALA A O 1
ATOM 2449 N N . GLU A 1 320 ? 11.271 -4.025 -12.836 1.00 88.12 320 GLU A N 1
ATOM 2450 C CA . GLU A 1 320 ? 10.182 -3.547 -11.971 1.00 88.12 320 GLU A CA 1
ATOM 2451 C C . GLU A 1 320 ? 9.443 -2.353 -12.584 1.00 88.12 320 GLU A C 1
ATOM 2453 O O . GLU A 1 320 ? 8.211 -2.318 -12.608 1.00 88.12 320 GLU A O 1
ATOM 2458 N N . LEU A 1 321 ? 10.183 -1.403 -13.166 1.00 84.00 321 LEU A N 1
ATOM 2459 C CA . LEU A 1 321 ? 9.609 -0.229 -13.830 1.00 84.00 321 LEU A CA 1
ATOM 2460 C C . LEU A 1 321 ? 8.761 -0.574 -15.065 1.00 84.00 321 LEU A C 1
ATOM 2462 O O . LEU A 1 321 ? 7.991 0.273 -15.521 1.00 84.00 321 LEU A O 1
ATOM 2466 N N . THR A 1 322 ? 8.876 -1.788 -15.615 1.00 83.19 322 THR A N 1
ATOM 2467 C CA . THR A 1 322 ? 7.998 -2.239 -16.707 1.00 83.19 322 THR A CA 1
ATOM 2468 C C . THR A 1 322 ? 6.591 -2.601 -16.230 1.00 83.19 322 THR A C 1
ATOM 2470 O O . THR A 1 322 ? 5.657 -2.567 -17.030 1.00 83.19 322 THR A O 1
ATOM 2473 N N . GLY A 1 323 ? 6.432 -2.974 -14.954 1.00 83.00 323 GLY A N 1
ATOM 2474 C CA . G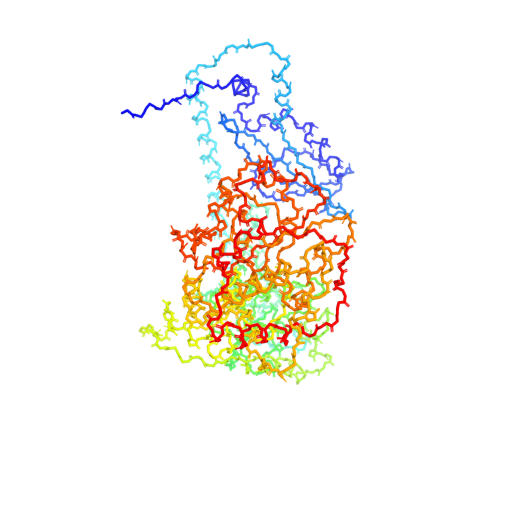LY A 1 323 ? 5.195 -3.543 -14.412 1.00 83.00 323 GLY A CA 1
ATOM 2475 C C . GLY A 1 323 ? 4.863 -4.962 -14.904 1.00 83.00 323 GLY A C 1
ATOM 2476 O O . GLY A 1 323 ? 3.780 -5.463 -14.602 1.00 83.00 323 GLY A O 1
ATOM 2477 N N . LEU A 1 324 ? 5.754 -5.612 -15.662 1.00 84.25 324 LEU A N 1
ATOM 2478 C CA . LEU A 1 324 ? 5.604 -7.002 -16.100 1.00 84.25 324 LEU A CA 1
ATOM 2479 C C . LEU A 1 324 ? 6.186 -7.974 -15.056 1.00 84.25 324 LEU A C 1
ATOM 2481 O O . LEU A 1 324 ? 7.103 -7.604 -14.315 1.00 84.25 324 LEU A O 1
ATOM 2485 N N . PRO A 1 325 ? 5.720 -9.239 -15.022 1.00 89.75 325 PRO A N 1
ATOM 2486 C CA . PRO A 1 325 ? 6.421 -10.297 -14.301 1.00 89.75 325 PRO A CA 1
ATOM 2487 C C . PRO A 1 325 ? 7.874 -10.367 -14.765 1.00 89.75 325 PRO A C 1
ATOM 2489 O O . PRO A 1 325 ? 8.150 -10.167 -15.949 1.00 89.75 325 PRO A O 1
ATOM 2492 N N . HIS A 1 326 ? 8.803 -10.661 -13.863 1.00 92.31 326 HIS A N 1
ATOM 2493 C CA . HIS A 1 326 ? 10.212 -10.723 -14.218 1.00 92.31 326 HIS A CA 1
ATOM 2494 C C . HIS A 1 326 ? 10.934 -11.859 -13.511 1.00 92.31 326 HIS A C 1
ATOM 2496 O O . HIS A 1 326 ? 10.541 -12.307 -12.436 1.00 92.31 326 HIS A O 1
ATOM 2502 N N . VAL A 1 327 ? 12.002 -12.324 -14.143 1.00 93.75 327 VAL A N 1
ATOM 2503 C CA . VAL A 1 327 ? 12.884 -13.362 -13.626 1.00 93.75 327 VAL A CA 1
ATOM 2504 C C . VAL A 1 327 ? 14.320 -12.985 -13.937 1.00 93.75 327 VAL A C 1
ATOM 2506 O O . VAL A 1 327 ? 14.616 -12.390 -14.977 1.00 93.75 327 VAL A O 1
ATOM 2509 N N . MET A 1 328 ? 15.205 -13.342 -13.019 1.00 93.62 328 MET A N 1
ATOM 2510 C CA . MET A 1 328 ? 16.637 -13.101 -13.112 1.00 93.62 328 MET A CA 1
ATOM 2511 C C . MET A 1 328 ? 17.386 -14.409 -12.834 1.00 93.62 328 MET A C 1
ATOM 2513 O O . MET A 1 328 ? 16.825 -15.290 -12.170 1.00 93.62 328 MET A O 1
ATOM 2517 N N . PRO A 1 329 ? 18.632 -14.562 -13.310 1.00 93.44 329 PRO A N 1
ATOM 2518 C CA . PRO A 1 329 ? 19.478 -15.679 -12.916 1.00 93.44 329 PRO A CA 1
ATOM 2519 C C . PRO A 1 329 ? 19.608 -15.769 -11.384 1.00 93.44 329 PRO A C 1
ATOM 2521 O O . PRO A 1 329 ? 19.648 -14.732 -10.720 1.00 93.44 329 PRO A O 1
ATOM 2524 N N . PRO A 1 330 ? 19.718 -16.971 -10.791 1.00 91.75 330 PRO A N 1
ATOM 2525 C CA . PRO A 1 330 ? 19.769 -17.130 -9.334 1.00 91.75 330 PRO A CA 1
ATOM 2526 C C . PRO A 1 330 ? 20.962 -16.453 -8.644 1.00 91.75 330 PRO A C 1
ATOM 2528 O O . PRO A 1 330 ? 20.884 -16.116 -7.464 1.00 91.75 330 PRO A O 1
ATOM 2531 N N . THR A 1 331 ? 22.078 -16.275 -9.351 1.00 90.50 331 THR A N 1
ATOM 2532 C CA . THR A 1 331 ? 23.320 -15.733 -8.792 1.00 90.50 331 THR A CA 1
ATOM 2533 C C . THR A 1 331 ? 23.486 -14.267 -9.179 1.00 90.50 331 THR A C 1
ATOM 2535 O O . THR A 1 331 ? 23.453 -13.928 -10.360 1.00 90.50 331 THR A O 1
ATOM 2538 N N . VAL A 1 332 ? 23.694 -13.407 -8.178 1.00 91.56 332 VAL A N 1
ATOM 2539 C CA . VAL A 1 332 ? 24.026 -11.988 -8.381 1.00 91.56 332 VAL A CA 1
ATOM 2540 C C . VAL A 1 332 ? 25.376 -11.873 -9.094 1.00 91.56 332 VAL A C 1
ATOM 2542 O O . VAL A 1 332 ? 26.302 -12.631 -8.816 1.00 91.56 332 VAL A O 1
ATOM 2545 N N . GLY A 1 333 ? 25.474 -10.927 -10.021 1.00 89.75 333 GLY A N 1
ATOM 2546 C CA . GLY A 1 333 ? 26.598 -10.734 -10.930 1.00 89.75 333 GLY A CA 1
ATOM 2547 C C . GLY A 1 333 ? 26.504 -11.516 -12.246 1.00 89.75 333 GLY A C 1
ATOM 2548 O O . GLY A 1 333 ? 27.479 -11.512 -12.992 1.00 89.75 333 GLY A O 1
ATOM 2549 N N . GLN A 1 334 ? 25.383 -12.187 -12.551 1.00 91.00 334 GLN A N 1
ATOM 2550 C CA . GLN A 1 334 ? 25.229 -12.997 -13.771 1.00 91.00 334 GLN A CA 1
ATOM 2551 C C . GLN A 1 334 ? 24.150 -12.469 -14.722 1.00 91.00 334 GLN A C 1
ATOM 2553 O O . GLN A 1 334 ? 23.059 -12.075 -14.304 1.00 91.00 334 GLN A O 1
ATOM 2558 N N . ASP A 1 335 ? 24.431 -12.564 -16.024 1.00 93.38 335 ASP A N 1
ATOM 2559 C CA . ASP A 1 335 ? 23.414 -12.528 -17.077 1.00 93.38 335 ASP A CA 1
ATOM 2560 C C . ASP A 1 335 ? 22.893 -13.955 -17.385 1.00 93.38 335 ASP A C 1
ATOM 2562 O O . ASP A 1 335 ? 23.442 -14.970 -16.933 1.00 93.38 335 ASP A O 1
ATOM 2566 N N . TRP A 1 336 ? 21.801 -14.070 -18.147 1.00 95.88 336 TRP A N 1
ATOM 2567 C CA . TRP A 1 336 ? 21.249 -15.389 -18.500 1.00 95.88 336 TRP A CA 1
ATOM 2568 C C . TRP A 1 336 ? 22.196 -16.237 -19.352 1.00 95.88 336 TRP A C 1
ATOM 2570 O O . TRP A 1 336 ? 22.113 -17.465 -19.317 1.00 95.88 336 TRP A O 1
ATOM 2580 N N . ASN A 1 337 ? 23.085 -15.607 -20.120 1.00 96.12 337 ASN A N 1
ATOM 2581 C CA . ASN A 1 337 ? 24.072 -16.313 -20.919 1.00 96.12 337 ASN A CA 1
ATOM 2582 C C . ASN A 1 337 ? 25.180 -16.921 -20.053 1.00 96.12 337 ASN A C 1
ATOM 2584 O O . ASN A 1 337 ? 25.593 -18.051 -20.298 1.00 96.12 337 ASN A O 1
ATOM 2588 N N . ASP A 1 338 ? 25.634 -16.208 -19.030 1.00 95.56 338 ASP A N 1
ATOM 2589 C CA . ASP A 1 338 ? 26.616 -16.690 -18.067 1.00 95.56 338 ASP A CA 1
ATOM 2590 C C . ASP A 1 338 ? 26.023 -17.851 -17.247 1.00 95.56 338 ASP A C 1
ATOM 2592 O O . ASP A 1 338 ? 26.667 -18.890 -17.076 1.00 95.56 338 ASP A O 1
ATOM 2596 N N . PHE A 1 339 ? 24.747 -17.750 -16.854 1.00 95.62 339 PHE A N 1
ATOM 2597 C CA . PHE A 1 339 ? 24.024 -18.857 -16.222 1.00 95.62 339 PHE A CA 1
ATOM 2598 C C . PHE A 1 339 ? 23.901 -20.081 -17.145 1.00 95.62 339 PHE A C 1
ATOM 2600 O O . PHE A 1 339 ? 24.120 -21.211 -16.700 1.00 95.62 339 PHE A O 1
ATOM 2607 N N . ALA A 1 340 ? 23.611 -19.874 -18.435 1.00 96.06 340 ALA A N 1
ATOM 2608 C CA . ALA A 1 340 ? 23.557 -20.942 -19.434 1.00 96.06 340 ALA A CA 1
ATOM 2609 C C . ALA A 1 340 ? 24.918 -21.604 -19.673 1.00 96.06 340 ALA A C 1
ATOM 2611 O O . ALA A 1 340 ? 24.979 -22.817 -19.859 1.00 96.06 340 ALA A O 1
ATOM 2612 N N . ALA A 1 341 ? 26.006 -20.832 -19.661 1.00 94.19 341 ALA A N 1
ATOM 2613 C CA . ALA A 1 341 ? 27.355 -21.366 -19.801 1.00 94.19 341 ALA A CA 1
ATOM 2614 C C . ALA A 1 341 ? 27.734 -22.265 -18.612 1.00 94.19 341 ALA A C 1
ATOM 2616 O O . ALA A 1 341 ? 28.394 -23.284 -18.803 1.00 94.19 341 ALA A O 1
ATOM 2617 N N . ALA A 1 342 ? 27.282 -21.917 -17.403 1.00 94.06 342 ALA A N 1
ATOM 2618 C CA . ALA A 1 342 ? 27.549 -22.687 -16.192 1.00 94.06 342 ALA A CA 1
ATOM 2619 C C . ALA A 1 342 ? 26.629 -23.914 -16.016 1.00 94.06 342 ALA A C 1
ATOM 2621 O O . ALA A 1 342 ? 27.090 -24.952 -15.544 1.00 94.06 342 ALA A O 1
ATOM 2622 N N . HIS A 1 343 ? 25.347 -23.821 -16.394 1.00 94.81 343 HIS A N 1
ATOM 2623 C CA . HIS A 1 343 ? 24.323 -24.825 -16.041 1.00 94.81 343 HIS A CA 1
ATOM 2624 C C . HIS A 1 343 ? 23.573 -25.431 -17.241 1.00 94.81 343 HIS A C 1
ATOM 2626 O O . HIS A 1 343 ? 22.772 -26.353 -17.077 1.00 94.81 343 HIS A O 1
ATOM 2632 N N . GLY A 1 344 ? 23.819 -24.938 -18.454 1.00 95.00 344 GLY A N 1
ATOM 2633 C CA . GLY A 1 344 ? 23.158 -25.371 -19.684 1.00 95.00 344 GLY A CA 1
ATOM 2634 C C . GLY A 1 344 ? 21.787 -24.726 -19.937 1.00 95.00 344 GLY A C 1
ATOM 2635 O O . GLY A 1 344 ? 21.131 -24.183 -19.048 1.00 95.00 344 GLY A O 1
ATOM 2636 N N . LEU A 1 345 ? 21.314 -24.821 -21.186 1.00 95.38 345 LEU A N 1
ATOM 2637 C CA . LEU A 1 345 ? 20.042 -24.223 -21.628 1.00 95.38 345 LEU A CA 1
ATOM 2638 C C . LEU A 1 345 ? 18.803 -24.840 -20.958 1.00 95.38 345 LEU A C 1
ATOM 2640 O O . LEU A 1 345 ? 17.802 -24.152 -20.776 1.00 95.38 345 LEU A O 1
ATOM 2644 N N . ALA A 1 346 ? 18.857 -26.115 -20.559 1.00 94.25 346 ALA A N 1
ATOM 2645 C CA . ALA A 1 346 ? 17.750 -26.766 -19.855 1.00 94.25 346 ALA A CA 1
ATOM 2646 C C . ALA A 1 346 ? 17.512 -26.156 -18.459 1.00 94.25 346 ALA A C 1
ATOM 2648 O O . ALA A 1 346 ? 16.364 -26.002 -18.034 1.00 94.25 346 ALA A O 1
ATOM 2649 N N . ALA A 1 347 ? 18.583 -25.752 -17.766 1.00 94.25 347 ALA A N 1
ATOM 2650 C CA . ALA A 1 347 ? 18.482 -25.055 -16.488 1.00 94.25 347 ALA A CA 1
ATOM 2651 C C . ALA A 1 347 ? 17.876 -23.657 -16.668 1.00 94.25 347 ALA A C 1
ATOM 2653 O O . ALA A 1 347 ? 16.978 -23.281 -15.919 1.00 94.25 347 ALA A O 1
ATOM 2654 N N . VAL A 1 348 ? 18.286 -22.925 -17.712 1.00 94.88 348 VAL A N 1
ATOM 2655 C CA . VAL A 1 348 ? 17.667 -21.640 -18.087 1.00 94.88 348 VAL A CA 1
ATOM 2656 C C . VAL A 1 348 ? 16.167 -21.817 -18.316 1.00 94.88 348 VAL A C 1
ATOM 2658 O O . VAL A 1 348 ? 15.369 -21.102 -17.719 1.00 94.88 348 VAL A O 1
ATOM 2661 N N . ALA A 1 349 ? 15.763 -22.795 -19.133 1.00 93.12 349 ALA A N 1
ATOM 2662 C CA . ALA A 1 349 ? 14.351 -23.062 -19.405 1.00 93.12 349 ALA A CA 1
ATOM 2663 C C . ALA A 1 349 ? 13.566 -23.371 -18.120 1.00 93.12 349 ALA A C 1
ATOM 2665 O O . ALA A 1 349 ? 12.452 -22.879 -17.943 1.00 93.12 349 ALA A O 1
ATOM 2666 N N . THR A 1 350 ? 14.169 -24.130 -17.201 1.00 90.88 350 THR A N 1
ATOM 2667 C CA . THR A 1 350 ? 13.575 -24.456 -15.898 1.00 90.88 350 THR A CA 1
ATOM 2668 C C . THR A 1 350 ? 13.364 -23.205 -15.047 1.00 90.88 350 THR A C 1
ATOM 2670 O O . THR A 1 350 ? 12.260 -22.987 -14.554 1.00 90.88 350 THR A O 1
ATOM 2673 N N . GLU A 1 351 ? 14.374 -22.346 -14.910 1.00 91.12 351 GLU A N 1
ATOM 2674 C CA . GLU A 1 351 ? 14.253 -21.096 -14.149 1.00 91.12 351 GLU A CA 1
ATOM 2675 C C . GLU A 1 351 ? 13.214 -20.148 -14.762 1.00 91.12 351 GLU A C 1
ATOM 2677 O O . GLU A 1 351 ? 12.340 -19.646 -14.056 1.00 91.12 351 GLU A O 1
ATOM 2682 N N . LEU A 1 352 ? 13.231 -19.975 -16.086 1.00 90.50 352 LEU A N 1
ATOM 2683 C CA . LEU A 1 352 ? 12.242 -19.161 -16.797 1.00 90.50 352 LEU A CA 1
ATOM 2684 C C . LEU A 1 352 ? 10.816 -19.727 -16.649 1.00 90.50 352 LEU A C 1
ATOM 2686 O O . LEU A 1 352 ? 9.853 -18.964 -16.569 1.00 90.50 352 LEU A O 1
ATOM 2690 N N . SER A 1 353 ? 10.659 -21.053 -16.549 1.00 82.88 353 SER A N 1
ATOM 2691 C CA . SER A 1 353 ? 9.357 -21.701 -16.331 1.00 82.88 353 SER A CA 1
ATOM 2692 C C . SER A 1 353 ? 8.776 -21.465 -14.931 1.00 82.88 353 SER A C 1
ATOM 2694 O O . SER A 1 353 ? 7.563 -21.578 -14.750 1.00 82.88 353 SER A O 1
ATOM 2696 N N . LYS A 1 354 ? 9.577 -21.036 -13.943 1.00 77.06 354 LYS A N 1
ATOM 2697 C CA . LYS A 1 354 ? 9.056 -20.670 -12.611 1.00 77.06 354 LYS A CA 1
ATOM 2698 C C . LYS A 1 354 ? 8.074 -19.494 -12.676 1.00 77.06 354 LYS A C 1
ATOM 2700 O O . LYS A 1 354 ? 7.157 -19.420 -11.862 1.00 77.06 354 LYS A O 1
ATOM 2705 N N . LEU A 1 355 ? 8.172 -18.640 -13.700 1.00 70.00 355 LEU A N 1
ATOM 2706 C CA . LEU A 1 355 ? 7.158 -17.620 -13.993 1.00 70.00 355 LEU A CA 1
ATOM 2707 C C . LEU A 1 355 ? 5.825 -18.211 -14.486 1.00 70.00 355 LEU A C 1
ATOM 2709 O O . LEU A 1 355 ? 4.771 -17.623 -14.247 1.00 70.00 355 LEU A O 1
ATOM 2713 N N . GLN A 1 356 ? 5.826 -19.380 -15.136 1.00 48.59 356 GLN A N 1
ATOM 2714 C CA . GLN A 1 356 ? 4.588 -20.084 -15.501 1.00 48.59 356 GLN A CA 1
ATOM 2715 C C . GLN A 1 356 ? 3.883 -20.671 -14.266 1.00 48.59 356 GLN A C 1
ATOM 2717 O O . GLN A 1 356 ? 2.657 -20.673 -14.225 1.00 48.59 356 GLN A O 1
ATOM 2722 N N . LEU A 1 357 ? 4.630 -21.055 -13.223 1.00 43.84 357 LEU A N 1
ATOM 2723 C CA . LEU A 1 357 ? 4.073 -21.431 -11.913 1.00 43.84 357 LEU A CA 1
ATOM 2724 C C . LEU A 1 357 ? 3.512 -20.224 -11.133 1.00 43.84 357 LEU A C 1
ATOM 2726 O O . LEU A 1 357 ? 2.589 -20.383 -10.334 1.00 43.84 357 LEU A O 1
ATOM 2730 N N . GLN A 1 358 ? 3.988 -19.004 -11.407 1.00 44.72 358 GLN A N 1
ATOM 2731 C CA . GLN A 1 358 ? 3.363 -17.768 -10.910 1.00 44.72 358 GLN A CA 1
ATOM 2732 C C . GLN A 1 358 ? 2.120 -17.356 -11.727 1.00 44.72 358 GLN A C 1
ATOM 2734 O O . GLN A 1 358 ? 1.183 -16.786 -11.168 1.00 44.72 358 GLN A O 1
ATOM 2739 N N . LYS A 1 359 ? 2.039 -17.706 -13.024 1.00 41.09 359 LYS A N 1
ATOM 2740 C CA . LYS A 1 359 ? 0.821 -17.528 -13.849 1.00 41.09 359 LYS A CA 1
ATOM 2741 C C . LYS A 1 359 ? -0.381 -18.338 -13.345 1.00 41.09 359 LYS A C 1
ATOM 2743 O O . LYS A 1 359 ? -1.511 -17.917 -13.579 1.00 41.09 359 LYS A O 1
ATOM 2748 N N . SER A 1 360 ? -0.174 -19.435 -12.613 1.00 36.41 360 SER A N 1
ATOM 2749 C CA . SER A 1 360 ? -1.254 -20.244 -12.014 1.00 36.41 360 SER A CA 1
ATOM 2750 C C . SER A 1 360 ? -2.081 -19.539 -10.924 1.00 36.41 360 SER A C 1
ATOM 2752 O O . SER A 1 360 ? -3.019 -20.139 -10.409 1.00 36.41 360 SER A O 1
ATOM 2754 N N . GLN A 1 361 ? -1.788 -18.277 -10.586 1.00 46.28 361 GLN A N 1
ATOM 2755 C CA . GLN A 1 361 ? -2.637 -17.443 -9.721 1.00 46.28 361 GLN A CA 1
ATOM 2756 C C . GLN A 1 361 ? -3.406 -16.340 -10.463 1.00 46.28 361 GLN A C 1
ATOM 2758 O O . GLN A 1 361 ? -4.057 -15.515 -9.821 1.00 46.28 361 GLN A O 1
ATOM 2763 N N . PHE A 1 362 ? -3.381 -16.295 -11.800 1.00 52.59 362 PHE A N 1
ATOM 2764 C CA . PHE A 1 362 ? -4.280 -15.398 -12.527 1.00 52.59 362 PHE A CA 1
ATOM 2765 C C . PHE A 1 362 ? -5.687 -16.002 -12.536 1.00 52.59 362 PHE A C 1
ATOM 2767 O O . PHE A 1 362 ? -6.052 -16.765 -13.429 1.00 52.59 362 PHE A O 1
ATOM 2774 N N . VAL A 1 363 ? -6.468 -15.697 -11.500 1.00 62.38 363 VAL A N 1
ATOM 2775 C CA . VAL A 1 363 ? -7.865 -16.126 -11.423 1.00 62.38 363 VAL A CA 1
ATOM 2776 C C . VAL A 1 363 ? -8.629 -15.445 -12.555 1.00 62.38 363 VAL A C 1
ATOM 2778 O O . VAL A 1 363 ? -8.675 -14.220 -12.634 1.00 62.38 363 VAL A O 1
ATOM 2781 N N . SER A 1 364 ? -9.197 -16.223 -13.474 1.00 75.81 364 SER A N 1
ATOM 2782 C CA . SER A 1 364 ? -10.112 -15.670 -14.472 1.00 75.81 364 SER A CA 1
ATOM 2783 C C . SER A 1 364 ? -11.328 -15.092 -13.745 1.00 75.81 364 SER A C 1
ATOM 2785 O O . SER A 1 364 ? -11.959 -15.790 -12.954 1.00 75.81 364 SER A O 1
ATOM 2787 N N . VAL A 1 365 ? -11.617 -13.810 -13.975 1.00 85.62 365 VAL A N 1
ATOM 2788 C CA . VAL A 1 365 ? -12.779 -13.122 -13.403 1.00 85.62 365 VAL A CA 1
ATOM 2789 C C . VAL A 1 365 ? -13.816 -12.974 -14.502 1.00 85.62 365 VAL A C 1
ATOM 2791 O O . VAL A 1 365 ? -13.524 -12.381 -15.542 1.00 85.62 365 VAL A O 1
ATOM 2794 N N . ASP A 1 366 ? -15.011 -13.505 -14.267 1.00 90.25 366 ASP A N 1
ATOM 2795 C CA . ASP A 1 366 ? -16.161 -13.279 -15.137 1.00 90.25 366 ASP A CA 1
ATOM 2796 C C . ASP A 1 366 ? -16.807 -11.939 -14.763 1.00 90.25 366 ASP A C 1
ATOM 2798 O O . ASP A 1 366 ? -17.447 -11.804 -13.717 1.00 90.25 366 ASP A O 1
ATOM 2802 N N . PHE A 1 367 ? -16.534 -10.909 -15.564 1.00 94.56 367 PHE A N 1
ATOM 2803 C CA . PHE A 1 367 ? -16.999 -9.550 -15.304 1.00 94.56 367 PHE A CA 1
ATOM 2804 C C . PHE A 1 367 ? -18.391 -9.329 -15.912 1.00 94.56 367 PHE A C 1
ATOM 2806 O O . PHE A 1 367 ? -18.532 -9.453 -17.130 1.00 94.56 367 PHE A O 1
ATOM 2813 N N . PRO A 1 368 ? -19.403 -8.940 -15.114 1.00 94.25 368 PRO A N 1
ATOM 2814 C CA . PRO A 1 368 ? -20.764 -8.743 -15.613 1.00 94.25 368 PRO A CA 1
ATOM 2815 C C . PRO A 1 368 ? -20.907 -7.558 -16.581 1.00 94.25 368 PRO A C 1
ATOM 2817 O O . PRO A 1 368 ? -21.697 -7.638 -17.520 1.00 94.25 368 PRO A O 1
ATOM 2820 N N . ASP A 1 369 ? -20.145 -6.475 -16.389 1.00 94.81 369 ASP A N 1
ATOM 2821 C CA . ASP A 1 369 ? -20.286 -5.252 -17.186 1.00 94.81 369 ASP A CA 1
ATOM 2822 C C . ASP A 1 369 ? -19.082 -5.051 -18.114 1.00 94.81 369 ASP A C 1
ATOM 2824 O O . ASP A 1 369 ? -18.029 -4.543 -17.710 1.00 94.81 369 ASP A O 1
ATOM 2828 N N . LEU A 1 370 ? -19.236 -5.413 -19.387 1.00 94.50 370 LEU A N 1
ATOM 2829 C CA . LEU A 1 370 ? -18.184 -5.305 -20.399 1.00 94.50 370 LEU A CA 1
ATOM 2830 C C . LEU A 1 370 ? -18.466 -4.183 -21.405 1.00 94.50 370 LEU A C 1
ATOM 2832 O O . LEU A 1 370 ? -19.596 -3.924 -21.812 1.00 94.50 370 LEU A O 1
ATOM 2836 N N . SER A 1 371 ? -17.401 -3.529 -21.861 1.00 92.44 371 SER A N 1
ATOM 2837 C CA . SER A 1 371 ? -17.438 -2.643 -23.026 1.00 92.44 371 SER A CA 1
ATOM 2838 C C . SER A 1 371 ? -17.641 -3.437 -24.322 1.00 92.44 371 SER A C 1
ATOM 2840 O O . SER A 1 371 ? -17.357 -4.631 -24.386 1.00 92.44 371 SER A O 1
ATOM 2842 N N . ALA A 1 372 ? -17.996 -2.752 -25.414 1.00 87.44 372 ALA A N 1
ATOM 2843 C CA . ALA A 1 372 ? -18.087 -3.358 -26.750 1.00 87.44 372 ALA A CA 1
ATOM 2844 C C . ALA A 1 372 ? -16.783 -4.041 -27.227 1.00 87.44 372 ALA A C 1
ATOM 2846 O O . ALA A 1 372 ? -16.811 -4.858 -28.141 1.00 87.44 372 ALA A O 1
ATOM 2847 N N . LYS A 1 373 ? -15.635 -3.711 -26.614 1.00 83.19 373 LYS A N 1
ATOM 2848 C CA . LYS A 1 373 ? -14.321 -4.319 -26.887 1.00 83.19 373 LYS A CA 1
ATOM 2849 C C . LYS A 1 373 ? -13.962 -5.458 -25.916 1.00 83.19 373 LYS A C 1
ATOM 2851 O O . LYS A 1 373 ? -12.823 -5.912 -25.930 1.00 83.19 373 LYS A O 1
ATOM 2856 N N . GLY A 1 374 ? -14.883 -5.875 -25.045 1.00 86.50 374 GLY A N 1
ATOM 2857 C CA . GLY A 1 374 ? -14.679 -6.952 -24.070 1.00 86.50 374 GLY A CA 1
ATOM 2858 C C . GLY A 1 374 ? -13.857 -6.575 -22.831 1.00 86.50 374 GLY A C 1
ATOM 2859 O O . GLY A 1 374 ? -13.511 -7.453 -22.052 1.00 86.50 374 GLY A O 1
ATOM 2860 N N . ASN A 1 375 ? -13.530 -5.294 -22.622 1.00 87.44 375 ASN A N 1
ATOM 2861 C CA . ASN A 1 375 ? -12.863 -4.844 -21.391 1.00 87.44 375 ASN A CA 1
ATOM 2862 C C . ASN A 1 375 ? -13.892 -4.537 -20.292 1.00 87.44 375 ASN A C 1
ATOM 2864 O O . ASN A 1 375 ? -14.918 -3.936 -20.631 1.00 87.44 375 ASN A O 1
ATOM 2868 N N . PRO A 1 376 ? -13.611 -4.851 -19.014 1.00 92.88 376 PRO A N 1
ATOM 2869 C CA . PRO A 1 376 ? -14.498 -4.516 -17.905 1.00 92.88 376 PRO A CA 1
ATOM 2870 C C . PRO A 1 376 ? -14.663 -3.003 -17.746 1.00 92.88 376 PRO A C 1
ATOM 2872 O O . PRO A 1 376 ? -13.708 -2.231 -17.852 1.00 92.88 376 PRO A O 1
ATOM 2875 N N . LEU A 1 377 ? -15.898 -2.576 -17.502 1.00 93.75 377 LEU A N 1
ATOM 2876 C CA . LEU A 1 377 ? -16.252 -1.189 -17.214 1.00 93.75 377 LEU A CA 1
ATOM 2877 C C . LEU A 1 377 ? -15.953 -0.823 -15.750 1.00 93.75 377 LEU A C 1
ATOM 2879 O O . LEU A 1 377 ? -15.823 -1.690 -14.884 1.00 93.75 377 LEU A O 1
ATOM 2883 N N . ASN A 1 378 ? -15.857 0.479 -15.469 1.00 94.75 378 ASN A N 1
ATOM 2884 C CA . ASN A 1 378 ? -15.751 1.009 -14.108 1.00 94.75 378 ASN A CA 1
ATOM 2885 C C . ASN A 1 378 ? -17.119 0.910 -13.412 1.00 94.75 378 ASN A C 1
ATOM 2887 O O . ASN A 1 378 ? -17.872 1.881 -13.400 1.00 94.75 378 ASN A O 1
ATOM 2891 N N . THR A 1 379 ? -17.479 -0.269 -12.909 1.00 95.00 379 THR A N 1
ATOM 2892 C CA . THR A 1 379 ? -18.757 -0.498 -12.217 1.00 95.00 379 THR A CA 1
ATOM 2893 C C . THR A 1 379 ? -18.545 -1.176 -10.871 1.00 95.00 379 THR A C 1
ATOM 2895 O O . THR A 1 379 ? -17.548 -1.866 -10.638 1.00 95.00 379 THR A O 1
ATOM 2898 N N . LEU A 1 380 ? -19.508 -0.980 -9.970 1.00 95.00 380 LEU A N 1
ATOM 2899 C CA . LEU A 1 380 ? -19.500 -1.602 -8.649 1.00 95.00 380 LEU A CA 1
ATOM 2900 C C . LEU A 1 380 ? -19.561 -3.134 -8.767 1.00 95.00 380 LEU A C 1
ATOM 2902 O O . LEU A 1 380 ? -18.824 -3.826 -8.072 1.00 95.00 380 LEU A O 1
ATOM 2906 N N . GLN A 1 381 ? -20.388 -3.651 -9.678 1.00 96.31 381 GLN A N 1
ATOM 2907 C CA . GLN A 1 381 ? -20.586 -5.083 -9.911 1.00 96.31 381 GLN A CA 1
ATOM 2908 C C . GLN A 1 381 ? -19.299 -5.768 -10.389 1.00 96.31 381 GLN A C 1
ATOM 2910 O O . GLN A 1 381 ? -18.981 -6.868 -9.940 1.00 96.31 381 GLN A O 1
ATOM 2915 N N . ASN A 1 382 ? -18.509 -5.102 -11.238 1.00 95.88 382 ASN A N 1
ATOM 2916 C CA . ASN A 1 382 ? -17.205 -5.619 -11.647 1.00 95.88 382 ASN A CA 1
ATOM 2917 C C . ASN A 1 382 ? -16.206 -5.673 -10.484 1.00 95.88 382 ASN A C 1
ATOM 2919 O O . ASN A 1 382 ? -15.446 -6.637 -10.387 1.00 95.88 382 ASN A O 1
ATOM 2923 N N . LEU A 1 383 ? -16.219 -4.688 -9.574 1.00 96.25 383 LEU A N 1
ATOM 2924 C CA . LEU A 1 383 ? -15.384 -4.764 -8.371 1.00 96.25 383 LEU A CA 1
ATOM 2925 C C . LEU A 1 383 ? -15.811 -5.933 -7.480 1.00 96.25 383 LEU A C 1
ATOM 2927 O O . LEU A 1 383 ? -14.955 -6.651 -6.978 1.00 96.25 383 LEU A O 1
ATOM 2931 N N . GLU A 1 384 ? -17.115 -6.149 -7.300 1.00 95.62 384 GLU A N 1
ATOM 2932 C CA . GLU A 1 384 ? -17.632 -7.288 -6.529 1.00 95.62 384 GLU A CA 1
ATOM 2933 C C . GLU A 1 384 ? -17.189 -8.630 -7.127 1.00 95.62 384 GLU A C 1
ATOM 2935 O O . GLU A 1 384 ? -16.718 -9.493 -6.385 1.00 95.62 384 GLU A O 1
ATOM 2940 N N . ALA A 1 385 ? -17.263 -8.783 -8.455 1.00 95.19 385 ALA A N 1
ATOM 2941 C CA . ALA A 1 385 ? -16.782 -9.974 -9.156 1.00 95.19 385 ALA A CA 1
ATOM 2942 C C . ALA A 1 385 ? -15.275 -10.199 -8.939 1.00 95.19 385 ALA A C 1
ATOM 2944 O O . ALA A 1 385 ? -14.845 -11.314 -8.638 1.00 95.19 385 ALA A O 1
ATOM 2945 N N . LEU A 1 386 ? -14.477 -9.129 -9.017 1.00 94.50 386 LEU A N 1
ATOM 2946 C CA . LEU A 1 386 ? -13.036 -9.177 -8.775 1.00 94.50 386 LEU A CA 1
ATOM 2947 C C . LEU A 1 386 ? -12.701 -9.587 -7.335 1.00 94.50 386 LEU A C 1
ATOM 2949 O O . LEU A 1 386 ? -11.872 -10.469 -7.123 1.00 94.50 386 LEU A O 1
ATOM 2953 N N . LEU A 1 387 ? -13.342 -8.960 -6.345 1.00 95.12 387 LEU A N 1
ATOM 2954 C CA . LEU A 1 387 ? -13.138 -9.282 -4.932 1.00 95.12 387 LEU A CA 1
ATOM 2955 C C . LEU A 1 387 ? -13.496 -10.744 -4.643 1.00 95.12 387 LEU A C 1
ATOM 2957 O O . LEU A 1 387 ? -12.732 -11.437 -3.974 1.00 95.12 387 LEU A O 1
ATOM 2961 N N . ALA A 1 388 ? -14.617 -11.224 -5.189 1.00 93.06 388 ALA A N 1
ATOM 2962 C CA . ALA A 1 388 ? -15.061 -12.605 -5.026 1.00 93.06 388 ALA A CA 1
ATOM 2963 C C . ALA A 1 388 ? -14.063 -13.607 -5.622 1.00 93.06 388 ALA A C 1
ATOM 2965 O O . ALA A 1 388 ? -13.684 -14.563 -4.948 1.00 93.06 388 ALA A O 1
ATOM 2966 N N . ALA A 1 389 ? -13.595 -13.363 -6.849 1.00 90.19 389 ALA A N 1
ATOM 2967 C CA . ALA A 1 389 ? -12.626 -14.224 -7.522 1.00 90.19 389 ALA A CA 1
ATOM 2968 C C . ALA A 1 389 ? -11.277 -14.292 -6.787 1.00 90.19 389 ALA A C 1
ATOM 2970 O O . ALA A 1 389 ? -10.610 -15.323 -6.790 1.00 90.19 389 ALA A O 1
ATOM 2971 N N . LEU A 1 390 ? -10.878 -13.203 -6.131 1.00 88.12 390 LEU A N 1
ATOM 2972 C CA . LEU A 1 390 ? -9.618 -13.118 -5.392 1.00 88.12 390 LEU A CA 1
ATOM 2973 C C . LEU A 1 390 ? -9.752 -13.469 -3.905 1.00 88.12 390 LEU A C 1
ATOM 2975 O O . LEU A 1 390 ? -8.769 -13.363 -3.174 1.00 88.12 390 LEU A O 1
ATOM 2979 N N . HIS A 1 391 ? -10.946 -13.860 -3.448 1.00 91.56 391 HIS A N 1
ATOM 2980 C CA . HIS A 1 391 ? -11.255 -14.086 -2.033 1.00 91.56 391 HIS A CA 1
ATOM 2981 C C . HIS A 1 391 ? -10.881 -12.895 -1.132 1.00 91.56 391 HIS A C 1
ATOM 2983 O O . HIS A 1 391 ? -10.452 -13.070 0.009 1.00 91.56 391 HIS A O 1
ATOM 2989 N N . ILE A 1 392 ? -11.020 -11.674 -1.657 1.00 94.31 392 ILE A N 1
ATOM 2990 C CA . ILE A 1 392 ? -10.808 -10.443 -0.900 1.00 94.31 392 ILE A CA 1
ATOM 2991 C C . ILE A 1 392 ? -12.128 -10.058 -0.245 1.00 94.31 392 ILE A C 1
ATOM 2993 O O . ILE A 1 392 ? -13.156 -9.911 -0.909 1.00 94.31 392 ILE A O 1
ATOM 2997 N N . GLU A 1 393 ? -12.092 -9.837 1.063 1.00 94.88 393 GLU A N 1
ATOM 2998 C CA . GLU A 1 393 ? -13.250 -9.364 1.810 1.00 94.88 393 GLU A CA 1
ATOM 2999 C C . GLU A 1 393 ? -13.078 -7.903 2.200 1.00 94.88 393 GLU A C 1
ATOM 3001 O O . GLU A 1 393 ? -12.037 -7.497 2.709 1.00 94.88 393 GLU A O 1
ATOM 3006 N N . ALA A 1 394 ? -14.122 -7.111 1.978 1.00 95.50 394 ALA A N 1
ATOM 3007 C CA . ALA A 1 394 ? -14.229 -5.758 2.494 1.00 95.50 394 ALA A CA 1
ATOM 3008 C C . ALA A 1 394 ? -15.440 -5.688 3.419 1.00 95.50 394 ALA A C 1
ATOM 3010 O O . ALA A 1 394 ? -16.549 -6.056 3.023 1.00 95.50 394 ALA A O 1
ATOM 3011 N N . ARG A 1 395 ? -15.221 -5.241 4.654 1.00 95.56 395 ARG A N 1
ATOM 3012 C CA . ARG A 1 395 ? -16.253 -5.118 5.687 1.00 95.56 395 ARG A CA 1
ATOM 3013 C C . ARG A 1 395 ? -16.167 -3.745 6.326 1.00 95.56 395 ARG A C 1
ATOM 3015 O O . ARG A 1 395 ? -15.090 -3.158 6.427 1.00 95.56 395 ARG A O 1
ATOM 3022 N N . TYR A 1 396 ? -17.306 -3.220 6.750 1.00 93.69 396 TYR A N 1
ATOM 3023 C CA . TYR A 1 396 ? -17.367 -1.939 7.437 1.00 93.69 396 TYR A CA 1
ATOM 3024 C C . TYR A 1 396 ? -17.534 -2.153 8.946 1.00 93.69 396 TYR A C 1
ATOM 3026 O O . TYR A 1 396 ? -18.540 -2.692 9.409 1.00 93.69 396 TYR A O 1
ATOM 3034 N N . ASN A 1 397 ? -16.533 -1.738 9.720 1.00 93.62 397 ASN A N 1
ATOM 3035 C CA . ASN A 1 397 ? -16.549 -1.847 11.171 1.00 93.62 397 ASN A CA 1
ATOM 3036 C C . ASN A 1 397 ? -17.388 -0.711 11.758 1.00 93.62 397 ASN A C 1
ATOM 3038 O O . ASN A 1 397 ? -17.043 0.471 11.686 1.00 93.62 397 ASN A O 1
ATOM 3042 N N . LEU A 1 398 ? -18.517 -1.081 12.352 1.00 91.69 398 LEU A N 1
ATOM 3043 C CA . LEU A 1 398 ? -19.502 -0.125 12.830 1.00 91.69 398 LEU A CA 1
ATOM 3044 C C . LEU A 1 398 ? -19.048 0.651 14.078 1.00 91.69 398 LEU A C 1
ATOM 3046 O O . LEU A 1 398 ? -19.579 1.731 14.343 1.00 91.69 398 LEU A O 1
ATOM 3050 N N . VAL A 1 399 ? -18.095 0.118 14.852 1.00 92.00 399 VAL A N 1
ATOM 3051 C CA . VAL A 1 399 ? -17.571 0.774 16.060 1.00 92.00 399 VAL A CA 1
ATOM 3052 C C . VAL A 1 399 ? -16.516 1.803 15.666 1.00 92.00 399 VAL A C 1
ATOM 3054 O O . VAL A 1 399 ? -16.723 3.000 15.878 1.00 92.00 399 VAL A O 1
ATOM 3057 N N . SER A 1 400 ? -15.440 1.351 15.015 1.00 90.75 400 SER A N 1
ATOM 3058 C CA . SER A 1 400 ? -14.313 2.199 14.600 1.00 90.75 400 SER A CA 1
ATOM 3059 C C . SER A 1 400 ? -14.618 3.096 13.407 1.00 90.75 400 SER A C 1
ATOM 3061 O O . SER A 1 400 ? -13.831 3.991 13.103 1.00 90.75 400 SER A O 1
ATOM 3063 N N . LYS A 1 401 ? -15.746 2.872 12.720 1.00 88.69 401 LYS A N 1
ATOM 3064 C CA . LYS A 1 401 ? -16.162 3.633 11.536 1.00 88.69 401 LYS A CA 1
ATOM 3065 C C . LYS A 1 401 ? -15.161 3.512 10.379 1.00 88.69 401 LYS A C 1
ATOM 3067 O O . LYS A 1 401 ? -15.087 4.403 9.531 1.00 88.69 401 LYS A O 1
ATOM 3072 N N . SER A 1 402 ? -14.424 2.401 10.315 1.00 89.25 402 SER A N 1
ATOM 3073 C CA . SER A 1 402 ? -13.397 2.132 9.305 1.00 89.25 402 SER A CA 1
ATOM 3074 C C . SER A 1 402 ? -13.786 1.001 8.355 1.00 89.25 402 SER A C 1
ATOM 3076 O O . SER A 1 402 ? -14.569 0.116 8.692 1.00 89.25 402 SER A O 1
ATOM 3078 N N . ILE A 1 403 ? -13.212 1.028 7.152 1.00 92.12 403 ILE A N 1
ATOM 3079 C CA . ILE A 1 403 ? -13.282 -0.088 6.204 1.00 92.12 403 ILE A CA 1
ATOM 3080 C C . ILE A 1 403 ? -12.095 -1.001 6.467 1.00 92.12 403 ILE A C 1
ATOM 3082 O O . ILE A 1 403 ? -10.954 -0.544 6.510 1.00 92.12 403 ILE A O 1
ATOM 3086 N N . GLU A 1 404 ? -12.375 -2.287 6.611 1.00 92.69 404 GLU A N 1
ATOM 3087 C CA . GLU A 1 404 ? -11.377 -3.329 6.783 1.00 92.69 404 GLU A CA 1
ATOM 3088 C C . GLU A 1 404 ? -11.346 -4.185 5.519 1.00 92.69 404 GLU A C 1
ATOM 3090 O O . GLU A 1 404 ? -12.368 -4.734 5.106 1.00 92.69 404 GLU A O 1
ATOM 3095 N N . ILE A 1 405 ? -10.174 -4.246 4.880 1.00 94.50 405 ILE A N 1
ATOM 3096 C CA . ILE A 1 405 ? -9.946 -5.006 3.649 1.00 94.50 405 ILE A CA 1
ATOM 3097 C C . ILE A 1 405 ? -8.997 -6.157 3.974 1.00 94.50 405 ILE A C 1
ATOM 3099 O O . ILE A 1 405 ? -7.830 -5.946 4.314 1.00 94.50 405 ILE A O 1
ATOM 3103 N N . GLN A 1 406 ? -9.498 -7.378 3.848 1.00 93.06 406 GLN A N 1
ATOM 3104 C CA . GLN A 1 406 ? -8.739 -8.600 4.029 1.00 93.06 406 GLN A CA 1
ATOM 3105 C C . GLN A 1 406 ? -8.337 -9.154 2.665 1.00 93.06 406 GLN A C 1
ATOM 3107 O O . GLN A 1 406 ? -9.157 -9.702 1.935 1.00 93.06 406 GLN A O 1
ATOM 3112 N N . VAL A 1 407 ? -7.053 -9.010 2.339 1.00 89.44 407 VAL A N 1
ATOM 3113 C CA . VAL A 1 407 ? -6.442 -9.577 1.132 1.00 89.44 407 VAL A CA 1
ATOM 3114 C C . VAL A 1 407 ? -5.687 -10.861 1.516 1.00 89.44 407 VAL A C 1
ATOM 3116 O O . VAL A 1 407 ? -4.825 -10.801 2.404 1.00 89.44 407 VAL A O 1
ATOM 3119 N N . PRO A 1 408 ? -5.987 -12.023 0.903 1.00 82.94 408 PRO A N 1
ATOM 3120 C CA . PRO A 1 408 ? -5.275 -13.270 1.181 1.00 82.94 408 PRO A CA 1
ATOM 3121 C C . PRO A 1 408 ? -3.766 -13.149 0.939 1.00 82.94 408 PRO A C 1
ATOM 3123 O O . PRO A 1 408 ? -3.332 -12.627 -0.082 1.00 82.94 408 PRO A O 1
ATOM 3126 N N . GLY A 1 409 ? -2.958 -13.636 1.885 1.00 80.31 409 GLY A N 1
ATOM 3127 C CA . GLY A 1 409 ? -1.493 -13.628 1.768 1.00 80.31 409 GLY A CA 1
ATOM 3128 C C . GLY A 1 409 ? -0.830 -12.251 1.900 1.00 80.31 409 GLY A C 1
ATOM 3129 O O . GLY A 1 409 ? 0.373 -12.145 1.674 1.00 80.31 409 GLY A O 1
ATOM 3130 N N . LEU A 1 410 ? -1.573 -11.204 2.279 1.00 81.31 410 LEU A N 1
ATOM 3131 C CA . LEU A 1 410 ? -1.024 -9.855 2.401 1.00 81.31 410 LEU A CA 1
ATOM 3132 C C . LEU A 1 410 ? 0.055 -9.765 3.491 1.00 81.31 410 LEU A C 1
ATOM 3134 O O . LEU A 1 410 ? -0.223 -9.980 4.673 1.00 81.31 410 LEU A O 1
ATOM 3138 N N . ILE A 1 411 ? 1.258 -9.349 3.093 1.00 79.56 411 ILE A N 1
ATOM 3139 C CA . ILE A 1 411 ? 2.364 -9.023 3.998 1.00 79.56 411 ILE A CA 1
ATOM 3140 C C . ILE A 1 411 ? 2.410 -7.503 4.159 1.00 79.56 411 ILE A C 1
ATOM 3142 O O . ILE A 1 411 ? 2.755 -6.776 3.231 1.00 79.56 411 ILE A O 1
ATOM 3146 N N . ALA A 1 412 ? 2.055 -7.015 5.344 1.00 77.69 412 ALA A N 1
ATOM 3147 C CA . ALA A 1 412 ? 2.111 -5.598 5.681 1.00 77.69 412 ALA A CA 1
ATOM 3148 C C . ALA A 1 412 ? 2.397 -5.414 7.174 1.00 77.69 412 ALA A C 1
ATOM 3150 O O . ALA A 1 412 ? 2.071 -6.276 7.993 1.00 77.69 412 ALA A O 1
ATOM 3151 N N . THR A 1 413 ? 2.975 -4.269 7.534 1.00 82.50 413 THR A N 1
ATOM 3152 C CA . THR A 1 413 ? 3.067 -3.854 8.937 1.00 82.50 413 THR A CA 1
ATOM 3153 C C . THR A 1 413 ? 1.678 -3.532 9.482 1.00 82.50 413 THR A C 1
ATOM 3155 O O . THR A 1 413 ? 0.776 -3.165 8.725 1.00 82.50 413 THR A O 1
ATOM 3158 N N . VAL A 1 414 ? 1.501 -3.637 10.802 1.00 75.88 414 VAL A N 1
ATOM 3159 C CA . VAL A 1 414 ? 0.235 -3.275 11.465 1.00 75.88 414 VAL A CA 1
ATOM 3160 C C . VAL A 1 414 ? -0.138 -1.818 11.161 1.00 75.88 414 VAL A C 1
ATOM 3162 O O . VAL A 1 414 ? -1.286 -1.546 10.822 1.00 75.88 414 VAL A O 1
ATOM 3165 N N . ASP A 1 415 ? 0.849 -0.918 11.164 1.00 76.81 415 ASP A N 1
ATOM 3166 C CA . ASP A 1 415 ? 0.647 0.529 11.012 1.00 76.81 415 ASP A CA 1
ATOM 3167 C C . ASP A 1 415 ? 0.139 0.949 9.626 1.00 76.81 415 ASP A C 1
ATOM 3169 O O . ASP A 1 415 ? -0.590 1.930 9.506 1.00 76.81 415 ASP A O 1
ATOM 3173 N N . ASN A 1 416 ? 0.518 0.224 8.565 1.00 81.62 416 ASN A N 1
ATOM 3174 C CA . ASN A 1 416 ? 0.213 0.620 7.185 1.00 81.62 416 ASN A CA 1
ATOM 3175 C C . ASN A 1 416 ? -0.711 -0.363 6.448 1.00 81.62 416 ASN A C 1
ATOM 3177 O O . ASN A 1 416 ? -0.998 -0.172 5.265 1.00 81.62 416 ASN A O 1
ATOM 3181 N N . ARG A 1 417 ? -1.202 -1.410 7.126 1.00 85.62 417 ARG A N 1
ATOM 3182 C CA . ARG A 1 417 ? -1.962 -2.517 6.519 1.00 85.62 417 ARG A CA 1
ATOM 3183 C C . ARG A 1 417 ? -3.127 -2.059 5.644 1.00 85.62 417 ARG A C 1
ATOM 3185 O O . ARG A 1 417 ? -3.286 -2.586 4.548 1.00 85.62 417 ARG A O 1
ATOM 3192 N N . ALA A 1 418 ? -3.912 -1.081 6.098 1.00 84.75 418 ALA A N 1
ATOM 3193 C CA . ALA A 1 418 ? -5.071 -0.581 5.355 1.00 84.75 418 ALA A CA 1
ATOM 3194 C C . ALA A 1 418 ? -4.674 0.058 4.010 1.00 84.75 418 ALA A C 1
ATOM 3196 O O . ALA A 1 418 ? -5.287 -0.228 2.981 1.00 84.75 418 ALA A O 1
ATOM 3197 N N . ASN A 1 419 ? -3.606 0.862 3.997 1.00 86.25 419 ASN A N 1
ATOM 3198 C CA . ASN A 1 419 ? -3.107 1.496 2.775 1.00 86.25 419 ASN A CA 1
ATOM 3199 C C . ASN A 1 419 ? -2.480 0.471 1.824 1.00 86.25 419 ASN A C 1
ATOM 3201 O O . ASN A 1 419 ? -2.681 0.555 0.611 1.00 86.25 419 ASN A O 1
ATOM 3205 N N . VAL A 1 420 ? -1.746 -0.514 2.360 1.00 87.25 420 VAL A N 1
ATOM 3206 C CA . VAL A 1 420 ? -1.182 -1.597 1.541 1.00 87.25 420 VAL A CA 1
ATOM 3207 C C . VAL A 1 420 ? -2.302 -2.445 0.933 1.00 87.25 420 VAL A C 1
ATOM 3209 O O . VAL A 1 420 ? -2.278 -2.686 -0.268 1.00 87.25 420 VAL A O 1
ATOM 3212 N N . ALA A 1 421 ? -3.331 -2.818 1.701 1.00 89.94 421 ALA A N 1
ATOM 3213 C CA . ALA A 1 421 ? -4.471 -3.588 1.194 1.00 89.94 421 ALA A CA 1
ATOM 3214 C C . ALA A 1 421 ? -5.205 -2.864 0.051 1.00 89.94 421 ALA A C 1
ATOM 3216 O O . ALA A 1 421 ? -5.536 -3.476 -0.964 1.00 89.94 421 ALA A O 1
ATOM 3217 N N . LEU A 1 422 ? -5.410 -1.549 0.179 1.00 90.56 422 LEU A N 1
ATOM 3218 C CA . LEU A 1 422 ? -5.995 -0.737 -0.888 1.00 90.56 422 LEU A CA 1
ATOM 3219 C C . LEU A 1 422 ? -5.093 -0.669 -2.132 1.00 90.56 422 LEU A C 1
ATOM 3221 O O . LEU A 1 422 ? -5.581 -0.719 -3.263 1.00 90.56 422 LEU A O 1
ATOM 3225 N N . THR A 1 423 ? -3.780 -0.562 -1.927 1.00 88.00 423 THR A N 1
ATOM 3226 C CA . THR A 1 423 ? -2.790 -0.548 -3.012 1.00 88.00 423 THR A CA 1
ATOM 3227 C C . THR A 1 423 ? -2.785 -1.878 -3.763 1.00 88.00 423 THR A C 1
ATOM 3229 O O . THR A 1 423 ? -2.840 -1.880 -4.994 1.00 88.00 423 THR A O 1
ATOM 3232 N N . GLU A 1 424 ? -2.816 -3.001 -3.044 1.00 87.75 424 GLU A N 1
ATOM 3233 C CA . GLU A 1 424 ? -2.930 -4.335 -3.636 1.00 87.75 424 GLU A CA 1
ATOM 3234 C C . GLU A 1 424 ? -4.233 -4.499 -4.412 1.00 87.75 424 GLU A C 1
ATOM 3236 O O . GLU A 1 424 ? -4.215 -4.950 -5.556 1.00 87.75 424 GLU A O 1
ATOM 3241 N N . LEU A 1 425 ? -5.363 -4.052 -3.861 1.00 91.38 425 LEU A N 1
ATOM 3242 C CA . LEU A 1 425 ? -6.638 -4.083 -4.574 1.00 91.38 425 LEU A CA 1
ATOM 3243 C C . LEU A 1 425 ? -6.588 -3.265 -5.879 1.00 91.38 425 LEU A C 1
ATOM 3245 O O . LEU A 1 425 ? -7.049 -3.730 -6.921 1.00 91.38 425 LEU A O 1
ATOM 3249 N N . SER A 1 426 ? -5.988 -2.072 -5.848 1.00 90.94 426 SER A N 1
ATOM 3250 C CA . SER A 1 426 ? -5.780 -1.239 -7.043 1.00 90.94 426 SER A CA 1
ATOM 3251 C C . SER A 1 426 ? -4.876 -1.924 -8.075 1.00 90.94 426 SER A C 1
ATOM 3253 O O . SER A 1 426 ? -5.144 -1.863 -9.279 1.00 90.94 426 SER A O 1
ATOM 3255 N N . SER A 1 427 ? -3.8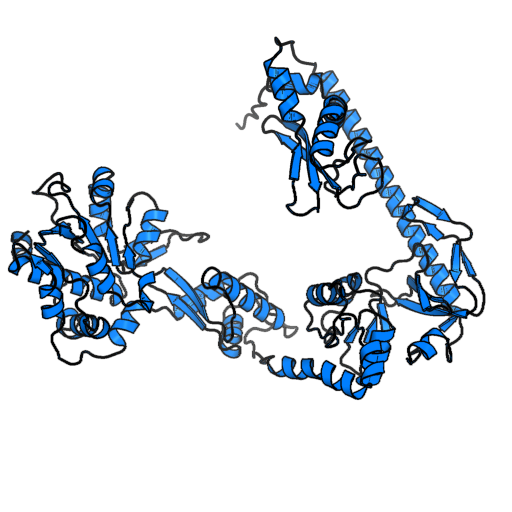36 -2.625 -7.612 1.00 85.00 427 SER A N 1
ATOM 3256 C CA . SER A 1 427 ? -2.954 -3.449 -8.445 1.00 85.00 427 SER A CA 1
ATOM 3257 C C . SER A 1 427 ? -3.712 -4.615 -9.089 1.00 85.00 427 SER A C 1
ATOM 3259 O O . SER A 1 427 ? -3.600 -4.827 -10.297 1.00 85.00 427 SER A O 1
ATOM 3261 N N . HIS A 1 428 ? -4.540 -5.331 -8.324 1.00 87.25 428 HIS A N 1
ATOM 3262 C CA . HIS A 1 428 ? -5.408 -6.388 -8.840 1.00 87.25 428 HIS A CA 1
ATOM 3263 C C . HIS A 1 428 ? -6.371 -5.853 -9.908 1.00 87.25 428 HIS A C 1
ATOM 3265 O O . HIS A 1 428 ? -6.405 -6.391 -11.013 1.00 87.25 428 HIS A O 1
ATOM 3271 N N . ALA A 1 429 ? -7.083 -4.755 -9.642 1.00 89.06 429 ALA A N 1
ATOM 3272 C CA . ALA A 1 429 ? -7.986 -4.143 -10.619 1.00 89.06 429 ALA A CA 1
ATOM 3273 C C . ALA A 1 429 ? -7.262 -3.797 -11.932 1.00 89.06 429 ALA A C 1
ATOM 3275 O O . ALA A 1 429 ? -7.727 -4.158 -13.014 1.00 89.06 429 ALA A O 1
ATOM 3276 N N . ALA A 1 430 ? -6.071 -3.194 -11.839 1.00 86.25 430 ALA A N 1
ATOM 3277 C CA . ALA A 1 430 ? -5.253 -2.871 -13.004 1.00 86.25 430 ALA A CA 1
ATOM 3278 C C . ALA A 1 430 ? -4.809 -4.123 -13.782 1.00 86.25 430 ALA A C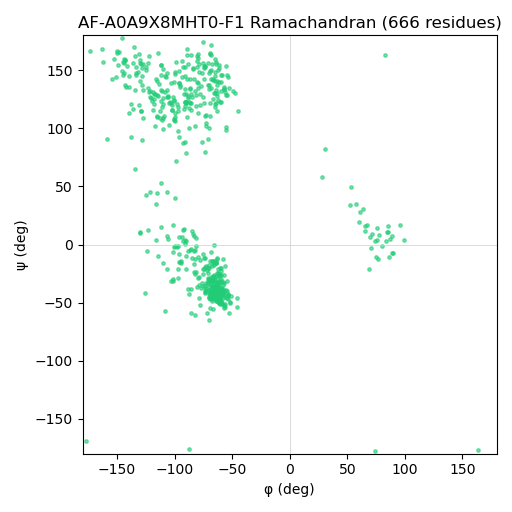 1
ATOM 3280 O O . ALA A 1 430 ? -4.908 -4.144 -15.011 1.00 86.25 430 ALA A O 1
ATOM 3281 N N . ARG A 1 431 ? -4.376 -5.185 -13.086 1.00 82.06 431 ARG A N 1
ATOM 3282 C CA . ARG A 1 431 ? -4.004 -6.468 -13.707 1.00 82.06 431 ARG A CA 1
ATOM 3283 C C . ARG A 1 431 ? -5.173 -7.087 -14.474 1.00 82.06 431 ARG A C 1
ATOM 3285 O O . ARG A 1 431 ? -4.973 -7.573 -15.583 1.00 82.06 431 ARG A O 1
ATOM 3292 N N . HIS A 1 432 ? -6.390 -6.986 -13.945 1.00 84.81 432 HIS A N 1
ATOM 3293 C CA . HIS A 1 432 ? -7.613 -7.457 -14.603 1.00 84.81 432 HIS A CA 1
ATOM 3294 C C . HIS A 1 432 ? -8.230 -6.445 -15.588 1.00 84.81 432 HIS A C 1
ATOM 3296 O O . HIS A 1 432 ? -9.339 -6.661 -16.071 1.00 84.81 432 HIS A O 1
ATOM 3302 N N . ARG A 1 433 ? -7.510 -5.366 -15.937 1.00 87.88 433 ARG A N 1
ATOM 3303 C CA . ARG A 1 433 ? -7.938 -4.306 -16.875 1.00 87.88 433 ARG A CA 1
ATOM 3304 C C . ARG A 1 433 ? -9.208 -3.561 -16.452 1.00 87.88 433 ARG A C 1
ATOM 3306 O O . ARG A 1 433 ? -9.838 -2.913 -17.286 1.00 87.88 433 ARG A O 1
ATOM 3313 N N . MET A 1 434 ? -9.568 -3.623 -15.174 1.00 90.75 434 MET A N 1
ATOM 3314 C CA . MET A 1 434 ? -10.681 -2.870 -14.617 1.00 90.75 434 MET A CA 1
ATOM 3315 C C . MET A 1 434 ? -10.227 -1.429 -14.321 1.00 90.75 434 MET A C 1
ATOM 3317 O O . MET A 1 434 ? -9.205 -1.234 -13.651 1.00 90.75 434 MET A O 1
ATOM 3321 N N . PRO A 1 435 ? -10.949 -0.397 -14.797 1.00 90.81 435 PRO A N 1
ATOM 3322 C CA . PRO A 1 435 ? -10.672 0.978 -14.402 1.00 90.81 435 PRO A CA 1
ATOM 3323 C C . PRO A 1 435 ? -10.856 1.175 -12.889 1.00 90.81 435 PRO A C 1
ATOM 3325 O O . PRO A 1 435 ? -11.603 0.456 -12.234 1.00 90.81 435 PRO A O 1
ATOM 3328 N N . ARG A 1 436 ? -10.159 2.166 -12.329 1.00 92.44 436 ARG A N 1
ATOM 3329 C CA . ARG A 1 436 ? -9.948 2.312 -10.873 1.00 92.44 436 ARG A CA 1
ATOM 3330 C C . ARG A 1 436 ? -10.261 3.709 -10.330 1.00 92.44 436 ARG A C 1
ATOM 3332 O O . ARG A 1 436 ? -9.958 4.008 -9.181 1.00 92.44 436 ARG A O 1
ATOM 3339 N N . GLU A 1 437 ? -10.883 4.558 -11.145 1.00 89.69 437 GLU A N 1
ATOM 3340 C CA . GLU A 1 437 ? -11.226 5.948 -10.804 1.00 89.69 437 GLU A CA 1
ATOM 3341 C C . GLU A 1 437 ? -12.182 6.038 -9.606 1.00 89.69 437 GLU A C 1
ATOM 3343 O O . GLU A 1 437 ? -12.060 6.945 -8.787 1.00 89.69 437 GLU A O 1
ATOM 3348 N N . SER A 1 438 ? -13.092 5.068 -9.473 1.00 91.44 438 SER A N 1
ATOM 3349 C CA . SER A 1 438 ? -14.121 5.026 -8.423 1.00 91.44 438 SER A CA 1
ATOM 3350 C C . SER A 1 438 ? -13.903 3.897 -7.413 1.00 91.44 438 SER A C 1
ATOM 3352 O O . SER A 1 438 ? -14.805 3.575 -6.641 1.00 91.44 438 SER A O 1
ATOM 3354 N N . LEU A 1 439 ? -12.703 3.301 -7.387 1.00 91.31 439 LEU A N 1
ATOM 3355 C CA . LEU A 1 439 ? -12.386 2.133 -6.556 1.00 91.31 439 LEU A CA 1
ATOM 3356 C C . LEU A 1 439 ? -12.719 2.371 -5.075 1.00 91.31 439 LEU A C 1
ATOM 3358 O O . LEU A 1 439 ? -13.317 1.516 -4.427 1.00 91.31 439 LEU A O 1
ATOM 3362 N N . MET A 1 440 ? -12.374 3.555 -4.557 1.00 90.44 440 MET A N 1
ATOM 3363 C CA . MET A 1 440 ? -12.632 3.931 -3.164 1.00 90.44 440 MET A CA 1
ATOM 3364 C C . MET A 1 440 ? -14.117 4.119 -2.845 1.00 90.44 440 MET A C 1
ATOM 3366 O O . MET A 1 440 ? -14.556 3.796 -1.744 1.00 90.44 440 MET A O 1
ATOM 3370 N N . ASP A 1 441 ? -14.909 4.624 -3.784 1.00 90.50 441 ASP A N 1
ATOM 3371 C CA . ASP A 1 441 ? -16.347 4.796 -3.568 1.00 90.50 441 ASP A CA 1
ATOM 3372 C C . ASP A 1 441 ? -17.072 3.446 -3.644 1.00 90.50 441 ASP A C 1
ATOM 3374 O O . ASP A 1 441 ? -17.978 3.170 -2.857 1.00 90.50 441 ASP A O 1
ATOM 3378 N N . TYR A 1 442 ? -16.621 2.554 -4.529 1.00 94.81 442 TYR A N 1
ATOM 3379 C CA . TYR A 1 442 ? -17.165 1.202 -4.629 1.00 94.81 442 TYR A CA 1
ATOM 3380 C C . TYR A 1 442 ? -16.787 0.342 -3.427 1.00 94.81 442 TYR A C 1
ATOM 3382 O O . TYR A 1 442 ? -17.660 -0.330 -2.887 1.00 94.81 442 TYR A O 1
ATOM 3390 N N . ILE A 1 443 ? -15.539 0.399 -2.945 1.00 94.31 443 ILE A N 1
ATOM 3391 C CA . ILE A 1 443 ? -15.153 -0.362 -1.750 1.00 94.31 443 ILE A CA 1
ATOM 3392 C C . ILE A 1 443 ? -15.925 0.111 -0.515 1.00 94.31 443 ILE A C 1
ATOM 3394 O O . ILE A 1 443 ? -16.340 -0.724 0.282 1.00 94.31 443 ILE A O 1
ATOM 3398 N N . LYS A 1 444 ? -16.203 1.422 -0.393 1.00 91.56 444 LYS A N 1
ATOM 3399 C CA . LYS A 1 444 ? -17.099 1.976 0.636 1.00 91.56 444 LYS A CA 1
ATOM 3400 C C . LYS A 1 444 ? -18.487 1.339 0.557 1.00 91.56 444 LYS A C 1
ATOM 3402 O O . LYS A 1 444 ? -18.965 0.814 1.557 1.00 91.56 444 LYS A O 1
ATOM 3407 N N . ALA A 1 445 ? -19.102 1.340 -0.625 1.00 92.31 445 ALA A N 1
ATOM 3408 C CA . ALA A 1 445 ? -20.439 0.783 -0.823 1.00 92.31 445 ALA A CA 1
ATOM 3409 C C . ALA A 1 445 ? -20.504 -0.739 -0.586 1.00 92.31 445 ALA A C 1
ATOM 3411 O O . ALA A 1 445 ? -21.465 -1.229 0.002 1.00 92.31 445 ALA A O 1
ATOM 3412 N N . ILE A 1 446 ? -19.487 -1.490 -1.017 1.00 95.06 446 ILE A N 1
ATOM 3413 C CA . ILE A 1 446 ? -19.404 -2.947 -0.821 1.00 95.06 446 ILE A CA 1
ATOM 3414 C C . ILE A 1 446 ? -19.200 -3.281 0.660 1.00 95.06 446 ILE A C 1
ATOM 3416 O O . ILE A 1 446 ? -19.884 -4.154 1.194 1.00 95.06 446 ILE A O 1
ATOM 3420 N N . ALA A 1 447 ? -18.291 -2.572 1.334 1.00 95.00 447 ALA A N 1
ATOM 3421 C CA . ALA A 1 447 ? -18.011 -2.774 2.750 1.00 95.00 447 ALA A CA 1
ATOM 3422 C C . ALA A 1 447 ? -19.233 -2.470 3.628 1.00 95.00 447 ALA A C 1
ATOM 3424 O O . ALA A 1 447 ? -19.494 -3.208 4.577 1.00 95.00 447 ALA A O 1
ATOM 3425 N N . ASP A 1 448 ? -20.001 -1.427 3.299 1.00 91.38 448 ASP A N 1
ATOM 3426 C CA . ASP A 1 448 ? -21.205 -1.028 4.039 1.00 91.38 448 ASP A CA 1
ATOM 3427 C C . ASP A 1 448 ? -22.296 -2.119 4.028 1.00 91.38 448 ASP A C 1
ATOM 3429 O O . ASP A 1 448 ? -22.869 -2.443 5.072 1.00 91.38 448 ASP A O 1
ATOM 3433 N N . ARG A 1 449 ? -22.483 -2.806 2.886 1.00 93.44 449 ARG A N 1
ATOM 3434 C CA . ARG A 1 449 ? -23.380 -3.980 2.761 1.00 93.44 449 ARG A CA 1
ATOM 3435 C C . ARG A 1 449 ? -22.964 -5.157 3.647 1.00 93.44 449 ARG A C 1
ATOM 3437 O O . ARG A 1 449 ? -23.782 -6.029 3.926 1.00 93.44 449 ARG A O 1
ATOM 3444 N N . ARG A 1 450 ? -21.696 -5.200 4.062 1.00 92.81 450 ARG A N 1
ATOM 3445 C CA . ARG A 1 450 ? -21.103 -6.230 4.930 1.00 92.81 450 ARG A CA 1
ATOM 3446 C C . ARG A 1 450 ? -20.647 -5.634 6.260 1.00 92.81 450 ARG A C 1
ATOM 3448 O O . ARG A 1 450 ? -19.607 -6.016 6.807 1.00 92.81 450 ARG A O 1
ATOM 3455 N N . SER A 1 451 ? -21.401 -4.657 6.752 1.00 93.00 451 SER A N 1
ATOM 3456 C CA . SER A 1 451 ? -21.112 -4.019 8.024 1.00 93.00 451 SER A CA 1
ATOM 3457 C C . SER A 1 451 ? -21.256 -4.987 9.196 1.00 93.00 451 SER A C 1
ATOM 3459 O O . SER A 1 451 ? -22.053 -5.925 9.170 1.00 93.00 451 SER A O 1
ATOM 3461 N N . TYR A 1 452 ? -20.448 -4.780 10.230 1.00 93.62 452 TYR A N 1
ATOM 3462 C CA . TYR A 1 452 ? -20.444 -5.641 11.406 1.00 93.62 452 TYR A CA 1
ATOM 3463 C C . TYR A 1 452 ? -19.995 -4.894 12.656 1.00 93.62 452 TYR A C 1
ATOM 3465 O O . TYR A 1 452 ? -19.365 -3.836 12.596 1.00 93.62 452 TYR A O 1
ATOM 3473 N N . SER A 1 453 ? -20.359 -5.442 13.811 1.00 93.44 453 SER A N 1
ATOM 3474 C CA . SER A 1 453 ? -19.931 -4.947 15.115 1.00 93.44 453 SER A CA 1
ATOM 3475 C C . SER A 1 453 ? -18.984 -5.986 15.716 1.00 93.44 453 SER A C 1
ATOM 3477 O O . SER A 1 453 ? -19.469 -7.041 16.131 1.00 93.44 453 SER A O 1
ATOM 3479 N N . PRO A 1 454 ? -17.663 -5.727 15.784 1.00 94.50 454 PRO A N 1
ATOM 3480 C CA . PRO A 1 454 ? -16.705 -6.692 16.336 1.00 94.50 454 PRO A CA 1
ATOM 3481 C C . PRO A 1 454 ? -17.041 -7.073 17.782 1.00 94.50 454 PRO A C 1
ATOM 3483 O O . PRO A 1 454 ? -16.845 -8.213 18.192 1.00 94.50 454 PRO A O 1
ATOM 3486 N N . ILE A 1 455 ? -17.610 -6.135 18.544 1.00 95.12 455 ILE A N 1
ATOM 3487 C CA . ILE A 1 455 ? -18.061 -6.385 19.912 1.00 95.12 455 ILE A CA 1
ATOM 3488 C C . ILE A 1 455 ? -19.286 -7.294 19.934 1.00 95.12 455 ILE A C 1
ATOM 3490 O O . ILE A 1 455 ? -19.307 -8.242 20.708 1.00 95.12 455 ILE A O 1
ATOM 3494 N N . ALA A 1 456 ? -20.296 -7.042 19.095 1.00 95.31 456 ALA A N 1
ATOM 3495 C CA . ALA A 1 456 ? -21.485 -7.894 19.064 1.00 95.31 456 ALA A CA 1
ATOM 3496 C C . ALA A 1 456 ? -21.133 -9.327 18.643 1.00 95.31 456 ALA A C 1
ATOM 3498 O O . ALA A 1 456 ? -21.575 -10.276 19.284 1.00 95.31 456 ALA A O 1
ATOM 3499 N N . GLU A 1 457 ? -20.291 -9.482 17.614 1.00 96.06 457 GLU A N 1
ATOM 3500 C CA . GLU A 1 457 ? -19.794 -10.793 17.183 1.00 96.06 457 GLU A CA 1
ATOM 3501 C C . GLU A 1 457 ? -19.022 -11.500 18.301 1.00 96.06 457 GLU A C 1
ATOM 3503 O O . GLU A 1 457 ? -19.231 -12.688 18.530 1.00 96.06 457 GLU A O 1
ATOM 3508 N N . TRP A 1 458 ? -18.175 -10.780 19.042 1.00 97.31 458 TRP A N 1
ATOM 3509 C CA . TRP A 1 458 ? -17.432 -11.353 20.162 1.00 97.31 458 TRP A CA 1
ATOM 3510 C C . TRP A 1 458 ? -18.328 -11.761 21.337 1.00 97.31 458 TRP A C 1
ATOM 3512 O O . TRP A 1 458 ? -18.190 -12.877 21.846 1.00 97.31 458 TRP A O 1
ATOM 3522 N N . ILE A 1 459 ? -19.271 -10.906 21.743 1.00 97.25 459 ILE A N 1
ATOM 3523 C CA . ILE A 1 459 ? -20.241 -11.214 22.804 1.00 97.25 459 ILE A CA 1
ATOM 3524 C C . ILE A 1 459 ? -21.036 -12.470 22.430 1.00 97.25 459 ILE A C 1
ATOM 3526 O O . ILE A 1 459 ? -21.132 -13.390 23.236 1.00 97.25 459 ILE A O 1
ATOM 3530 N N . CYS A 1 460 ? -21.518 -12.551 21.188 1.00 96.75 460 CYS A N 1
ATOM 3531 C CA . CYS A 1 460 ? -22.297 -13.682 20.681 1.00 96.75 460 CYS A CA 1
ATOM 3532 C C . CYS A 1 460 ? -21.451 -14.890 20.238 1.00 96.75 460 CYS A C 1
ATOM 3534 O O . CYS A 1 460 ? -22.016 -15.893 19.807 1.00 96.75 460 CYS A O 1
ATOM 3536 N N . SER A 1 461 ? -20.115 -14.824 20.312 1.00 96.94 461 SER A N 1
ATOM 3537 C CA . SER A 1 461 ? -19.237 -15.892 19.802 1.00 96.94 461 SER A CA 1
ATOM 3538 C C . SER A 1 461 ? -19.376 -17.214 20.563 1.00 96.94 461 SER A C 1
ATOM 3540 O O . SER A 1 461 ? -19.116 -18.280 20.005 1.00 96.94 461 SER A O 1
ATOM 3542 N N . LYS A 1 462 ? -19.792 -17.155 21.833 1.00 97.06 462 LYS A N 1
ATOM 3543 C CA . LYS A 1 462 ? -20.179 -18.305 22.656 1.00 97.06 462 LYS A CA 1
ATOM 3544 C C . LYS A 1 462 ? -21.351 -17.903 23.539 1.00 97.06 462 LYS A C 1
ATOM 3546 O O . LYS A 1 462 ? -21.303 -16.833 24.146 1.00 97.06 462 LYS A O 1
ATOM 3551 N N . SER A 1 463 ? -22.339 -18.782 23.658 1.00 97.25 463 SER A N 1
ATOM 3552 C CA . SER A 1 463 ? -23.447 -18.582 24.591 1.00 97.25 463 SER A CA 1
ATOM 3553 C C . SER A 1 463 ? -22.976 -18.570 26.043 1.00 97.25 463 SER A C 1
ATOM 3555 O O . SER A 1 463 ? -21.914 -19.117 26.371 1.00 97.25 463 SER A O 1
ATOM 3557 N N . TRP A 1 464 ? -23.767 -17.945 26.912 1.00 98.06 464 TRP A N 1
ATOM 3558 C CA . TRP A 1 464 ? -23.497 -17.958 28.344 1.00 98.06 464 TRP A CA 1
ATOM 3559 C C . TRP A 1 464 ? -23.599 -19.383 28.905 1.00 98.06 464 TRP A C 1
ATOM 3561 O O . TRP A 1 464 ? -24.551 -20.115 28.647 1.00 98.06 464 TRP A O 1
ATOM 3571 N N . ASP A 1 465 ? -22.610 -19.781 29.703 1.00 97.44 465 ASP A N 1
ATOM 3572 C CA . ASP A 1 465 ? -22.520 -21.119 30.296 1.00 97.44 465 ASP A CA 1
ATOM 3573 C C . ASP A 1 465 ? -23.381 -21.318 31.561 1.00 97.44 465 ASP A C 1
ATOM 3575 O O . ASP A 1 465 ? -23.280 -22.353 32.224 1.00 97.44 465 ASP A O 1
ATOM 3579 N N . GLY A 1 466 ? -24.202 -20.329 31.927 1.00 97.00 466 GLY A N 1
ATOM 3580 C CA . GLY A 1 466 ? -25.078 -20.368 33.098 1.00 97.00 466 GLY A CA 1
ATOM 3581 C C . GLY A 1 466 ? -24.397 -20.052 34.436 1.00 97.00 466 GLY A C 1
ATOM 3582 O O . GLY A 1 466 ? -25.070 -20.046 35.467 1.00 97.00 466 GLY A O 1
ATOM 3583 N N . ARG A 1 467 ? -23.081 -19.785 34.475 1.00 97.50 467 ARG A N 1
ATOM 3584 C CA . ARG A 1 467 ? -22.384 -19.410 35.719 1.00 97.50 467 ARG A CA 1
ATOM 3585 C C . ARG A 1 467 ? -22.359 -17.898 35.892 1.00 97.50 467 ARG A C 1
ATOM 3587 O O . ARG A 1 467 ? -21.911 -17.174 35.000 1.00 97.50 467 ARG A O 1
ATOM 3594 N N . ASP A 1 468 ? -22.773 -17.435 37.067 1.00 97.31 468 ASP A N 1
ATOM 3595 C CA . ASP A 1 468 ? -22.802 -16.011 37.391 1.00 97.31 468 ASP A CA 1
ATOM 3596 C C . ASP A 1 468 ? -21.390 -15.447 37.616 1.00 97.31 468 ASP A C 1
ATOM 3598 O O . ASP A 1 468 ? -20.764 -15.674 38.651 1.00 97.31 468 ASP A O 1
ATOM 3602 N N . ARG A 1 469 ? -20.889 -14.707 36.624 1.00 97.75 469 ARG A N 1
ATOM 3603 C CA . ARG A 1 469 ? -19.619 -13.971 36.677 1.00 97.75 469 ARG A CA 1
ATOM 3604 C C . ARG A 1 469 ? -19.822 -12.468 36.805 1.00 97.75 469 ARG A C 1
ATOM 3606 O O . ARG A 1 469 ? -18.906 -11.790 37.264 1.00 97.75 469 ARG A O 1
ATOM 3613 N N . VAL A 1 470 ? -20.987 -11.940 36.430 1.00 97.88 470 VAL A N 1
ATOM 3614 C CA . VAL A 1 470 ? -21.304 -10.513 36.575 1.00 97.88 470 VAL A CA 1
ATOM 3615 C C . VAL A 1 470 ? -21.299 -10.118 38.048 1.00 97.88 470 VAL A C 1
ATOM 3617 O O . VAL A 1 470 ? -20.649 -9.133 38.392 1.00 97.88 470 VAL A O 1
ATOM 3620 N N . SER A 1 471 ? -21.903 -10.911 38.938 1.00 97.19 471 SER A N 1
ATOM 3621 C CA . SER A 1 471 ? -21.860 -10.628 40.381 1.00 97.19 471 SER A CA 1
ATOM 3622 C C . SER A 1 471 ? -20.431 -10.658 40.933 1.00 97.19 471 SER A C 1
ATOM 3624 O O . SER A 1 471 ? -20.052 -9.809 41.738 1.00 97.19 471 SER A O 1
ATOM 3626 N N . THR A 1 472 ? -19.592 -11.589 40.457 1.00 97.44 472 THR A N 1
ATOM 3627 C CA . THR A 1 472 ? -18.168 -11.650 40.833 1.00 97.44 472 THR A CA 1
ATOM 3628 C C . THR A 1 472 ? -17.377 -10.450 40.307 1.00 97.44 472 THR A C 1
ATOM 3630 O O . THR A 1 472 ? -16.544 -9.903 41.029 1.00 97.44 472 THR A O 1
ATOM 3633 N N . LEU A 1 473 ? -17.645 -10.006 39.073 1.00 98.25 473 LEU A N 1
ATOM 3634 C CA . LEU A 1 473 ? -17.038 -8.804 38.505 1.00 98.25 473 LEU A CA 1
ATOM 3635 C C . LEU A 1 473 ? -17.431 -7.568 39.316 1.00 98.25 473 LEU A C 1
ATOM 3637 O O . LEU A 1 473 ? -16.567 -6.774 39.672 1.00 98.25 473 LEU A O 1
ATOM 3641 N N . ILE A 1 474 ? -18.709 -7.407 39.649 1.00 98.06 474 ILE A N 1
ATOM 3642 C CA . ILE A 1 474 ? -19.187 -6.285 40.463 1.00 98.06 474 ILE A CA 1
ATOM 3643 C C . ILE A 1 474 ? -18.511 -6.301 41.842 1.00 98.06 474 ILE A C 1
ATOM 3645 O O . ILE A 1 474 ? -17.982 -5.282 42.282 1.00 98.06 474 ILE A O 1
ATOM 3649 N N . ALA A 1 475 ? -18.428 -7.468 42.485 1.00 97.38 475 ALA A N 1
ATOM 3650 C CA . ALA A 1 475 ? -17.761 -7.632 43.776 1.00 97.38 475 ALA A CA 1
ATOM 3651 C C . ALA A 1 475 ? -16.242 -7.363 43.741 1.00 97.38 475 ALA A C 1
ATOM 3653 O O . ALA A 1 475 ? -15.639 -7.154 44.793 1.00 97.38 475 ALA A O 1
ATOM 3654 N N . SER A 1 476 ? -15.614 -7.332 42.556 1.00 97.69 476 SER A N 1
ATOM 3655 C CA . SER A 1 476 ? -14.206 -6.934 42.406 1.00 97.69 476 SER A CA 1
ATOM 3656 C C . SER A 1 476 ? -13.963 -5.440 42.674 1.00 97.69 476 SER A C 1
ATOM 3658 O O . SER A 1 476 ? -12.814 -5.040 42.871 1.00 97.69 476 SER A O 1
ATOM 3660 N N . LEU A 1 477 ? -15.030 -4.634 42.720 1.00 97.31 477 LEU A N 1
ATOM 3661 C CA . LEU A 1 477 ? -15.028 -3.250 43.183 1.00 97.31 477 LEU A CA 1
ATOM 3662 C C . LEU A 1 477 ? -15.566 -3.203 44.616 1.00 97.31 477 LEU A C 1
ATOM 3664 O O . LEU A 1 477 ? -16.757 -3.367 44.854 1.00 97.31 477 LEU A O 1
ATOM 3668 N N . GLU A 1 478 ? -14.708 -2.967 45.596 1.00 96.38 478 GLU A N 1
ATOM 3669 C CA . GLU A 1 478 ? -15.127 -2.737 46.977 1.00 96.38 478 GLU A CA 1
ATOM 3670 C C . GLU A 1 478 ? -15.347 -1.237 47.172 1.00 96.38 478 GLU A C 1
ATOM 3672 O O . GLU A 1 478 ? -14.439 -0.444 46.914 1.00 96.38 478 GLU A O 1
ATOM 3677 N N . THR A 1 479 ? -16.551 -0.836 47.579 1.00 96.06 479 THR A N 1
ATOM 3678 C CA . THR A 1 479 ? -16.960 0.577 47.635 1.00 96.06 479 THR A CA 1
ATOM 3679 C C . THR A 1 479 ? -17.584 0.927 48.980 1.00 96.06 479 THR A C 1
ATOM 3681 O O . THR A 1 479 ? -18.010 0.037 49.713 1.00 96.06 479 THR A O 1
ATOM 3684 N N . GLU A 1 480 ? -17.689 2.219 49.289 1.00 94.19 480 GLU A N 1
ATOM 3685 C CA . GLU A 1 480 ? -18.390 2.691 50.495 1.00 94.19 480 GLU A CA 1
ATOM 3686 C C . GLU A 1 480 ? -19.878 2.294 50.510 1.00 94.19 480 GLU A C 1
ATOM 3688 O O . GLU A 1 480 ? -20.434 2.018 51.570 1.00 94.19 480 GLU A O 1
ATOM 3693 N N . ASN A 1 481 ? -20.515 2.221 49.335 1.00 93.56 481 ASN A N 1
ATOM 3694 C CA . ASN A 1 481 ? -21.905 1.799 49.179 1.00 93.56 481 ASN A CA 1
ATOM 3695 C C . ASN A 1 481 ? -22.025 0.683 48.130 1.00 93.56 481 ASN A C 1
ATOM 3697 O O . ASN A 1 481 ? -22.242 0.926 46.941 1.00 93.56 481 ASN A O 1
ATOM 3701 N N . ASN A 1 482 ? -21.916 -0.563 48.596 1.00 93.56 482 ASN A N 1
ATOM 3702 C CA . ASN A 1 482 ? -21.988 -1.743 47.733 1.00 93.56 482 ASN A CA 1
ATOM 3703 C C . ASN A 1 482 ? -23.375 -1.956 47.102 1.00 93.56 482 ASN A C 1
ATOM 3705 O O . ASN A 1 482 ? -23.455 -2.509 46.011 1.00 93.56 482 ASN A O 1
ATOM 3709 N N . GLN A 1 483 ? -24.457 -1.485 47.735 1.00 92.44 483 GLN A N 1
ATOM 3710 C CA . GLN A 1 483 ? -25.797 -1.563 47.145 1.00 92.44 483 GLN A CA 1
ATOM 3711 C C . GLN A 1 483 ? -25.904 -0.647 45.919 1.00 92.44 483 GLN A C 1
ATOM 3713 O O . GLN A 1 483 ? -26.391 -1.066 44.870 1.00 92.44 483 GLN A O 1
ATOM 3718 N N . LEU A 1 484 ? -25.392 0.583 46.030 1.00 92.62 484 LEU A N 1
ATOM 3719 C CA . LEU A 1 484 ? -25.323 1.521 44.913 1.00 92.62 484 LEU A CA 1
ATOM 3720 C C . LEU A 1 484 ? -24.397 0.995 43.804 1.00 92.62 484 LEU A C 1
ATOM 3722 O O . LEU A 1 484 ? -24.767 1.019 42.632 1.00 92.62 484 LEU A O 1
ATOM 3726 N N . ARG A 1 485 ? -23.227 0.448 44.161 1.00 95.50 485 ARG A N 1
ATOM 3727 C CA . ARG A 1 485 ? -22.306 -0.209 43.217 1.00 95.50 485 ARG A CA 1
ATOM 3728 C C . ARG A 1 485 ? -23.004 -1.265 42.368 1.00 95.50 485 ARG A C 1
ATOM 3730 O O . ARG A 1 485 ? -22.852 -1.237 41.148 1.00 95.50 485 ARG A O 1
ATOM 3737 N N . ASP A 1 486 ? -23.745 -2.178 42.991 1.00 95.88 486 ASP A N 1
ATOM 3738 C CA . ASP A 1 486 ? -24.373 -3.296 42.282 1.00 95.88 486 ASP A CA 1
ATOM 3739 C C . ASP A 1 486 ? -25.352 -2.803 41.213 1.00 95.88 486 ASP A C 1
ATOM 3741 O O . ASP A 1 486 ? -25.345 -3.292 40.081 1.00 95.88 486 ASP A O 1
ATOM 3745 N N . VAL A 1 487 ? -26.134 -1.773 41.541 1.00 94.12 487 VAL A N 1
ATOM 3746 C CA . VAL A 1 487 ? -27.062 -1.129 40.608 1.00 94.12 487 VAL A CA 1
ATOM 3747 C C . VAL A 1 487 ? -26.304 -0.416 39.486 1.00 94.12 487 VAL A C 1
ATOM 3749 O O . VAL A 1 487 ? -26.534 -0.706 38.309 1.00 94.12 487 VAL A O 1
ATOM 3752 N N . LEU A 1 488 ? -25.384 0.492 39.828 1.00 95.19 488 LEU A N 1
ATOM 3753 C CA . LEU A 1 488 ? -24.710 1.354 38.853 1.00 95.19 488 LEU A CA 1
ATOM 3754 C C . LEU A 1 488 ? -23.850 0.554 37.874 1.00 95.19 488 LEU A C 1
ATOM 3756 O O . LEU A 1 488 ? -23.929 0.774 36.663 1.00 95.19 488 LEU A O 1
ATOM 3760 N N . VAL A 1 489 ? -23.060 -0.402 38.372 1.00 96.75 489 VAL A N 1
ATOM 3761 C CA . VAL A 1 489 ? -22.191 -1.224 37.522 1.00 96.75 489 VAL A CA 1
ATOM 3762 C C . VAL A 1 489 ? -23.033 -2.120 36.618 1.00 96.75 489 VAL A C 1
ATOM 3764 O O . VAL A 1 489 ? -22.759 -2.185 35.421 1.00 96.75 489 VAL A O 1
ATOM 3767 N N . LYS A 1 490 ? -24.097 -2.754 37.134 1.00 96.25 490 LYS A N 1
ATOM 3768 C CA . LYS A 1 490 ? -24.977 -3.592 36.308 1.00 96.25 490 LYS A CA 1
ATOM 3769 C C . LYS A 1 490 ? -25.640 -2.784 35.191 1.00 96.25 490 LYS A C 1
ATOM 3771 O O . LYS A 1 490 ? -25.553 -3.176 34.029 1.00 96.25 490 LYS A O 1
ATOM 3776 N N . ARG A 1 491 ? -26.262 -1.642 35.510 1.00 94.88 491 ARG A N 1
ATOM 3777 C CA . ARG A 1 491 ? -26.911 -0.771 34.509 1.00 94.88 491 ARG A CA 1
ATOM 3778 C C . ARG A 1 491 ? -25.914 -0.296 33.455 1.00 94.88 491 ARG A C 1
ATOM 3780 O O . ARG A 1 491 ? -26.210 -0.342 32.260 1.00 94.88 491 ARG A O 1
ATOM 3787 N N . TRP A 1 492 ? -24.706 0.071 33.882 1.00 96.38 492 TRP A N 1
ATOM 3788 C CA . TRP A 1 492 ? -23.638 0.479 32.977 1.00 96.38 492 TRP A CA 1
ATOM 3789 C C . TRP A 1 492 ? -23.184 -0.662 32.051 1.00 96.38 492 TRP A C 1
ATOM 3791 O O . TRP A 1 492 ? -23.069 -0.447 30.844 1.00 96.38 492 TRP A O 1
ATOM 3801 N N . LEU A 1 493 ? -23.024 -1.890 32.557 1.00 97.31 493 LEU A N 1
ATOM 3802 C CA . LEU A 1 493 ? -22.709 -3.065 31.732 1.00 97.31 493 LEU A CA 1
ATOM 3803 C C . LEU A 1 493 ? -23.807 -3.348 30.694 1.00 97.31 493 LEU A C 1
ATOM 3805 O O . LEU A 1 493 ? -23.502 -3.559 29.519 1.00 97.31 493 LEU A O 1
ATOM 3809 N N . ILE A 1 494 ? -25.085 -3.292 31.088 1.00 96.00 494 ILE A N 1
ATOM 3810 C CA . ILE A 1 494 ? -26.207 -3.458 30.146 1.00 96.00 494 ILE A CA 1
ATOM 3811 C C . ILE A 1 494 ? -26.162 -2.352 29.080 1.00 96.00 494 ILE A C 1
ATOM 3813 O O . ILE A 1 494 ? -26.414 -2.624 27.905 1.00 96.00 494 ILE A O 1
ATOM 3817 N N . SER A 1 495 ? -25.775 -1.122 29.446 1.00 94.81 495 SER A N 1
ATOM 3818 C CA . SER A 1 495 ? -25.607 -0.033 28.476 1.00 94.81 495 SER A CA 1
ATOM 3819 C C . SER A 1 495 ? -24.502 -0.330 27.458 1.00 94.81 495 SER A C 1
ATOM 3821 O O . SER A 1 495 ? -24.697 -0.134 26.263 1.00 94.81 495 SER A O 1
ATOM 3823 N N . ALA A 1 496 ? -23.375 -0.900 27.887 1.00 95.44 496 ALA A N 1
ATOM 3824 C CA . ALA A 1 496 ? -22.294 -1.283 26.984 1.00 95.44 496 ALA A CA 1
ATOM 3825 C C . ALA A 1 496 ? -22.731 -2.377 25.994 1.00 95.44 496 ALA A C 1
ATOM 3827 O O . ALA A 1 496 ? -22.437 -2.270 24.801 1.00 95.44 496 ALA A O 1
ATOM 3828 N N . VAL A 1 497 ? -23.512 -3.368 26.436 1.00 95.81 497 VAL A N 1
ATOM 3829 C CA . VAL A 1 497 ? -24.113 -4.363 25.530 1.00 95.81 497 VAL A CA 1
ATOM 3830 C C . VAL A 1 497 ? -25.111 -3.714 24.571 1.00 95.81 497 VAL A C 1
ATOM 3832 O O . VAL A 1 497 ? -25.065 -3.963 23.366 1.00 95.81 497 VAL A O 1
ATOM 3835 N N . ALA A 1 498 ? -25.982 -2.836 25.067 1.00 93.56 498 ALA A N 1
ATOM 3836 C CA . ALA A 1 498 ? -26.951 -2.132 24.235 1.00 93.56 498 ALA A CA 1
ATOM 3837 C C . ALA A 1 498 ? -26.270 -1.292 23.137 1.00 93.56 498 ALA A C 1
ATOM 3839 O O . ALA A 1 498 ? -26.753 -1.282 22.003 1.00 93.56 498 ALA A O 1
ATOM 3840 N N . ALA A 1 499 ? -25.129 -0.661 23.436 1.00 92.62 499 ALA A N 1
ATOM 3841 C CA . ALA A 1 499 ? -24.330 0.099 22.475 1.00 92.62 499 ALA A CA 1
ATOM 3842 C C . ALA A 1 499 ? -23.749 -0.785 21.363 1.00 92.62 499 ALA A C 1
ATOM 3844 O O . ALA A 1 499 ? -23.629 -0.345 20.221 1.00 92.62 499 ALA A O 1
ATOM 3845 N N . ALA A 1 500 ? -23.409 -2.038 21.676 1.00 92.19 500 ALA A N 1
ATOM 3846 C CA . ALA A 1 500 ? -22.890 -2.992 20.702 1.00 92.19 500 ALA A CA 1
ATOM 3847 C C . ALA A 1 500 ? -23.992 -3.622 19.831 1.00 92.19 500 ALA A C 1
ATOM 3849 O O . ALA A 1 500 ? -23.746 -3.885 18.650 1.00 92.19 500 ALA A O 1
ATOM 3850 N N . MET A 1 501 ? -25.178 -3.860 20.411 1.00 90.94 501 MET A N 1
ATOM 3851 C CA . MET A 1 501 ? -26.256 -4.665 19.818 1.00 90.94 501 MET A CA 1
ATOM 3852 C C . MET A 1 501 ? -27.342 -3.850 19.103 1.00 90.94 501 MET A C 1
ATOM 3854 O O . MET A 1 501 ? -27.971 -4.358 18.174 1.00 90.94 501 MET A O 1
ATOM 3858 N N . ARG A 1 502 ? -27.611 -2.599 19.507 1.00 88.62 502 ARG A N 1
ATOM 3859 C CA . ARG A 1 502 ? -28.715 -1.825 18.915 1.00 88.62 502 ARG A CA 1
ATOM 3860 C C . ARG A 1 502 ? -28.369 -1.298 17.517 1.00 88.62 502 ARG A C 1
ATOM 3862 O O . ARG A 1 502 ? -27.400 -0.552 17.376 1.00 88.62 502 ARG A O 1
ATOM 3869 N N . PRO A 1 503 ? -29.207 -1.557 16.493 1.00 79.44 503 PRO A N 1
ATOM 3870 C CA . PRO A 1 503 ? -28.954 -1.063 15.138 1.00 79.44 503 PRO A CA 1
ATOM 3871 C C . PRO A 1 503 ? -29.071 0.465 15.043 1.00 79.44 503 PRO A C 1
ATOM 3873 O O . PRO A 1 503 ? -28.247 1.109 14.398 1.00 79.44 503 PRO A O 1
ATOM 3876 N N . ASN A 1 504 ? -30.038 1.049 15.759 1.00 79.50 504 ASN A N 1
ATOM 3877 C CA . ASN A 1 504 ? -30.349 2.484 15.725 1.00 79.50 504 ASN A CA 1
ATOM 3878 C C . ASN A 1 504 ? -29.599 3.291 16.796 1.00 79.50 504 ASN A C 1
ATOM 3880 O O . ASN A 1 504 ? -29.938 4.445 17.053 1.00 79.50 504 ASN A O 1
ATOM 3884 N N . GLY A 1 505 ? -28.587 2.686 17.428 1.00 74.75 505 GLY A N 1
ATOM 3885 C CA . GLY A 1 505 ? -27.814 3.321 18.488 1.00 74.75 505 GLY A CA 1
ATOM 3886 C C . GLY A 1 505 ? -28.589 3.406 19.796 1.00 74.75 505 GLY A C 1
ATOM 3887 O O . GLY A 1 505 ? -29.713 2.905 19.937 1.00 74.75 505 GLY A O 1
ATOM 3888 N N . MET A 1 506 ? -27.957 4.018 20.786 1.00 82.69 506 MET A N 1
ATOM 3889 C CA . MET A 1 506 ? -28.550 4.204 22.099 1.00 82.69 506 MET A CA 1
ATOM 3890 C C . MET A 1 506 ? -28.162 5.548 22.701 1.00 82.69 506 MET A C 1
ATOM 3892 O O . MET A 1 506 ? -27.124 6.106 22.368 1.00 82.69 506 MET A O 1
ATOM 3896 N N . TRP A 1 507 ? -28.953 6.027 23.653 1.00 77.62 507 TRP A N 1
ATOM 3897 C CA . TRP A 1 507 ? -28.493 7.047 24.588 1.00 77.62 507 TRP A CA 1
ATOM 3898 C C . TRP A 1 507 ? -28.027 6.364 25.875 1.00 77.62 507 TRP A C 1
ATOM 3900 O O . TRP A 1 507 ? -28.681 5.435 26.360 1.00 77.62 507 TRP A O 1
ATOM 3910 N N . SER A 1 508 ? -26.922 6.843 26.444 1.00 73.12 508 SER A N 1
ATOM 3911 C CA . SER A 1 508 ? -26.549 6.549 27.828 1.00 73.12 508 SER A CA 1
ATOM 3912 C C . SER A 1 508 ? -26.752 7.806 28.668 1.00 73.12 508 SER A C 1
ATOM 3914 O O . SER A 1 508 ? -26.332 8.895 28.279 1.00 73.12 508 SER A O 1
ATOM 3916 N N . LYS A 1 509 ? -27.421 7.671 29.817 1.00 71.88 509 LYS A N 1
ATOM 3917 C CA . LYS A 1 509 ? -27.550 8.766 30.793 1.00 71.88 509 LYS A CA 1
ATOM 3918 C C . LYS A 1 509 ? -26.314 8.887 31.686 1.00 71.88 509 LYS A C 1
ATOM 3920 O O . LYS A 1 509 ? -26.110 9.958 32.238 1.00 71.88 509 LYS A O 1
ATOM 3925 N N . GLY A 1 510 ? -25.531 7.818 31.849 1.00 84.12 510 GLY A N 1
ATOM 3926 C CA . GLY A 1 510 ? -24.576 7.678 32.946 1.00 84.12 510 GLY A CA 1
ATOM 3927 C C . GLY A 1 510 ? -23.156 7.330 32.526 1.00 84.12 510 GLY A C 1
ATOM 3928 O O . GLY A 1 510 ? -22.932 6.391 31.764 1.00 84.12 510 GLY A O 1
ATOM 3929 N N . VAL A 1 511 ? -22.197 8.057 33.090 1.00 92.12 511 VAL A N 1
ATOM 3930 C CA . VAL A 1 511 ? -20.761 7.788 33.040 1.00 92.12 511 VAL A CA 1
ATOM 3931 C C . VAL A 1 511 ? -20.362 7.138 34.358 1.00 92.12 511 VAL A C 1
ATOM 3933 O O . VAL A 1 511 ? -20.313 7.810 35.392 1.00 92.12 511 VAL A O 1
ATOM 3936 N N . LEU A 1 512 ? -20.059 5.838 34.332 1.00 95.12 512 LEU A N 1
ATOM 3937 C CA . LEU A 1 512 ? -19.556 5.140 35.514 1.00 95.12 512 LEU A CA 1
ATOM 3938 C C . LEU A 1 512 ? -18.205 5.730 35.918 1.00 95.12 512 LEU A C 1
ATOM 3940 O O . LEU A 1 512 ? -17.235 5.648 35.165 1.00 95.12 512 LEU A O 1
ATOM 3944 N N . THR A 1 513 ? -18.158 6.344 37.095 1.00 94.19 513 THR A N 1
ATOM 3945 C CA . THR A 1 513 ? -16.999 7.094 37.574 1.00 94.19 513 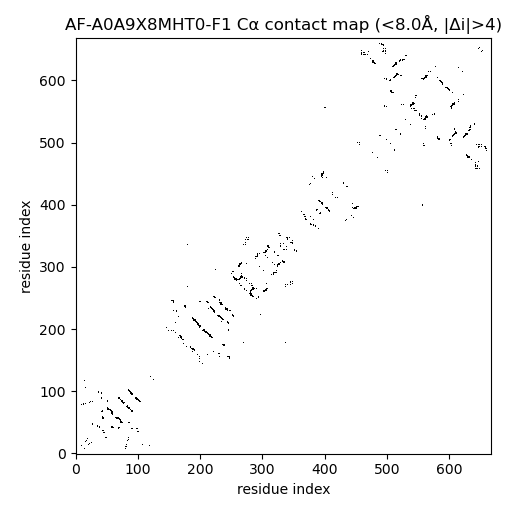THR A CA 1
ATOM 3946 C C . THR A 1 513 ? -16.423 6.421 38.804 1.00 94.19 513 THR A C 1
ATOM 3948 O O . THR A 1 513 ? -17.026 6.447 39.873 1.00 94.19 513 THR A O 1
ATOM 3951 N N . LEU A 1 514 ? -15.242 5.823 38.664 1.00 94.94 514 LEU A N 1
ATOM 3952 C CA . LEU A 1 514 ? -14.526 5.244 39.794 1.00 94.94 514 LEU A CA 1
ATOM 3953 C C . LEU A 1 514 ? -13.687 6.332 40.458 1.00 94.94 514 LEU A C 1
ATOM 3955 O O . LEU A 1 514 ? -12.822 6.945 39.828 1.00 94.94 514 LEU A O 1
ATOM 3959 N N . GLN A 1 515 ? -13.933 6.550 41.741 1.00 92.38 515 GLN A N 1
ATOM 3960 C CA . GLN A 1 515 ? -13.235 7.518 42.572 1.00 92.38 515 GLN A CA 1
ATOM 3961 C C . GLN A 1 515 ? -12.436 6.790 43.646 1.00 92.38 515 GLN A C 1
ATOM 3963 O O . GLN A 1 515 ? -12.925 5.841 44.243 1.00 92.38 515 GLN A O 1
ATOM 3968 N N . GLY A 1 516 ? -11.213 7.230 43.910 1.00 90.50 516 GLY A N 1
ATOM 3969 C CA . GLY A 1 516 ? -10.394 6.686 44.993 1.00 90.50 516 GLY A CA 1
ATOM 3970 C C . GLY A 1 516 ? -8.935 7.071 44.828 1.00 90.50 516 GLY A C 1
ATOM 3971 O O . GLY A 1 516 ? -8.586 7.763 43.869 1.00 90.50 516 GLY A O 1
ATOM 3972 N N . GLU A 1 517 ? -8.072 6.585 45.715 1.00 87.75 517 GLU A N 1
ATOM 3973 C CA . GLU A 1 517 ? -6.648 6.924 45.706 1.00 87.75 517 GLU A CA 1
ATOM 3974 C C . GLU A 1 517 ? -5.960 6.625 44.361 1.00 87.75 517 GLU A C 1
ATOM 3976 O O . GLU A 1 517 ? -6.381 5.776 43.556 1.00 87.75 517 GLU A O 1
ATOM 3981 N N . GLN A 1 518 ? -4.882 7.360 44.084 1.00 85.56 518 GLN A N 1
ATOM 3982 C CA . GLN A 1 518 ? -4.057 7.114 42.907 1.00 85.56 518 GLN A CA 1
ATOM 3983 C C . GLN A 1 518 ? -3.497 5.682 42.950 1.00 85.56 518 GLN A C 1
ATOM 3985 O O . GLN A 1 518 ? -3.201 5.150 44.012 1.00 85.56 518 GLN A O 1
ATOM 3990 N N . ASN A 1 519 ? -3.351 5.047 41.784 1.00 87.44 519 ASN A N 1
ATOM 3991 C CA . ASN A 1 519 ? -2.859 3.669 41.638 1.00 87.44 519 ASN A CA 1
ATOM 3992 C C . ASN A 1 519 ? -3.752 2.558 42.224 1.00 87.44 519 ASN A C 1
ATOM 3994 O O . ASN A 1 519 ? -3.346 1.401 42.205 1.00 87.44 519 ASN A O 1
ATOM 3998 N N . LEU A 1 520 ? -5.000 2.847 42.618 1.00 93.00 520 LEU A N 1
ATOM 3999 C CA . LEU A 1 520 ? -5.950 1.815 43.068 1.00 93.00 520 LEU A CA 1
ATOM 4000 C C . LEU A 1 520 ? -6.321 0.788 41.973 1.00 93.00 520 LEU A C 1
ATOM 4002 O O . LEU A 1 520 ? -6.920 -0.235 42.265 1.00 93.00 520 LEU A O 1
ATOM 4006 N N . GLY A 1 521 ? -5.971 1.036 40.704 1.00 93.75 521 GLY A N 1
ATOM 4007 C CA . GLY A 1 521 ? -6.257 0.129 39.584 1.00 93.75 521 GLY A CA 1
ATOM 4008 C C . GLY A 1 521 ? -7.530 0.457 38.798 1.00 93.75 521 GLY A C 1
ATOM 4009 O O . GLY A 1 521 ? -7.992 -0.384 38.038 1.00 93.75 521 GLY A O 1
ATOM 4010 N N . LYS A 1 522 ? -8.074 1.675 38.933 1.00 94.31 522 LYS A N 1
ATOM 4011 C CA . LYS A 1 522 ? -9.305 2.148 38.264 1.00 94.31 522 LYS A CA 1
ATOM 4012 C C . LYS A 1 522 ? -9.281 1.961 36.739 1.00 94.31 522 LYS A C 1
ATOM 4014 O O . LYS A 1 522 ? -10.095 1.228 36.189 1.00 94.31 522 LYS A O 1
ATOM 4019 N N . THR A 1 523 ? -8.306 2.564 36.057 1.00 94.12 523 THR A N 1
ATOM 4020 C CA . THR A 1 523 ? -8.142 2.433 34.598 1.00 94.12 523 THR A CA 1
ATOM 4021 C C . THR A 1 523 ? -7.837 0.987 34.198 1.00 94.12 523 THR A C 1
ATOM 4023 O O . THR A 1 523 ? -8.367 0.486 33.212 1.00 94.12 523 THR A O 1
ATOM 4026 N N . SER A 1 524 ? -7.041 0.272 35.004 1.00 95.81 524 SER A N 1
ATOM 4027 C CA . SER A 1 524 ? -6.739 -1.145 34.773 1.00 95.81 524 SER A CA 1
ATOM 4028 C C . SER A 1 524 ? -7.972 -2.044 34.876 1.00 95.81 524 SER A C 1
ATOM 4030 O O . SER A 1 524 ? -8.038 -3.033 34.156 1.00 95.81 524 SER A O 1
ATOM 4032 N N . TRP A 1 525 ? -8.945 -1.709 35.724 1.00 97.31 525 TRP A N 1
ATOM 4033 C CA . TRP A 1 525 ? -10.202 -2.445 35.838 1.00 97.31 525 TRP A CA 1
ATOM 4034 C C . TRP A 1 525 ? -11.046 -2.293 34.575 1.00 97.31 525 TRP A C 1
ATOM 4036 O O . TRP A 1 525 ? -11.453 -3.297 34.003 1.00 97.31 525 TRP A O 1
ATOM 4046 N N . PHE A 1 526 ? -11.204 -1.067 34.060 1.00 97.25 526 PHE A N 1
ATOM 4047 C CA . PHE A 1 526 ? -11.859 -0.848 32.764 1.00 97.25 526 PHE A CA 1
ATOM 4048 C C . PHE A 1 526 ? -11.131 -1.563 31.623 1.00 97.25 526 PHE A C 1
ATOM 4050 O O . PHE A 1 526 ? -11.771 -2.173 30.769 1.00 97.25 526 PHE A O 1
ATOM 4057 N N . ARG A 1 527 ? -9.792 -1.549 31.641 1.00 96.88 527 ARG A N 1
ATOM 4058 C CA . ARG A 1 527 ? -8.969 -2.293 30.681 1.00 96.88 527 ARG A CA 1
ATOM 4059 C C . ARG A 1 527 ? -9.214 -3.795 30.739 1.00 96.88 527 ARG A C 1
ATOM 4061 O O . ARG A 1 527 ? -9.276 -4.432 29.693 1.00 96.88 527 ARG A O 1
ATOM 4068 N N . ALA A 1 528 ? -9.368 -4.354 31.936 1.00 96.81 528 ALA A N 1
ATOM 4069 C CA . ALA A 1 528 ? -9.602 -5.779 32.132 1.00 96.81 528 ALA A CA 1
ATOM 4070 C C . ALA A 1 528 ? -10.955 -6.253 31.581 1.00 96.81 528 ALA A C 1
ATOM 4072 O O . ALA A 1 528 ? -11.110 -7.449 31.361 1.00 96.81 528 ALA A O 1
ATOM 4073 N N . LEU A 1 529 ? -11.897 -5.342 31.294 1.00 97.19 529 LEU A N 1
ATOM 4074 C CA . LEU A 1 529 ? -13.195 -5.689 30.712 1.00 97.19 529 LEU A CA 1
ATOM 4075 C C . LEU A 1 529 ? -13.124 -6.104 29.234 1.00 97.19 529 LEU A C 1
ATOM 4077 O O . LEU A 1 529 ? -14.067 -6.714 28.723 1.00 97.19 529 LEU A O 1
ATOM 4081 N N . VAL A 1 530 ? -12.039 -5.756 28.537 1.00 95.69 530 VAL A N 1
ATOM 4082 C CA . VAL A 1 530 ? -11.864 -5.998 27.100 1.00 95.69 530 VAL A CA 1
ATOM 4083 C C . VAL A 1 530 ? -10.616 -6.862 26.881 1.00 95.69 530 VAL A C 1
ATOM 4085 O O . VAL A 1 530 ? -9.535 -6.517 27.367 1.00 95.69 530 VAL A O 1
ATOM 4088 N N . PRO A 1 531 ? -10.716 -7.989 26.153 1.00 93.62 531 PRO A N 1
ATOM 4089 C CA . PRO A 1 531 ? -9.578 -8.871 25.919 1.00 93.62 531 PRO A CA 1
ATOM 4090 C C . PRO A 1 531 ? -8.524 -8.204 25.021 1.00 93.62 531 PRO A C 1
ATOM 4092 O O . PRO A 1 531 ? -8.794 -7.211 24.341 1.00 93.62 531 PRO A O 1
ATOM 4095 N N . ALA A 1 532 ? -7.301 -8.745 25.020 1.00 90.75 532 ALA A N 1
ATOM 4096 C CA . ALA A 1 532 ? -6.143 -8.143 24.353 1.00 90.75 532 ALA A CA 1
ATOM 4097 C C . ALA A 1 532 ? -6.382 -7.858 22.861 1.00 90.75 532 ALA A C 1
ATOM 4099 O O . ALA A 1 532 ? -6.004 -6.798 22.365 1.00 90.75 532 ALA A O 1
ATOM 4100 N N . GLU A 1 533 ? -7.066 -8.773 22.184 1.00 90.62 533 GLU A N 1
ATOM 4101 C CA . GLU A 1 533 ? -7.374 -8.749 20.756 1.00 90.62 533 GLU A CA 1
ATOM 4102 C C . GLU A 1 533 ? -8.328 -7.600 20.388 1.00 90.62 533 GLU A C 1
ATOM 4104 O O . GLU A 1 533 ? -8.266 -7.063 19.283 1.00 90.62 533 GLU A O 1
ATOM 4109 N N . LEU A 1 534 ? -9.174 -7.172 21.331 1.00 93.38 534 LEU A N 1
ATOM 4110 C CA . LEU A 1 534 ? -10.170 -6.114 21.146 1.00 93.38 534 LEU A CA 1
ATOM 4111 C C . LEU A 1 534 ? -9.788 -4.797 21.833 1.00 93.38 534 LEU A C 1
ATOM 4113 O O . LEU A 1 534 ? -10.566 -3.846 21.795 1.00 93.38 534 LEU A O 1
ATOM 4117 N N . ARG A 1 535 ? -8.590 -4.692 22.429 1.00 92.50 535 ARG A N 1
ATOM 4118 C CA . ARG A 1 535 ? -8.152 -3.473 23.142 1.00 92.50 535 ARG A CA 1
ATOM 4119 C C . ARG A 1 535 ? -8.174 -2.213 22.285 1.00 92.50 535 ARG A C 1
ATOM 4121 O O . ARG A 1 535 ? -8.346 -1.133 22.828 1.00 92.50 535 ARG A O 1
ATOM 4128 N N . HIS A 1 536 ? -8.044 -2.336 20.967 1.00 91.31 536 HIS A N 1
ATOM 4129 C CA . HIS A 1 536 ? -8.160 -1.209 20.039 1.00 91.31 536 HIS A CA 1
ATOM 4130 C C . HIS A 1 536 ? -9.560 -0.556 20.036 1.00 91.31 536 HIS A C 1
ATOM 4132 O O . HIS A 1 536 ? -9.718 0.538 19.509 1.00 91.31 536 HIS A O 1
ATOM 4138 N N . LEU A 1 537 ? -10.570 -1.199 20.637 1.00 93.94 537 LEU A N 1
ATOM 4139 C CA . LEU A 1 537 ? -11.934 -0.682 20.809 1.00 93.94 537 LEU A CA 1
ATOM 4140 C C . LEU A 1 537 ? -12.161 -0.045 22.190 1.00 93.94 537 LEU A C 1
ATOM 4142 O O . LEU A 1 537 ? -13.258 0.446 22.456 1.00 93.94 537 LEU A O 1
ATOM 4146 N N . LEU A 1 538 ? -11.148 -0.042 23.060 1.00 96.38 538 LEU A N 1
ATOM 4147 C CA . LEU A 1 538 ? -11.126 0.685 24.325 1.00 96.38 538 LEU A CA 1
ATOM 4148 C C . LEU A 1 538 ? -10.187 1.885 24.186 1.00 96.38 538 LEU A C 1
ATOM 4150 O O . LEU A 1 538 ? -9.016 1.730 23.842 1.00 96.38 538 LEU A O 1
ATOM 4154 N N . ARG A 1 539 ? -10.676 3.081 24.512 1.00 95.94 539 ARG A N 1
ATOM 4155 C CA . ARG A 1 539 ? -9.836 4.274 24.627 1.00 95.94 539 ARG A CA 1
ATOM 4156 C C . ARG A 1 539 ? -9.624 4.628 26.088 1.00 95.94 539 ARG A C 1
ATOM 4158 O O . ARG A 1 539 ? -10.584 4.908 26.793 1.00 95.94 539 ARG A O 1
ATOM 4165 N N . GLU A 1 540 ? -8.371 4.673 26.514 1.00 94.19 540 GLU A N 1
ATOM 4166 C CA . GLU A 1 540 ? -7.986 5.079 27.867 1.00 94.19 540 GLU A CA 1
ATOM 4167 C C . GLU A 1 540 ? -7.508 6.537 27.894 1.00 94.19 540 GLU A C 1
ATOM 4169 O O . GLU A 1 540 ? -6.923 7.013 26.915 1.00 94.19 540 GLU A O 1
ATOM 4174 N N . GLY A 1 541 ? -7.730 7.237 29.011 1.00 89.69 541 GLY A N 1
ATOM 4175 C CA . GLY A 1 541 ? -7.146 8.554 29.263 1.00 89.69 541 GLY A CA 1
ATOM 4176 C C . GLY A 1 541 ? -7.585 9.644 28.286 1.00 89.69 541 GLY A C 1
ATOM 4177 O O . GLY A 1 541 ? -6.798 10.538 27.975 1.00 89.69 541 GLY A O 1
ATOM 4178 N N . LEU A 1 542 ? -8.804 9.576 27.744 1.00 90.00 542 LEU A N 1
ATOM 4179 C CA . LEU A 1 542 ? -9.255 10.571 26.776 1.00 90.00 542 LEU A CA 1
ATOM 4180 C C . LEU A 1 542 ? -9.598 11.897 27.471 1.00 90.00 542 LEU A C 1
ATOM 4182 O O . LEU A 1 542 ? -10.498 11.959 28.307 1.00 90.00 542 LEU A O 1
ATOM 4186 N N . CYS A 1 543 ? -8.932 12.975 27.058 1.00 87.44 543 CYS A N 1
ATOM 4187 C CA . CYS A 1 543 ? -9.358 14.342 27.346 1.00 87.44 543 CYS A CA 1
ATOM 4188 C C . CYS A 1 543 ? -10.339 14.781 26.247 1.00 87.44 543 CYS A C 1
ATOM 4190 O O . CYS A 1 543 ? -9.936 15.073 25.116 1.00 87.44 543 CYS A O 1
ATOM 4192 N N . LEU A 1 544 ? -11.637 14.723 26.551 1.00 86.56 544 LEU A N 1
ATOM 4193 C CA . LEU A 1 544 ? -12.697 14.949 25.571 1.00 86.56 544 LEU A CA 1
ATOM 4194 C C . LEU A 1 544 ? -13.016 16.442 25.435 1.00 86.56 544 LEU A C 1
ATOM 4196 O O . LEU A 1 544 ? -13.308 17.134 26.405 1.00 86.56 544 LEU A O 1
ATOM 4200 N N . ASP A 1 545 ? -13.030 16.920 24.199 1.00 87.50 545 ASP A N 1
ATOM 4201 C CA . ASP A 1 545 ? -13.509 18.246 23.842 1.00 87.50 545 ASP A CA 1
ATOM 4202 C C . ASP A 1 545 ? -14.719 18.099 22.915 1.00 87.50 545 ASP A C 1
ATOM 4204 O O . ASP A 1 545 ? -14.578 17.805 21.728 1.00 87.50 545 ASP A O 1
ATOM 4208 N N . ALA A 1 546 ? -15.918 18.287 23.470 1.00 84.25 546 ALA A N 1
ATOM 4209 C CA . ALA A 1 546 ? -17.181 18.106 22.752 1.00 84.25 546 ALA A CA 1
ATOM 4210 C C . ALA A 1 546 ? -17.393 19.117 21.606 1.00 84.25 546 ALA A C 1
ATOM 4212 O O . ALA A 1 546 ? -18.265 18.908 20.763 1.00 84.25 546 ALA A O 1
ATOM 4213 N N . GLN A 1 547 ? -16.608 20.199 21.554 1.00 82.62 547 GLN A N 1
ATOM 4214 C CA . GLN A 1 547 ? -16.660 21.193 20.479 1.00 82.62 547 GLN A CA 1
ATOM 4215 C C . GLN A 1 547 ? -15.631 20.903 19.372 1.00 82.62 547 GLN A C 1
ATOM 4217 O O . GLN A 1 547 ? -15.745 21.421 18.258 1.00 82.62 547 GLN A O 1
ATOM 4222 N N . ASN A 1 548 ? -14.638 20.051 19.644 1.00 86.81 548 ASN A N 1
ATOM 4223 C CA . ASN A 1 548 ? -13.619 19.654 18.682 1.00 86.81 548 ASN A CA 1
ATOM 4224 C C . ASN A 1 548 ? -14.033 18.375 17.934 1.00 86.81 548 ASN A C 1
ATOM 4226 O O . ASN A 1 548 ? -14.130 17.291 18.513 1.00 86.81 548 ASN A O 1
ATOM 4230 N N . LYS A 1 549 ? -14.205 18.489 16.612 1.00 84.12 549 LYS A N 1
ATOM 4231 C CA . LYS A 1 549 ? -14.632 17.373 15.754 1.00 84.12 549 LYS A CA 1
ATOM 4232 C C . LYS A 1 549 ? -13.686 16.168 15.796 1.00 84.12 549 LYS A C 1
ATOM 4234 O O . LYS A 1 549 ? -14.176 15.044 15.791 1.00 84.12 549 LYS A O 1
ATOM 4239 N N . ASP A 1 550 ? -12.373 16.374 15.879 1.00 85.62 550 ASP A N 1
ATOM 4240 C CA . ASP A 1 550 ? -11.396 15.278 15.927 1.00 85.62 550 ASP A CA 1
ATOM 4241 C C . ASP A 1 550 ? -11.411 14.568 17.287 1.00 85.62 550 ASP A C 1
ATOM 4243 O O . ASP A 1 550 ? -11.281 13.343 17.356 1.00 85.62 550 ASP A O 1
ATOM 4247 N N . SER A 1 551 ? -11.630 15.320 18.373 1.00 89.25 551 SER A N 1
ATOM 4248 C CA . SER A 1 551 ? -11.795 14.755 19.720 1.00 89.25 551 SER A CA 1
ATOM 4249 C C . SER A 1 551 ? -13.061 13.899 19.802 1.00 89.25 551 SER A C 1
ATOM 4251 O O . SER A 1 551 ? -13.000 12.744 20.229 1.00 89.25 551 SER A O 1
ATOM 4253 N N . VAL A 1 552 ? -14.184 14.418 19.291 1.00 89.94 552 VAL A N 1
ATOM 4254 C CA . VAL A 1 552 ? -15.445 13.674 19.178 1.00 89.94 552 VAL A CA 1
ATOM 4255 C C . VAL A 1 552 ? -15.270 12.439 18.297 1.00 89.94 552 VAL A C 1
ATOM 4257 O O . VAL A 1 552 ? -15.625 11.347 18.729 1.00 89.94 552 VAL A O 1
ATOM 4260 N N . MET A 1 553 ? -14.676 12.572 17.105 1.00 89.56 553 MET A N 1
ATOM 4261 C CA . MET A 1 553 ? -14.428 11.449 16.192 1.00 89.56 553 MET A CA 1
ATOM 4262 C C . MET A 1 553 ? -13.581 10.361 16.857 1.00 89.56 553 MET A C 1
ATOM 4264 O O . MET A 1 553 ? -13.907 9.179 16.749 1.00 89.56 553 MET A O 1
ATOM 4268 N N . THR A 1 554 ? -12.536 10.751 17.591 1.00 90.94 554 THR A N 1
ATOM 4269 C CA . THR A 1 554 ? -11.700 9.819 18.356 1.00 90.94 554 THR A CA 1
ATOM 4270 C C . THR A 1 554 ? -12.522 9.095 19.417 1.00 90.94 554 THR A C 1
ATOM 4272 O O . THR A 1 554 ? -12.464 7.870 19.487 1.00 90.94 554 THR A O 1
ATOM 4275 N N . ALA A 1 555 ? -13.325 9.814 20.208 1.00 91.44 555 ALA A N 1
ATOM 4276 C CA . ALA A 1 555 ? -14.173 9.213 21.235 1.00 91.44 555 ALA A CA 1
ATOM 4277 C C . ALA A 1 555 ? -15.144 8.189 20.637 1.00 91.44 555 ALA A C 1
ATOM 4279 O O . ALA A 1 555 ? -15.178 7.034 21.054 1.00 91.44 555 ALA A O 1
ATOM 4280 N N . VAL A 1 556 ? -15.893 8.592 19.611 1.00 91.88 556 VAL A N 1
ATOM 4281 C CA . VAL A 1 556 ? -16.976 7.762 19.077 1.00 91.88 556 VAL A CA 1
ATOM 4282 C C . VAL A 1 556 ? -16.475 6.597 18.228 1.00 91.88 556 VAL A C 1
ATOM 4284 O O . VAL A 1 556 ? -17.272 5.748 17.847 1.00 91.88 556 VAL A O 1
ATOM 4287 N N . SER A 1 557 ? -15.179 6.525 17.912 1.00 92.88 557 SER A N 1
ATOM 4288 C CA . SER A 1 557 ? -14.567 5.395 17.188 1.00 92.88 557 SER A CA 1
ATOM 4289 C C . SER A 1 557 ? -14.180 4.221 18.103 1.00 92.88 557 SER A C 1
ATOM 4291 O O . SER A 1 557 ? -13.518 3.285 17.663 1.00 92.88 557 SER A O 1
ATOM 4293 N N . HIS A 1 558 ? -14.584 4.257 19.374 1.00 95.38 558 HIS A N 1
ATOM 4294 C CA . HIS A 1 558 ? -14.323 3.215 20.366 1.00 95.38 558 HIS A CA 1
ATOM 4295 C C . HIS A 1 558 ? -15.632 2.785 21.041 1.00 95.38 558 HIS A C 1
ATOM 4297 O O . HIS A 1 558 ? -16.601 3.547 21.097 1.00 95.38 558 HIS A O 1
ATOM 4303 N N . TRP A 1 559 ? -15.667 1.557 21.556 1.00 95.69 559 TRP A N 1
ATOM 4304 C CA . TRP A 1 559 ? -16.809 1.030 22.301 1.00 95.69 559 TRP A CA 1
ATOM 4305 C C . TRP A 1 559 ? -16.827 1.561 23.732 1.00 95.69 559 TRP A C 1
ATOM 4307 O O . TRP A 1 559 ? -17.829 2.125 24.165 1.00 95.69 559 TRP A O 1
ATOM 4317 N N . LEU A 1 560 ? -15.709 1.425 24.445 1.00 96.38 560 LEU A N 1
ATOM 4318 C CA . LEU A 1 560 ? -15.541 1.949 25.798 1.00 96.38 560 LEU A CA 1
ATOM 4319 C C . LEU A 1 560 ? -14.541 3.101 25.769 1.00 96.38 560 LEU A C 1
ATOM 4321 O O . LEU A 1 560 ? -13.470 2.984 25.172 1.00 96.38 560 LEU A O 1
ATOM 4325 N N . VAL A 1 561 ? -14.886 4.213 26.411 1.00 95.62 561 VAL A N 1
ATOM 4326 C CA . VAL A 1 561 ? -14.018 5.392 26.494 1.00 95.62 561 VAL A CA 1
ATOM 4327 C C . VAL A 1 561 ? -13.892 5.827 27.941 1.00 95.62 561 VAL A C 1
ATOM 4329 O O . VAL A 1 561 ? -14.861 6.274 28.552 1.00 95.62 561 VAL A O 1
ATOM 4332 N N . GLU A 1 562 ? -12.679 5.723 28.467 1.00 95.12 562 GLU A N 1
ATOM 4333 C CA . GLU A 1 562 ? -12.322 6.179 29.800 1.00 95.12 562 GLU A CA 1
ATOM 4334 C C . GLU A 1 562 ? -11.831 7.633 29.750 1.00 95.12 562 GLU A C 1
ATOM 4336 O O . GLU A 1 562 ? -10.896 7.985 29.024 1.00 95.12 562 GLU A O 1
ATOM 4341 N N . LEU A 1 563 ? -12.499 8.488 30.523 1.00 91.31 563 LEU A N 1
ATOM 4342 C CA . LEU A 1 563 ? -12.213 9.910 30.678 1.00 91.31 563 LEU A CA 1
ATOM 4343 C C . LEU A 1 563 ? -11.218 10.119 31.833 1.00 91.31 563 LEU A C 1
ATOM 4345 O O . LEU A 1 563 ? -11.612 10.490 32.940 1.00 91.31 563 LEU A O 1
ATOM 4349 N N . GLY A 1 564 ? -9.930 9.875 31.579 1.00 78.56 564 GLY A N 1
ATOM 4350 C CA . GLY A 1 564 ? -8.886 9.925 32.618 1.00 78.56 564 GLY A CA 1
ATOM 4351 C C . GLY A 1 564 ? -8.537 11.323 33.138 1.00 78.56 564 GLY A C 1
ATOM 4352 O O . GLY A 1 564 ? -8.028 11.462 34.247 1.00 78.56 564 GLY A O 1
ATOM 4353 N N . GLU A 1 565 ? -8.853 12.380 32.385 1.00 72.44 565 GLU A N 1
ATOM 4354 C CA . GLU A 1 565 ? -8.717 13.775 32.827 1.00 72.44 565 GLU A CA 1
ATOM 4355 C C . GLU A 1 565 ? -10.088 14.434 32.996 1.00 72.44 565 GLU A C 1
ATOM 4357 O O . GLU A 1 565 ? -10.383 15.497 32.431 1.00 72.44 565 GLU A O 1
ATOM 4362 N N . LEU A 1 566 ? -10.966 13.790 33.768 1.00 77.50 566 LEU A N 1
ATOM 4363 C CA . LEU A 1 566 ? -12.333 14.274 33.927 1.00 77.50 566 LEU A CA 1
ATOM 4364 C C . LEU A 1 566 ? -12.382 15.713 34.477 1.00 77.50 566 LEU A C 1
ATOM 4366 O O . LEU A 1 566 ? -13.206 16.504 34.032 1.00 77.50 566 LEU A O 1
ATOM 4370 N N . GLU A 1 567 ? -11.457 16.108 35.359 1.00 73.25 567 GLU A N 1
ATOM 4371 C CA . GLU A 1 567 ? -11.367 17.494 35.846 1.00 73.25 567 GLU A CA 1
ATOM 4372 C C . GLU A 1 567 ? -11.075 18.512 34.735 1.00 73.25 567 GLU A C 1
ATOM 4374 O O . GLU A 1 567 ? -11.690 19.579 34.701 1.00 73.25 567 GLU A O 1
ATOM 4379 N N . ALA A 1 568 ? -10.140 18.209 33.828 1.00 72.94 568 ALA A N 1
ATOM 4380 C CA . ALA A 1 568 ? -9.795 19.098 32.719 1.00 72.94 568 ALA A CA 1
ATOM 4381 C C . ALA A 1 568 ? -10.956 19.197 31.719 1.00 72.94 568 ALA A C 1
ATOM 4383 O O . ALA A 1 568 ? -11.317 20.295 31.290 1.00 72.94 568 ALA A O 1
ATOM 4384 N N . THR A 1 569 ? -11.587 18.056 31.438 1.00 72.81 569 THR A N 1
ATOM 4385 C CA . THR A 1 569 ? -12.773 17.933 30.581 1.00 72.81 569 THR A CA 1
ATOM 4386 C C . THR A 1 569 ? -13.937 18.770 31.137 1.00 72.81 569 THR A C 1
ATOM 4388 O O . THR A 1 569 ? -14.501 19.607 30.434 1.00 72.81 569 THR A O 1
ATOM 4391 N N . LEU A 1 570 ? -14.251 18.627 32.432 1.00 74.19 570 LEU A N 1
ATOM 4392 C CA . LEU A 1 570 ? -15.329 19.362 33.107 1.00 74.19 570 LEU A CA 1
ATOM 4393 C C . LEU A 1 570 ? -15.045 20.861 33.263 1.00 74.19 570 LEU A C 1
ATOM 4395 O O . LEU A 1 570 ? -15.983 21.659 33.301 1.00 74.19 570 LEU A O 1
ATOM 4399 N N . ARG A 1 571 ? -13.773 21.268 33.391 1.00 70.75 571 ARG A N 1
ATOM 4400 C CA . ARG A 1 571 ? -13.392 22.689 33.490 1.00 70.75 571 ARG A CA 1
ATOM 4401 C C . ARG A 1 571 ? -13.605 23.450 32.189 1.00 70.75 571 ARG A C 1
ATOM 4403 O O . ARG A 1 571 ? -13.849 24.650 32.278 1.00 70.75 571 ARG A O 1
ATOM 4410 N N . ARG A 1 572 ? -13.492 22.789 31.031 1.00 71.94 572 ARG A N 1
ATOM 4411 C CA . ARG A 1 572 ? -13.722 23.426 29.728 1.00 71.94 572 ARG A CA 1
ATOM 4412 C C . ARG A 1 572 ? -15.193 23.755 29.523 1.00 71.94 572 ARG A C 1
ATOM 4414 O O . ARG A 1 572 ? -15.532 24.929 29.437 1.00 71.94 572 ARG A O 1
ATOM 4421 N N . ASP A 1 573 ? -16.044 22.734 29.447 1.00 73.06 573 ASP A N 1
ATOM 4422 C CA . ASP A 1 573 ? -17.462 22.914 29.127 1.00 73.06 573 ASP A CA 1
ATOM 4423 C C . ASP A 1 573 ? -18.298 21.716 29.610 1.00 73.06 573 ASP A C 1
ATOM 4425 O O . ASP A 1 573 ? -18.480 20.712 28.916 1.00 73.06 573 ASP A O 1
ATOM 4429 N N . MET A 1 574 ? -18.793 21.814 30.847 1.00 78.25 574 MET A N 1
ATOM 4430 C CA . MET A 1 574 ? -19.611 20.773 31.473 1.00 78.25 574 MET A CA 1
ATOM 4431 C C . MET A 1 574 ? -20.943 20.562 30.738 1.00 78.25 574 MET A C 1
ATOM 4433 O O . MET A 1 574 ? -21.384 19.423 30.606 1.00 78.25 574 MET A O 1
ATOM 4437 N N . GLU A 1 575 ? -21.585 21.623 30.248 1.00 80.62 575 GLU A N 1
ATOM 4438 C CA . GLU A 1 575 ? -22.903 21.524 29.612 1.00 80.62 575 GLU A CA 1
ATOM 4439 C C . GLU A 1 575 ? -22.809 20.886 28.221 1.00 80.62 575 GLU A C 1
ATOM 4441 O O . GLU A 1 575 ? -23.594 19.986 27.908 1.00 80.62 575 GLU A O 1
ATOM 4446 N N . ALA A 1 576 ? -21.794 21.241 27.422 1.00 82.81 576 ALA A N 1
ATOM 4447 C CA . ALA A 1 576 ? -21.548 20.566 26.147 1.00 82.81 576 ALA A CA 1
ATOM 4448 C C . ALA A 1 576 ? -21.229 19.075 26.335 1.00 82.81 576 ALA A C 1
ATOM 4450 O O . ALA A 1 576 ? -21.739 18.236 25.589 1.00 82.81 576 ALA A O 1
ATOM 4451 N N . LEU A 1 577 ? -20.448 18.723 27.363 1.00 83.38 577 LEU A N 1
ATOM 4452 C CA . LEU A 1 577 ? -20.164 17.327 27.696 1.00 83.38 577 LEU A CA 1
ATOM 4453 C C . LEU A 1 577 ? -21.439 16.568 28.093 1.00 83.38 577 LEU A C 1
ATOM 4455 O O . LEU A 1 577 ? -21.685 15.470 27.592 1.00 83.38 577 LEU A O 1
ATOM 4459 N N . LYS A 1 578 ? -22.277 17.154 28.957 1.00 81.69 578 LYS A N 1
ATOM 4460 C CA . LYS A 1 578 ? -23.557 16.561 29.371 1.00 81.69 578 LYS A CA 1
ATOM 4461 C C . LYS A 1 578 ? -24.486 16.323 28.183 1.00 81.69 578 LYS A C 1
ATOM 4463 O O . LYS A 1 578 ? -25.111 15.263 28.120 1.00 81.69 578 LYS A O 1
ATOM 4468 N N . ALA A 1 579 ? -24.571 17.285 27.262 1.00 85.06 579 ALA A N 1
ATOM 4469 C CA . ALA A 1 579 ? -25.350 17.154 26.036 1.00 85.06 579 ALA A CA 1
ATOM 4470 C C . ALA A 1 579 ? -24.799 16.027 25.150 1.00 85.06 579 ALA A C 1
ATOM 4472 O O . ALA A 1 579 ? -25.561 15.172 24.698 1.00 85.06 579 ALA A O 1
ATOM 4473 N N . PHE A 1 580 ? -23.477 15.979 24.968 1.00 87.25 580 PHE A N 1
ATOM 4474 C CA . PHE A 1 580 ? -22.798 14.979 24.148 1.00 87.25 580 PHE A CA 1
ATOM 4475 C C . PHE A 1 580 ? -22.953 13.545 24.677 1.00 87.25 580 PHE A C 1
ATOM 4477 O O . PHE A 1 580 ? -23.214 12.630 23.893 1.00 87.25 580 PHE A O 1
ATOM 4484 N N . ILE A 1 581 ? -22.856 13.332 25.995 1.00 85.62 581 ILE A N 1
ATOM 4485 C CA . ILE A 1 581 ? -23.059 12.012 26.621 1.00 85.62 581 ILE A CA 1
ATOM 4486 C C . ILE A 1 581 ? -24.458 11.467 26.298 1.00 85.62 581 ILE A C 1
ATOM 4488 O O . ILE A 1 581 ? -24.596 10.293 25.963 1.00 85.62 581 ILE A O 1
ATOM 4492 N N . THR A 1 582 ? -25.479 12.329 26.325 1.00 83.56 582 THR A N 1
ATOM 4493 C CA . THR A 1 582 ? -26.885 11.931 26.143 1.00 83.56 582 THR A CA 1
ATOM 4494 C C . THR A 1 582 ? -27.340 11.771 24.688 1.00 83.56 582 THR A C 1
ATOM 4496 O O . THR A 1 582 ? -28.478 11.368 24.453 1.00 83.56 582 THR A O 1
ATOM 4499 N N . GLN A 1 583 ? -26.496 12.082 23.701 1.00 85.06 583 GLN A N 1
ATOM 4500 C CA . GLN A 1 583 ? -26.852 11.937 22.286 1.00 85.06 583 GLN A CA 1
ATOM 4501 C C . GLN A 1 583 ? -27.035 10.463 21.887 1.00 85.06 583 GLN A C 1
ATOM 4503 O O . GLN A 1 583 ? -26.278 9.589 22.303 1.00 85.06 583 GLN A O 1
ATOM 4508 N N . THR A 1 584 ? -28.029 10.202 21.033 1.00 83.06 584 THR A N 1
ATOM 4509 C CA . THR A 1 584 ? -28.291 8.885 20.421 1.00 83.06 584 THR A CA 1
ATOM 4510 C C . THR A 1 584 ? -27.563 8.682 19.093 1.00 83.06 584 THR A C 1
ATOM 4512 O O . THR A 1 584 ? -27.391 7.547 18.646 1.00 83.06 584 THR A O 1
ATOM 4515 N N . VAL A 1 585 ? -27.167 9.781 18.447 1.00 86.25 585 VAL A N 1
ATOM 4516 C CA . VAL A 1 585 ? -26.580 9.817 17.107 1.00 86.25 585 VAL A CA 1
ATOM 4517 C C . VAL A 1 585 ? -25.447 10.838 17.085 1.00 86.25 585 VAL A C 1
ATOM 4519 O O . VAL A 1 585 ? -25.601 11.960 17.564 1.00 86.25 585 VAL A O 1
ATOM 4522 N N . ASP A 1 586 ? -24.331 10.446 16.483 1.00 85.44 586 ASP A N 1
ATOM 4523 C CA . ASP A 1 586 ? -23.145 11.260 16.267 1.00 85.44 586 ASP A CA 1
ATOM 4524 C C . ASP A 1 586 ? -23.126 11.789 14.833 1.00 85.44 586 ASP A C 1
ATOM 4526 O O . ASP A 1 586 ? -22.976 11.025 13.877 1.00 85.44 586 ASP A O 1
ATOM 4530 N N . ARG A 1 587 ? -23.258 13.108 14.669 1.00 84.00 587 ARG A N 1
ATOM 4531 C CA . ARG A 1 587 ? -23.110 13.775 13.368 1.00 84.00 587 ARG A CA 1
ATOM 4532 C C . ARG A 1 587 ? -21.654 14.154 13.152 1.00 84.00 587 ARG A C 1
ATOM 4534 O O . ARG A 1 587 ? -21.146 15.053 13.820 1.00 84.00 587 ARG A O 1
ATOM 4541 N N . LEU A 1 588 ? -20.982 13.484 12.221 1.00 81.62 588 LEU A N 1
ATOM 4542 C CA . LEU A 1 588 ? -19.586 13.777 11.901 1.00 81.62 588 LEU A CA 1
ATOM 4543 C C . LEU A 1 588 ? -19.290 13.610 10.413 1.00 81.62 588 LEU A C 1
ATOM 4545 O O . LEU A 1 588 ? -19.847 12.757 9.722 1.00 81.62 588 LEU A O 1
ATOM 4549 N N . ARG A 1 589 ? -18.363 14.436 9.935 1.00 77.44 589 ARG A N 1
ATOM 4550 C CA . ARG A 1 589 ? -17.802 14.353 8.591 1.00 77.44 589 ARG A CA 1
ATOM 4551 C C . ARG A 1 589 ? -16.484 13.614 8.667 1.00 77.44 589 ARG A C 1
ATOM 4553 O O . ARG A 1 589 ? -15.574 14.075 9.352 1.00 77.44 589 ARG A O 1
ATOM 4560 N N . ARG A 1 590 ? -16.359 12.499 7.958 1.00 72.12 590 ARG A N 1
ATOM 4561 C CA . ARG A 1 590 ? -15.061 11.831 7.862 1.00 72.12 590 ARG A CA 1
ATOM 4562 C C . ARG A 1 590 ? -14.106 12.645 6.996 1.00 72.12 590 ARG A C 1
ATOM 4564 O O . ARG A 1 590 ? -14.563 13.386 6.115 1.00 72.12 590 ARG A O 1
ATOM 4571 N N . PRO A 1 591 ? -12.788 12.474 7.184 1.00 65.00 591 PRO A N 1
ATOM 4572 C CA . PRO A 1 591 ? -11.812 12.969 6.230 1.00 65.00 591 PRO A CA 1
ATOM 4573 C C . PRO A 1 591 ? -12.215 12.572 4.802 1.00 65.00 591 PRO A C 1
ATOM 4575 O O . PRO A 1 591 ? -12.527 11.412 4.541 1.00 65.00 591 PRO A O 1
ATOM 4578 N N . TYR A 1 592 ? -12.217 13.548 3.891 1.00 59.38 592 TYR A N 1
ATOM 4579 C CA . TYR A 1 592 ? -12.495 13.379 2.455 1.00 59.38 592 TYR A CA 1
ATOM 4580 C C . TYR A 1 592 ? -13.945 13.062 2.046 1.00 59.38 592 TYR A C 1
ATOM 4582 O O . TYR A 1 592 ? -14.229 13.043 0.848 1.00 59.38 592 TYR A O 1
ATOM 4590 N N . ASP A 1 593 ? -14.886 12.896 2.980 1.00 67.50 593 ASP A N 1
ATOM 4591 C CA . ASP A 1 593 ? -16.303 12.759 2.622 1.00 67.50 593 ASP A CA 1
ATOM 4592 C C . ASP A 1 593 ? -16.909 14.122 2.249 1.00 67.50 593 ASP A C 1
ATOM 4594 O O . ASP A 1 593 ? -16.491 15.173 2.743 1.00 67.50 593 ASP A O 1
ATOM 4598 N N . ARG A 1 594 ? -17.879 14.136 1.327 1.00 67.31 594 ARG A N 1
ATOM 4599 C CA . ARG A 1 594 ? -18.511 15.374 0.822 1.00 67.31 594 ARG A CA 1
ATOM 4600 C C . ARG A 1 594 ? -19.614 15.908 1.737 1.00 67.31 594 ARG A C 1
ATOM 4602 O O . ARG A 1 594 ? -19.879 17.106 1.710 1.00 67.31 594 ARG A O 1
ATOM 4609 N N . VAL A 1 595 ? -20.231 15.032 2.525 1.00 74.44 595 VAL A N 1
ATOM 4610 C CA . VAL A 1 595 ? -21.381 15.323 3.387 1.00 74.44 595 VAL A CA 1
ATOM 4611 C C . VAL A 1 595 ? -21.164 14.740 4.779 1.00 74.44 595 VAL A C 1
ATOM 4613 O O . VAL A 1 595 ? -20.438 13.756 4.940 1.00 74.44 595 VAL A O 1
ATOM 4616 N N . ASP A 1 596 ? -21.784 15.358 5.779 1.00 79.75 596 ASP A N 1
ATOM 4617 C CA . ASP A 1 596 ? -21.812 14.832 7.141 1.00 79.75 596 ASP A CA 1
ATOM 4618 C C . ASP A 1 596 ? -22.629 13.533 7.165 1.00 79.75 596 ASP A C 1
ATOM 4620 O O . ASP A 1 596 ? -23.632 13.401 6.462 1.00 79.75 596 ASP A O 1
ATOM 4624 N N . SER A 1 597 ? -22.188 12.567 7.966 1.00 82.56 597 SER A N 1
ATOM 4625 C CA . SER A 1 597 ? -22.886 11.300 8.172 1.00 82.56 597 SER A CA 1
ATOM 4626 C C . SER A 1 597 ? -23.417 11.219 9.597 1.00 82.56 597 SER A C 1
ATOM 4628 O O . SER A 1 597 ? -22.802 11.725 10.540 1.00 82.56 597 SER A O 1
ATOM 4630 N N . GLU A 1 598 ? -24.569 10.574 9.746 1.00 87.06 598 GLU A N 1
ATOM 4631 C CA . GLU A 1 598 ? -25.188 10.295 11.037 1.00 87.06 598 GLU A CA 1
ATOM 4632 C C . GLU A 1 598 ? -24.826 8.875 11.471 1.00 87.06 598 GLU A C 1
ATOM 4634 O O . GLU A 1 598 ? -25.214 7.902 10.825 1.00 87.06 598 GLU A O 1
ATOM 4639 N N . PHE A 1 599 ? -24.069 8.743 12.558 1.00 86.50 599 PHE A N 1
ATOM 4640 C CA . PHE A 1 599 ? -23.687 7.444 13.099 1.00 86.50 599 PHE A CA 1
ATOM 4641 C C . PHE A 1 599 ? -24.482 7.142 14.361 1.00 86.50 599 PHE A C 1
ATOM 4643 O O . PHE A 1 599 ? -24.443 7.933 15.302 1.00 86.50 599 PHE A O 1
ATOM 4650 N N . PRO A 1 600 ? -25.156 5.989 14.442 1.00 89.19 600 PRO A N 1
ATOM 4651 C CA . PRO A 1 600 ? -25.753 5.555 15.693 1.00 89.19 600 PRO A CA 1
ATOM 4652 C C . PRO A 1 600 ? -24.698 5.460 16.804 1.00 89.19 600 PRO A C 1
ATOM 4654 O O . PRO A 1 600 ? -23.617 4.904 16.582 1.00 89.19 600 PRO A O 1
ATOM 4657 N N . ARG A 1 601 ? -25.006 5.988 17.995 1.00 90.44 601 ARG A N 1
ATOM 4658 C CA . ARG A 1 601 ? -24.084 5.987 19.138 1.00 90.44 601 ARG A CA 1
ATOM 4659 C C . ARG A 1 601 ? -23.820 4.553 19.601 1.00 90.44 601 ARG A C 1
ATOM 4661 O O . ARG A 1 601 ? -24.746 3.834 19.981 1.00 90.44 601 ARG A O 1
ATOM 4668 N N . ARG A 1 602 ? -22.539 4.168 19.578 1.00 92.19 602 ARG A N 1
ATOM 4669 C CA . ARG A 1 602 ? -22.011 2.839 19.966 1.00 92.19 602 ARG A CA 1
ATOM 4670 C C . ARG A 1 602 ? -20.948 2.913 21.063 1.00 92.19 602 ARG A C 1
ATOM 4672 O O . ARG A 1 602 ? -20.254 1.936 21.325 1.00 92.19 602 ARG A O 1
ATOM 4679 N N . THR A 1 603 ? -20.824 4.079 21.686 1.00 93.38 603 THR A N 1
ATOM 4680 C CA . THR A 1 603 ? -19.791 4.388 22.673 1.00 93.38 603 THR A CA 1
ATOM 4681 C C . THR A 1 603 ? -20.415 4.557 24.045 1.00 93.38 603 THR A C 1
ATOM 4683 O O . THR A 1 603 ? -21.400 5.284 24.194 1.00 93.38 603 THR A O 1
ATOM 4686 N N . VAL A 1 604 ? -19.811 3.920 25.043 1.00 94.56 604 VAL A N 1
ATOM 4687 C CA . VAL A 1 604 ? -20.152 4.064 26.455 1.00 94.56 604 VAL A CA 1
ATOM 4688 C C . VAL A 1 604 ? -18.963 4.653 27.197 1.00 94.56 604 VAL A C 1
ATOM 4690 O O . VAL A 1 604 ? -17.829 4.189 27.076 1.00 94.56 604 VAL A O 1
ATOM 4693 N N . PHE A 1 605 ? -19.236 5.703 27.964 1.00 94.38 605 PHE A N 1
ATOM 4694 C CA . PHE A 1 605 ? -18.218 6.433 28.703 1.00 94.38 605 PHE A CA 1
ATOM 4695 C C . PHE A 1 605 ? -18.079 5.896 30.126 1.00 94.38 605 PHE A C 1
ATOM 4697 O O . PHE A 1 605 ? -19.062 5.548 30.788 1.00 94.38 605 PHE A O 1
ATOM 4704 N N . CYS A 1 606 ? -16.848 5.894 30.609 1.00 95.25 606 CYS A N 1
ATOM 4705 C CA . CYS A 1 606 ? -16.499 5.737 32.009 1.00 95.25 606 CYS A CA 1
ATOM 4706 C C . CYS A 1 606 ? -15.434 6.766 32.392 1.00 95.25 606 CYS A C 1
ATOM 4708 O O . CYS A 1 606 ? -14.898 7.467 31.536 1.00 95.25 606 CYS A O 1
ATOM 4710 N N . ALA A 1 607 ? -15.141 6.899 33.677 1.00 93.69 607 ALA A N 1
ATOM 4711 C CA . ALA A 1 607 ? -14.128 7.827 34.151 1.00 93.69 607 ALA A CA 1
ATOM 4712 C C . ALA A 1 607 ? -13.397 7.276 35.370 1.00 93.69 607 ALA A C 1
ATOM 4714 O O . ALA A 1 607 ? -13.972 6.559 36.195 1.00 93.69 607 ALA A O 1
ATOM 4715 N N . SER A 1 608 ? -12.133 7.659 35.506 1.00 91.50 608 SER A N 1
ATOM 4716 C CA . SER A 1 608 ? -11.364 7.464 36.725 1.00 91.50 608 SER A CA 1
ATOM 4717 C C . SER A 1 608 ? -10.919 8.811 37.287 1.00 91.50 608 SER A C 1
ATOM 4719 O O . SER A 1 608 ? -10.410 9.670 36.574 1.00 91.50 608 SER A O 1
ATOM 4721 N N . VAL A 1 609 ? -11.137 9.015 38.587 1.00 90.00 609 VAL A N 1
ATOM 4722 C CA . VAL A 1 609 ? -10.780 10.260 39.280 1.00 90.00 609 VAL A CA 1
ATOM 4723 C C . VAL A 1 609 ? -10.063 9.972 40.592 1.00 90.00 609 VAL A C 1
ATOM 4725 O O . VAL A 1 609 ? -10.310 8.960 41.253 1.00 90.00 609 VAL A O 1
ATOM 4728 N N . ASN A 1 610 ? -9.142 10.865 40.955 1.00 86.50 610 ASN A N 1
ATOM 4729 C CA . ASN A 1 610 ? -8.391 10.782 42.210 1.00 86.50 610 ASN A CA 1
ATOM 4730 C C . ASN A 1 610 ? -8.926 11.743 43.282 1.00 86.50 610 ASN A C 1
ATOM 4732 O O . ASN A 1 610 ? -8.786 11.470 44.466 1.00 86.50 610 ASN A O 1
ATOM 4736 N N . SER A 1 611 ? -9.502 12.875 42.872 1.00 79.31 611 SER A N 1
ATOM 4737 C CA . SER A 1 611 ? -9.927 13.954 43.767 1.00 79.31 611 SER A CA 1
ATOM 4738 C C . SER A 1 611 ? -11.372 13.796 44.216 1.00 79.31 611 SER A C 1
ATOM 4740 O O . SER A 1 611 ? -12.243 13.440 43.423 1.00 79.31 611 SER A O 1
ATOM 4742 N N . ASP A 1 612 ? -11.642 14.194 45.458 1.00 70.94 612 ASP A N 1
ATOM 4743 C CA . ASP A 1 612 ? -12.995 14.276 46.005 1.00 70.94 612 ASP A CA 1
ATOM 4744 C C . ASP A 1 612 ? -13.829 15.445 45.481 1.00 70.94 612 ASP A C 1
ATOM 4746 O O . ASP A 1 612 ? -15.036 15.489 45.710 1.00 70.94 612 ASP A O 1
ATOM 4750 N N . ARG A 1 613 ? -13.203 16.400 44.782 1.00 69.31 613 ARG A N 1
ATOM 4751 C CA . ARG A 1 613 ? -13.835 17.656 44.349 1.00 69.31 613 ARG A CA 1
ATOM 4752 C C . ARG A 1 613 ? -13.729 17.886 42.841 1.00 69.31 613 ARG A C 1
ATOM 4754 O O . ARG A 1 613 ? -13.436 18.996 42.401 1.00 69.31 613 ARG A O 1
ATOM 4761 N N . PHE A 1 614 ? -13.950 16.844 42.042 1.00 73.94 614 PHE A N 1
ATOM 4762 C CA . PHE A 1 614 ? -13.940 16.976 40.579 1.00 73.94 614 PHE A CA 1
ATOM 4763 C C . PHE A 1 614 ? -15.258 17.550 40.020 1.00 73.94 614 PHE A C 1
ATOM 4765 O O . PHE A 1 614 ? -15.244 18.248 39.005 1.00 73.94 614 PHE A O 1
ATOM 4772 N N . LEU A 1 615 ? -16.388 17.324 40.701 1.00 72.12 615 LEU A N 1
ATOM 4773 C CA . LEU A 1 615 ? -17.680 17.941 40.382 1.00 72.12 615 LEU A CA 1
ATOM 4774 C C . LEU A 1 615 ? -17.834 19.246 41.171 1.00 72.12 615 LEU A C 1
ATOM 4776 O O . LEU A 1 615 ? -17.760 19.252 42.396 1.00 72.12 615 LEU A O 1
ATOM 4780 N N . LYS A 1 616 ? -18.049 20.363 40.465 1.00 61.62 616 LYS A N 1
ATOM 4781 C CA . LYS A 1 616 ? -18.235 21.693 41.081 1.00 61.62 616 LYS A CA 1
ATOM 4782 C C . LYS A 1 616 ? -19.603 21.871 41.756 1.00 61.62 616 LYS A C 1
ATOM 4784 O O . LYS A 1 616 ? -19.741 22.760 42.586 1.00 61.62 616 LYS A O 1
ATOM 4789 N N . ASP A 1 617 ? -20.583 21.046 41.394 1.00 60.09 617 ASP A N 1
ATOM 4790 C CA . ASP A 1 617 ? -21.953 21.081 41.908 1.00 60.09 617 ASP A CA 1
ATOM 4791 C C . ASP A 1 617 ? -22.403 19.643 42.211 1.00 60.09 617 ASP A C 1
ATOM 4793 O O . ASP A 1 617 ? -22.430 18.796 41.312 1.00 60.09 617 ASP A O 1
ATOM 4797 N N . ALA A 1 618 ? -22.686 19.349 43.481 1.00 49.69 618 ALA A N 1
ATOM 4798 C CA . ALA A 1 618 ? -23.106 18.023 43.935 1.00 49.69 618 ALA A CA 1
ATOM 4799 C C . ALA A 1 618 ? -24.568 17.714 43.565 1.00 49.69 618 ALA A C 1
ATOM 4801 O O . ALA A 1 618 ? -24.939 16.552 43.472 1.00 49.69 618 ALA A O 1
ATOM 4802 N N . THR A 1 619 ? -25.385 18.737 43.298 1.00 49.12 619 THR A N 1
ATOM 4803 C CA . THR A 1 619 ? -26.843 18.603 43.135 1.00 49.12 619 THR A CA 1
ATOM 4804 C C . THR A 1 619 ? -27.327 18.562 41.678 1.00 49.12 619 THR A C 1
ATOM 4806 O O . THR A 1 619 ? -28.517 18.396 41.434 1.00 49.12 619 THR A O 1
ATOM 4809 N N . GLY A 1 620 ? -26.424 18.678 40.692 1.00 51.00 620 GLY A N 1
ATOM 4810 C CA . GLY A 1 620 ? -26.779 18.811 39.265 1.00 51.00 620 GLY A CA 1
ATOM 4811 C C . GLY A 1 620 ? -26.070 17.859 38.290 1.00 51.00 620 GLY A C 1
ATOM 4812 O O . GLY A 1 620 ? -26.150 18.052 37.072 1.00 51.00 620 GLY A O 1
ATOM 4813 N N . ASN A 1 621 ? -25.344 16.852 38.789 1.00 67.56 621 ASN A N 1
ATOM 4814 C CA . ASN A 1 621 ? -24.459 15.996 37.985 1.00 67.56 621 ASN A CA 1
ATOM 4815 C C . ASN A 1 621 ? -24.894 14.521 37.934 1.00 67.56 621 ASN A C 1
ATOM 4817 O O . ASN A 1 621 ? -24.062 13.621 37.963 1.00 67.56 621 ASN A O 1
ATOM 4821 N N . THR A 1 622 ? -26.193 14.277 37.728 1.00 73.94 622 THR A N 1
ATOM 4822 C CA . THR A 1 622 ? -26.817 12.936 37.600 1.00 73.94 622 THR A CA 1
ATOM 4823 C C . THR A 1 622 ? -26.259 12.061 36.467 1.00 73.94 622 THR A C 1
ATOM 4825 O O . THR A 1 622 ? -26.524 10.862 36.402 1.00 73.94 622 THR A O 1
ATOM 4828 N N . ARG A 1 623 ? -25.469 12.651 35.559 1.00 82.81 623 ARG A N 1
ATOM 4829 C CA . ARG A 1 623 ? -24.789 11.949 34.462 1.00 82.81 623 ARG A CA 1
ATOM 4830 C C . ARG A 1 623 ? -23.482 11.279 34.881 1.00 82.81 623 ARG A C 1
ATOM 4832 O O . ARG A 1 623 ? -22.960 10.491 34.104 1.00 82.81 623 ARG A O 1
ATOM 4839 N N . PHE A 1 624 ? -22.948 11.575 36.066 1.00 88.25 624 PHE A N 1
ATOM 4840 C CA . PHE A 1 624 ? -21.742 10.937 36.595 1.00 88.25 624 PHE A CA 1
ATOM 4841 C C . PHE A 1 624 ? -22.123 10.029 37.759 1.00 88.25 624 PHE A C 1
ATOM 4843 O O . PHE A 1 624 ? -22.536 10.489 38.816 1.00 88.25 624 PHE A O 1
ATOM 4850 N N . TRP A 1 625 ? -21.999 8.725 37.541 1.00 92.19 625 TRP A N 1
ATOM 4851 C CA . TRP A 1 625 ? -22.352 7.684 38.500 1.00 92.19 625 TRP A CA 1
ATOM 4852 C C . TRP A 1 625 ? -21.125 7.363 39.344 1.00 92.19 625 TRP A C 1
ATOM 4854 O O . TRP A 1 625 ? -20.293 6.538 38.957 1.00 92.19 625 TRP A O 1
ATOM 4864 N N . VAL A 1 626 ? -20.963 8.102 40.440 1.00 91.38 626 VAL A N 1
ATOM 4865 C CA . VAL A 1 626 ? -19.722 8.122 41.220 1.00 91.38 626 VAL A CA 1
ATOM 4866 C C . VAL A 1 626 ? -19.695 6.994 42.246 1.00 91.38 626 VAL A C 1
ATOM 4868 O O . VAL A 1 626 ? -20.543 6.918 43.127 1.00 91.38 626 VAL A O 1
ATOM 4871 N N . LEU A 1 627 ? -18.675 6.142 42.158 1.00 93.50 627 LEU A N 1
ATOM 4872 C CA . LEU A 1 627 ? -18.403 5.075 43.114 1.00 93.50 627 LEU A CA 1
ATOM 4873 C C . LEU A 1 627 ? -17.078 5.327 43.829 1.00 93.50 627 LEU A C 1
ATOM 4875 O O . LEU A 1 627 ? -16.002 5.202 43.235 1.00 93.50 627 LEU A O 1
ATOM 4879 N N . ARG A 1 628 ? -17.164 5.639 45.125 1.00 93.56 628 ARG A N 1
ATOM 4880 C CA . ARG A 1 628 ? -16.012 5.742 46.031 1.00 93.56 628 ARG A CA 1
ATOM 4881 C C . ARG A 1 628 ? -15.482 4.344 46.336 1.00 93.56 628 ARG A C 1
ATOM 4883 O O . ARG A 1 628 ? -16.080 3.588 47.100 1.00 93.56 628 ARG A O 1
ATOM 4890 N N . CYS A 1 629 ? -14.392 3.989 45.670 1.00 95.19 629 CYS A N 1
ATOM 4891 C CA . CYS A 1 629 ? -13.743 2.690 45.732 1.00 95.19 629 CYS A CA 1
ATOM 4892 C C . CYS A 1 629 ? -12.723 2.656 46.874 1.00 95.19 629 CYS A C 1
ATOM 4894 O O . CYS A 1 629 ? -11.803 3.472 46.920 1.00 95.19 629 CYS A O 1
ATOM 4896 N N . LEU A 1 630 ? -12.860 1.659 47.741 1.00 94.50 630 LEU A N 1
ATOM 4897 C CA . LEU A 1 630 ? -11.924 1.322 48.811 1.00 94.50 630 LEU A CA 1
ATOM 4898 C C . LEU A 1 630 ? -10.840 0.361 48.305 1.00 94.50 630 LEU A C 1
ATOM 4900 O O . LEU A 1 630 ? -9.670 0.489 48.657 1.00 94.50 630 LEU A O 1
ATOM 4904 N N . ARG A 1 631 ? -11.216 -0.596 47.445 1.00 95.19 631 ARG A N 1
ATOM 4905 C CA . ARG A 1 631 ? -10.303 -1.579 46.845 1.00 95.19 631 ARG A CA 1
ATOM 4906 C C . ARG A 1 631 ? -10.804 -2.020 45.474 1.00 95.19 631 ARG A C 1
ATOM 4908 O O . ARG A 1 631 ? -12.004 -2.166 45.268 1.00 95.19 631 ARG A O 1
ATOM 4915 N N . ILE A 1 632 ? -9.887 -2.259 44.537 1.00 97.44 632 ILE A N 1
ATOM 4916 C CA . ILE A 1 632 ? -10.217 -2.719 43.181 1.00 97.44 632 ILE A CA 1
ATOM 4917 C C . ILE A 1 632 ? -9.346 -3.921 42.825 1.00 97.44 632 ILE A C 1
ATOM 4919 O O . ILE A 1 632 ? -8.121 -3.821 42.745 1.00 97.44 632 ILE A O 1
ATOM 4923 N N . ASN A 1 633 ? -9.983 -5.055 42.543 1.00 96.81 633 ASN A N 1
ATOM 4924 C CA . ASN A 1 633 ? -9.323 -6.207 41.945 1.00 96.81 633 ASN A CA 1
ATOM 4925 C C . ASN A 1 633 ? -9.457 -6.161 40.415 1.00 96.81 633 ASN A C 1
ATOM 4927 O O . ASN A 1 633 ? -10.366 -6.744 39.832 1.00 96.81 633 ASN A O 1
ATOM 4931 N N . HIS A 1 634 ? -8.525 -5.478 39.753 1.00 94.50 634 HIS A N 1
ATOM 4932 C CA . HIS A 1 634 ? -8.445 -5.436 38.288 1.00 94.50 634 HIS A CA 1
ATOM 4933 C C . HIS A 1 634 ? -7.832 -6.710 37.676 1.00 94.50 634 HIS A C 1
ATOM 4935 O O . HIS A 1 634 ? -7.935 -6.925 36.474 1.00 94.50 634 HIS A O 1
ATOM 4941 N N . ALA A 1 635 ? -7.206 -7.566 38.488 1.00 94.38 635 ALA A N 1
ATOM 4942 C CA . ALA A 1 635 ? -6.646 -8.854 38.081 1.00 94.38 635 ALA A CA 1
ATOM 4943 C C . ALA A 1 635 ? -7.603 -10.008 38.435 1.00 94.38 635 ALA A C 1
ATOM 4945 O O . ALA A 1 635 ? -7.185 -11.072 38.885 1.00 94.38 635 ALA A O 1
ATOM 4946 N N . HIS A 1 636 ? -8.908 -9.793 38.245 1.00 95.19 636 HIS A N 1
ATOM 4947 C CA . HIS A 1 636 ? -9.965 -10.724 38.653 1.00 95.19 636 HIS A CA 1
ATOM 4948 C C . HIS A 1 636 ? -9.930 -12.080 37.923 1.00 95.19 636 HIS A C 1
ATOM 4950 O O . HIS A 1 636 ? -10.576 -13.020 38.374 1.00 95.19 636 HIS A O 1
ATOM 4956 N N . GLY A 1 637 ? -9.199 -12.204 36.807 1.00 94.50 637 GLY A N 1
ATOM 4957 C CA . GLY A 1 637 ? -9.006 -13.477 36.094 1.00 94.50 637 GLY A CA 1
ATOM 4958 C C . GLY A 1 637 ? -10.282 -14.065 35.479 1.00 94.50 637 GLY A C 1
ATOM 4959 O O . GLY A 1 637 ? -10.320 -15.245 35.141 1.00 94.50 637 GLY A O 1
ATOM 4960 N N . LEU A 1 638 ? -11.335 -13.253 35.360 1.00 96.75 638 LEU A N 1
ATOM 4961 C CA . LEU A 1 638 ? -12.617 -13.674 34.798 1.00 96.75 638 LEU A CA 1
ATOM 4962 C C . LEU A 1 638 ? -12.512 -13.801 33.279 1.00 96.75 638 LEU A C 1
ATOM 4964 O O . LEU A 1 638 ? -11.888 -12.971 32.618 1.00 96.75 638 LEU A O 1
ATOM 4968 N N . ASP A 1 639 ? -13.188 -14.807 32.730 1.00 96.81 639 ASP A N 1
ATOM 4969 C CA . ASP A 1 639 ? -13.420 -14.897 31.293 1.00 96.81 639 ASP A CA 1
ATOM 4970 C C . ASP A 1 639 ? -14.405 -13.799 30.878 1.00 96.81 639 ASP A C 1
ATOM 4972 O O . ASP A 1 639 ? -15.618 -13.922 31.075 1.00 96.81 639 ASP A O 1
ATOM 4976 N N . MET A 1 640 ? -13.870 -12.709 30.325 1.00 97.69 640 MET A N 1
ATOM 4977 C CA . MET A 1 640 ? -14.690 -11.573 29.922 1.00 97.69 640 MET A CA 1
ATOM 4978 C C . MET A 1 640 ? -15.677 -11.919 28.816 1.00 97.69 640 MET A C 1
ATOM 4980 O O . MET A 1 640 ? -16.757 -11.338 28.801 1.00 97.69 640 MET A O 1
ATOM 4984 N N . GLN A 1 641 ? -15.376 -12.884 27.941 1.00 97.50 641 GLN A N 1
ATOM 4985 C CA . GLN A 1 641 ? -16.340 -13.297 26.922 1.00 97.50 641 GLN A CA 1
ATOM 4986 C C . GLN A 1 641 ? -17.609 -13.843 27.594 1.00 97.50 641 GLN A C 1
ATOM 4988 O O . GLN A 1 641 ? -18.713 -13.430 27.246 1.00 97.50 641 GLN A O 1
ATOM 4993 N N . GLN A 1 642 ? -17.456 -14.677 28.625 1.00 98.31 642 GLN A N 1
ATOM 4994 C CA . GLN A 1 642 ? -18.585 -15.224 29.382 1.00 98.31 642 GLN A CA 1
ATOM 4995 C C . GLN A 1 642 ? -19.291 -14.189 30.265 1.00 98.31 642 GLN A C 1
ATOM 4997 O O . GLN A 1 642 ? -20.507 -14.267 30.428 1.00 98.31 642 GLN A O 1
ATOM 5002 N N . VAL A 1 643 ? -18.569 -13.201 30.809 1.00 98.44 643 VAL A N 1
ATOM 5003 C CA . VAL A 1 643 ? -19.196 -12.077 31.528 1.00 98.44 643 VAL A CA 1
ATOM 5004 C C . VAL A 1 643 ? -20.130 -11.308 30.597 1.00 98.44 643 VAL A C 1
ATOM 5006 O O . VAL A 1 643 ? -21.288 -11.086 30.938 1.00 98.44 643 VAL A O 1
ATOM 5009 N N . TRP A 1 644 ? -19.662 -10.912 29.412 1.00 98.31 644 TRP A N 1
ATOM 5010 C CA . TRP A 1 644 ? -20.498 -10.143 28.494 1.00 98.31 644 TRP A CA 1
ATOM 5011 C C . TRP A 1 644 ? -21.621 -10.975 27.869 1.00 98.31 644 TRP A C 1
ATOM 5013 O O . TRP A 1 644 ? -22.711 -10.438 27.677 1.00 98.31 644 TRP A O 1
ATOM 5023 N N . ALA A 1 645 ? -21.401 -12.272 27.621 1.00 98.19 645 ALA A N 1
ATOM 5024 C CA . ALA A 1 645 ? -22.463 -13.193 27.215 1.00 98.19 645 ALA A CA 1
ATOM 5025 C C . ALA A 1 645 ? -23.572 -13.272 28.279 1.00 98.19 645 ALA A C 1
ATOM 5027 O O . ALA A 1 645 ? -24.748 -13.174 27.938 1.00 98.19 645 ALA A O 1
ATOM 5028 N N . GLN A 1 646 ? -23.211 -13.337 29.569 1.00 98.38 646 GLN A N 1
ATOM 5029 C CA . GLN A 1 646 ? -24.179 -13.264 30.666 1.00 98.38 646 GLN A CA 1
ATOM 5030 C C . GLN A 1 646 ? -24.951 -11.939 30.646 1.00 98.38 646 GLN A C 1
ATOM 5032 O O . GLN A 1 646 ? -26.176 -11.949 30.721 1.00 98.38 646 GLN A O 1
ATOM 5037 N N . VAL A 1 647 ? -24.265 -10.793 30.513 1.00 98.31 647 VAL A N 1
ATOM 5038 C CA . VAL A 1 647 ? -24.947 -9.485 30.457 1.00 98.31 647 VAL A CA 1
ATOM 5039 C C . VAL A 1 647 ? -25.936 -9.426 29.291 1.00 98.31 647 VAL A C 1
ATOM 5041 O O . VAL A 1 647 ? -27.037 -8.891 29.428 1.00 98.31 647 VAL A O 1
ATOM 5044 N N . PHE A 1 648 ? -25.558 -9.995 28.149 1.00 97.81 648 PHE A N 1
ATOM 5045 C CA . PHE A 1 648 ? -26.394 -10.037 26.962 1.00 97.81 648 PHE A CA 1
ATOM 5046 C C . PHE A 1 648 ? -27.613 -10.951 27.114 1.00 97.81 648 PHE A C 1
ATOM 5048 O O . PHE A 1 648 ? -28.735 -10.496 26.903 1.00 97.81 648 PHE A O 1
ATOM 5055 N N . GLU A 1 649 ? -27.419 -12.213 27.482 1.00 97.50 649 GLU A N 1
ATOM 5056 C CA . GLU A 1 649 ? -28.498 -13.206 27.515 1.00 97.50 649 GLU A CA 1
ATOM 5057 C C . GLU A 1 649 ? -29.383 -13.061 28.756 1.00 97.50 649 GLU A C 1
ATOM 5059 O O . GLU A 1 649 ? -30.607 -13.059 28.643 1.00 97.50 649 GLU A O 1
ATOM 5064 N N . GLN A 1 650 ? -28.784 -12.898 29.939 1.00 96.94 650 GLN A N 1
ATOM 5065 C CA . GLN A 1 650 ? -29.528 -12.881 31.199 1.00 96.94 650 GLN A CA 1
ATOM 5066 C C . GLN A 1 650 ? -30.248 -11.552 31.437 1.00 96.94 650 GLN A C 1
ATOM 5068 O O . GLN A 1 650 ? -31.352 -11.555 31.973 1.00 96.94 650 GLN A O 1
ATOM 5073 N N . TYR A 1 651 ? -29.634 -10.423 31.066 1.00 96.38 651 TYR A N 1
ATOM 5074 C CA . TYR A 1 651 ? -30.169 -9.099 31.399 1.00 96.38 651 TYR A CA 1
ATOM 5075 C C . TYR A 1 651 ? -30.731 -8.382 30.171 1.00 96.38 651 TYR A C 1
ATOM 5077 O O . TYR A 1 651 ? -31.909 -8.027 30.144 1.00 96.38 651 TYR A O 1
ATOM 5085 N N . TYR A 1 652 ? -29.921 -8.185 29.129 1.00 95.50 652 TYR A N 1
ATOM 5086 C CA . TYR A 1 652 ? -30.335 -7.388 27.974 1.00 95.50 652 TYR A CA 1
ATOM 5087 C C . TYR A 1 652 ? -31.464 -8.048 27.162 1.00 95.50 652 TYR A C 1
ATOM 5089 O O . TYR A 1 652 ? -32.471 -7.396 26.884 1.00 95.50 652 TYR A O 1
ATOM 5097 N N . GLN A 1 653 ? -31.345 -9.335 26.812 1.00 94.75 653 GLN A N 1
ATOM 5098 C CA . GLN A 1 653 ? -32.401 -10.059 26.088 1.00 94.75 653 GLN A CA 1
ATOM 5099 C C . GLN A 1 653 ? -33.666 -10.266 26.928 1.00 94.75 653 GLN A C 1
ATOM 5101 O O . GLN A 1 653 ? -34.767 -10.253 26.381 1.00 94.75 653 GLN A O 1
ATOM 5106 N N . ALA A 1 654 ? -33.522 -10.395 28.250 1.00 93.62 654 ALA A N 1
ATOM 5107 C CA . ALA A 1 654 ? -34.649 -10.451 29.178 1.00 93.62 654 ALA A CA 1
ATOM 5108 C C . ALA A 1 654 ? -35.412 -9.114 29.289 1.00 93.62 654 ALA A C 1
ATOM 5110 O O . ALA A 1 654 ? -36.459 -9.053 29.933 1.00 93.62 654 ALA A O 1
ATOM 5111 N N . GLY A 1 655 ? -34.916 -8.046 28.654 1.00 92.06 655 GLY A N 1
ATOM 5112 C CA . GLY A 1 655 ? -35.562 -6.738 28.628 1.00 92.06 655 GLY A CA 1
ATOM 5113 C C . GLY A 1 655 ? -35.229 -5.855 29.828 1.00 92.06 655 GLY A C 1
ATOM 5114 O O . GLY A 1 655 ? -35.925 -4.863 30.049 1.00 92.06 655 GLY A O 1
ATOM 5115 N N . GLU A 1 656 ? -34.178 -6.163 30.599 1.00 93.81 656 GLU A N 1
ATOM 5116 C CA . GLU A 1 656 ? -33.717 -5.244 31.639 1.00 93.81 656 GLU A CA 1
ATOM 5117 C C . GLU A 1 656 ? -33.237 -3.928 31.012 1.00 93.81 656 GLU A C 1
ATOM 5119 O O . GLU A 1 656 ? -32.419 -3.893 30.090 1.00 93.81 656 GLU A O 1
ATOM 5124 N N . GLN A 1 657 ? -33.732 -2.813 31.544 1.00 89.88 657 GLN A N 1
ATOM 5125 C CA . GLN A 1 657 ? -33.311 -1.485 31.109 1.00 89.88 657 GLN A CA 1
ATOM 5126 C C . GLN A 1 657 ? -31.861 -1.177 31.522 1.00 89.88 657 GLN A C 1
ATOM 5128 O O . GLN A 1 657 ? -31.377 -1.617 32.565 1.00 89.88 657 GLN A O 1
ATOM 5133 N N . TRP A 1 658 ? -31.161 -0.370 30.726 1.00 89.44 658 TRP A N 1
ATOM 5134 C CA . TRP A 1 658 ? -29.781 0.060 31.007 1.00 89.44 658 TRP A CA 1
ATOM 5135 C C . TRP A 1 658 ? -29.678 1.430 31.688 1.00 89.44 658 TRP A C 1
ATOM 5137 O O . TRP A 1 658 ? -28.588 1.848 32.067 1.00 89.44 658 TRP A O 1
ATOM 5147 N N . HIS A 1 659 ? -30.785 2.160 31.816 1.00 87.25 659 HIS A N 1
ATOM 5148 C CA . HIS A 1 659 ? -30.834 3.411 32.570 1.00 87.25 659 HIS A CA 1
ATOM 5149 C C . HIS A 1 659 ? -31.405 3.168 33.967 1.00 87.25 659 HIS A C 1
ATOM 5151 O O . HIS A 1 659 ? -32.131 2.197 34.191 1.00 87.25 659 HIS A O 1
ATOM 5157 N N . LEU A 1 660 ? -31.077 4.064 34.894 1.00 87.12 660 LEU A N 1
ATOM 5158 C CA . LEU A 1 660 ? -31.636 4.046 36.240 1.00 87.12 660 LEU A CA 1
ATOM 5159 C C . LEU A 1 660 ? -33.152 4.309 36.189 1.00 87.12 660 LEU A C 1
ATOM 5161 O O . LEU A 1 660 ? -33.643 5.032 35.314 1.00 87.12 660 LEU A O 1
ATOM 5165 N N . THR A 1 661 ? -33.892 3.665 37.089 1.00 86.25 661 THR A N 1
ATOM 5166 C CA . THR A 1 661 ? -35.259 4.066 37.467 1.00 86.25 661 THR A CA 1
ATOM 5167 C C . THR A 1 661 ? -35.229 5.383 38.240 1.00 86.25 661 THR A C 1
ATOM 5169 O O . THR A 1 661 ? -34.190 5.745 38.777 1.00 86.25 661 THR A O 1
ATOM 5172 N N . GLU A 1 662 ? -36.372 6.059 38.370 1.00 83.25 662 GLU A N 1
ATOM 5173 C CA . GLU A 1 662 ? -36.490 7.253 39.226 1.00 83.25 662 GLU A CA 1
ATOM 5174 C C . GLU A 1 662 ? -36.017 6.974 40.663 1.00 83.25 662 GLU A C 1
ATOM 5176 O O . GLU A 1 662 ? -35.228 7.734 41.208 1.00 83.25 662 GLU A O 1
ATOM 5181 N N . TRP A 1 663 ? -36.390 5.824 41.233 1.00 83.44 663 TRP A N 1
ATOM 5182 C CA . TRP A 1 663 ? -35.945 5.417 42.569 1.00 83.44 663 TRP A CA 1
ATOM 5183 C C . TRP A 1 663 ? -34.440 5.112 42.647 1.00 83.44 663 TRP A C 1
ATOM 5185 O O . TRP A 1 663 ? -33.789 5.423 43.635 1.00 83.44 663 TRP A O 1
ATOM 5195 N N . GLU A 1 664 ? -33.854 4.514 41.605 1.00 85.44 664 GLU A N 1
ATOM 5196 C CA . GLU A 1 664 ? -32.401 4.303 41.544 1.00 85.44 664 GLU A CA 1
ATOM 5197 C C . GLU A 1 664 ? -31.639 5.629 41.331 1.00 85.44 664 GLU A C 1
ATOM 5199 O O . GLU A 1 664 ? -30.500 5.742 41.776 1.00 85.44 664 GLU A O 1
ATOM 5204 N N . GLU A 1 665 ? -32.243 6.627 40.670 1.00 83.69 665 GLU A N 1
ATOM 5205 C CA . GLU A 1 665 ? -31.681 7.981 40.537 1.00 83.69 665 GLU A CA 1
ATOM 5206 C C . GLU A 1 665 ? -31.647 8.716 41.892 1.00 83.69 665 GLU A C 1
ATOM 5208 O O . GLU A 1 665 ? -30.721 9.489 42.116 1.00 83.69 665 GLU A O 1
ATOM 5213 N N . GLU A 1 666 ? -32.573 8.433 42.819 1.00 81.31 666 GLU A N 1
ATOM 5214 C CA . GLU A 1 666 ? -32.557 8.965 44.199 1.00 81.31 666 GLU A CA 1
ATOM 5215 C C . GLU A 1 666 ? -31.398 8.421 45.057 1.00 81.31 666 GLU A C 1
ATOM 5217 O O . GLU A 1 666 ? -31.118 8.962 46.127 1.00 81.31 666 GLU A O 1
ATOM 5222 N N . LEU A 1 667 ? -30.728 7.347 44.617 1.00 78.31 667 LEU A N 1
ATOM 5223 C CA . LEU A 1 667 ? -29.580 6.762 45.319 1.00 78.31 667 LEU A CA 1
ATOM 5224 C C . LEU A 1 667 ? -28.239 7.441 44.973 1.00 78.31 667 LEU A C 1
ATOM 5226 O O . LEU A 1 667 ? -27.236 7.121 45.619 1.00 78.31 667 LEU A O 1
ATOM 5230 N N . LEU A 1 668 ? -28.208 8.298 43.941 1.00 75.38 668 LEU A N 1
ATOM 5231 C CA . LEU A 1 668 ? -27.044 9.091 43.513 1.00 75.38 668 LEU A CA 1
ATOM 5232 C C . LEU A 1 668 ? -26.858 10.324 44.402 1.00 75.38 668 LEU A C 1
ATOM 5234 O O . LEU A 1 668 ? -25.681 10.617 44.721 1.00 75.38 668 LEU A O 1
#